Protein 5CXW (pdb70)

B-factor: mean 20.95, std 10.84, range [8.34, 80.05]

InterPro domains:
  IPR001264 Glycosyl transferase, family 51 [PF00912] (181-359)
  IPR001460 Penicillin-binding protein, transpeptidase [PF00905] (453-720)
  IPR012338 Beta-lactamase/transpeptidase-like [G3DSA:3.40.710.10] (391-770)
  IPR012338 Beta-lactamase/transpeptidase-like [SSF56601] (341-760)
  IPR023346 Lysozyme-like domain superfamily [SSF53955] (168-374)
  IPR036950 Transglycosylase domain [G3DSA:1.10.3810.10] (174-375)
  IPR050396 Glycosyltransferase 51/Transpeptidase [PTHR32282] (113-761)

Structure (mmCIF, N/CA/C/O backbone):
data_5CXW
#
_entry.id   5CXW
#
_cell.length_a   47.341
_cell.length_b   60.580
_cell.length_c   133.904
_cell.angle_alpha   90.00
_cell.angle_beta   90.00
_cell.angle_gamma   90.00
#
_symmetry.space_group_name_H-M   'P 21 21 21'
#
loop_
_entity.id
_entity.type
_entity.pdbx_description
1 polymer 'Penicillin-binding protein 1A'
2 non-polymer '4-(2-HYDROXYETHYL)-1-PIPERAZINE ETHANESULFONIC ACID'
3 non-polymer '(2R,4S)-5,5-dimethyl-2-{(1R)-2-oxo-1-[(phenoxyacetyl)amino]ethyl}-1,3-thiazolidine-4-carboxylic acid'
4 non-polymer DI(HYDROXYETHYL)ETHER
5 water water
#
loop_
_atom_site.group_PDB
_atom_site.id
_atom_site.type_symbol
_atom_site.label_atom_id
_atom_site.label_alt_id
_atom_site.label_comp_id
_atom_site.label_asym_id
_atom_site.label_entity_id
_atom_site.label_seq_id
_atom_site.pdbx_PDB_ins_code
_atom_site.Cartn_x
_atom_site.Cartn_y
_atom_site.Cartn_z
_atom_site.occupancy
_atom_site.B_iso_or_equiv
_atom_site.auth_seq_id
_atom_site.auth_comp_id
_atom_site.auth_asym_id
_atom_site.auth_atom_id
_atom_site.pdbx_PDB_model_num
ATOM 1 N N . LYS A 1 1 ? -7.208 -25.106 29.965 1.00 64.88 249 LYS A N 1
ATOM 2 C CA . LYS A 1 1 ? -7.088 -23.759 30.619 1.00 62.55 249 LYS A CA 1
ATOM 3 C C . LYS A 1 1 ? -7.401 -22.636 29.599 1.00 55.57 249 LYS A C 1
ATOM 4 O O . LYS A 1 1 ? -8.244 -21.767 29.863 1.00 54.00 249 LYS A O 1
ATOM 10 N N . GLY A 1 2 ? -6.665 -22.659 28.478 1.00 51.59 250 GLY A N 1
ATOM 11 C CA . GLY A 1 2 ? -7.039 -21.984 27.219 1.00 46.60 250 GLY A CA 1
ATOM 12 C C . GLY A 1 2 ? -7.614 -20.560 27.180 1.00 40.06 250 GLY A C 1
ATOM 13 O O . GLY A 1 2 ? -7.056 -19.629 27.797 1.00 38.11 250 GLY A O 1
ATOM 14 N N . PRO A 1 3 ? -8.696 -20.358 26.382 1.00 36.38 251 PRO A N 1
ATOM 15 C CA . PRO A 1 3 ? -9.273 -18.989 26.228 1.00 33.35 251 PRO A CA 1
ATOM 16 C C . PRO A 1 3 ? -9.656 -18.296 27.561 1.00 31.15 251 PRO A C 1
ATOM 17 O O . PRO A 1 3 ? -9.499 -17.073 27.718 1.00 27.32 251 PRO A O 1
ATOM 21 N N . ASN A 1 4 ? -10.111 -19.078 28.552 1.00 31.95 252 ASN A N 1
ATOM 22 C CA . ASN A 1 4 ? -10.406 -18.501 29.867 1.00 32.38 252 ASN A CA 1
ATOM 23 C C . ASN A 1 4 ? -9.183 -17.893 30.572 1.00 30.03 252 ASN A C 1
ATOM 24 O O . ASN A 1 4 ? -9.342 -16.944 31.349 1.00 27.10 252 ASN A O 1
ATOM 29 N N . GLY A 1 5 ? -7.974 -18.404 30.289 1.00 28.23 253 GLY A N 1
ATOM 30 C CA . GLY A 1 5 ? -6.749 -17.750 30.800 1.00 27.69 253 GLY A CA 1
ATOM 31 C C . GLY A 1 5 ? -6.576 -16.283 30.355 1.00 24.45 253 GLY A C 1
ATOM 32 O O . GLY A 1 5 ? -6.078 -15.433 31.106 1.00 23.57 253 GLY A O 1
ATOM 33 N N . LEU A 1 6 ? -6.907 -16.014 29.096 1.00 23.04 254 LEU A N 1
ATOM 34 C CA . LEU A 1 6 ? -6.789 -14.668 28.544 1.00 21.06 254 LEU A CA 1
ATOM 35 C C . LEU A 1 6 ? -7.896 -13.819 29.143 1.00 19.19 254 LEU A C 1
ATOM 36 O O . LEU A 1 6 ? -7.682 -12.644 29.405 1.00 18.95 254 LEU A O 1
ATOM 41 N N . ILE A 1 7 ? -9.067 -14.401 29.385 1.00 19.12 255 ILE A N 1
ATOM 42 C CA . ILE A 1 7 ? -10.133 -13.666 30.065 1.00 18.70 255 ILE A CA 1
ATOM 43 C C . ILE A 1 7 ? -9.639 -13.319 31.475 1.00 19.99 255 ILE A C 1
ATOM 44 O O . ILE A 1 7 ? -9.791 -12.199 31.950 1.00 18.71 255 ILE A O 1
ATOM 49 N N . GLU A 1 8 ? -9.050 -14.301 32.161 1.00 22.02 256 GLU A N 1
ATOM 50 C CA . GLU A 1 8 ? -8.577 -14.055 33.549 1.00 23.94 256 GLU A CA 1
ATOM 51 C C . GLU A 1 8 ? -7.570 -12.919 33.615 1.00 22.68 256 GLU A C 1
ATOM 52 O O . GLU A 1 8 ? -7.578 -12.112 34.548 1.00 21.45 256 GLU A O 1
ATOM 58 N N . ARG A 1 9 ? -6.669 -12.882 32.630 1.00 23.48 257 ARG A N 1
ATOM 59 C CA . ARG A 1 9 ? -5.680 -11.832 32.555 1.00 24.65 257 ARG A CA 1
ATOM 60 C C . ARG A 1 9 ? -6.339 -10.454 32.448 1.00 21.80 257 ARG A C 1
ATOM 61 O O . ARG A 1 9 ? -5.890 -9.494 33.053 1.00 22.42 257 ARG A O 1
ATOM 69 N N . GLN A 1 10 ? -7.407 -10.359 31.677 1.00 19.91 258 GLN A N 1
ATOM 70 C CA . GLN A 1 10 ? -8.144 -9.088 31.594 1.00 18.40 258 GLN A CA 1
ATOM 71 C C . GLN A 1 10 ? -8.917 -8.745 32.850 1.00 17.64 258 GLN A C 1
ATOM 72 O O . GLN A 1 10 ? -9.003 -7.595 33.246 1.00 18.27 258 GLN A O 1
ATOM 78 N N . VAL A 1 11 ? -9.458 -9.746 33.518 1.00 17.48 259 VAL A N 1
ATOM 79 C CA . VAL A 1 11 ? -10.118 -9.528 34.783 1.00 17.76 259 VAL A CA 1
ATOM 80 C C . VAL A 1 11 ? -9.136 -9.012 35.848 1.00 18.56 259 VAL A C 1
ATOM 81 O O . VAL A 1 11 ? -9.429 -8.074 36.566 1.00 18.88 259 VAL A O 1
ATOM 85 N N . THR A 1 12 ? -7.965 -9.646 35.943 1.00 20.08 260 THR A N 1
ATOM 86 C CA . THR A 1 12 ? -6.933 -9.205 36.853 1.00 21.81 260 THR A CA 1
ATOM 87 C C . THR A 1 12 ? -6.518 -7.777 36.608 1.00 21.80 260 THR A C 1
ATOM 88 O O . THR A 1 12 ? -6.450 -6.974 37.545 1.00 22.57 260 THR A O 1
ATOM 92 N N . ARG A 1 13 ? -6.287 -7.445 35.346 1.00 22.45 261 ARG A N 1
ATOM 93 C CA . ARG A 1 13 ? -5.899 -6.102 34.973 1.00 24.42 261 ARG A CA 1
ATOM 94 C C . ARG A 1 13 ? -6.955 -5.116 35.455 1.00 22.24 261 ARG A C 1
ATOM 95 O O . ARG A 1 13 ? -6.636 -4.081 36.018 1.00 22.87 261 ARG A O 1
ATOM 103 N N . GLU A 1 14 ? -8.213 -5.439 35.237 1.00 20.84 262 GLU A N 1
ATOM 104 C CA . GLU A 1 14 ? -9.303 -4.511 35.616 1.00 20.56 262 GLU A CA 1
ATOM 105 C C . GLU A 1 14 ? -9.441 -4.370 37.160 1.00 21.10 262 GLU A C 1
ATOM 106 O O . GLU A 1 14 ? -9.698 -3.278 37.698 1.00 21.70 262 GLU A O 1
ATOM 112 N N . LEU A 1 15 ? -9.271 -5.495 37.870 1.00 21.23 263 LEU A N 1
ATOM 113 C CA . LEU A 1 15 ? -9.331 -5.469 39.340 1.00 22.73 263 LEU A CA 1
ATOM 114 C C . LEU A 1 15 ? -8.202 -4.589 39.882 1.00 25.06 263 LEU A C 1
ATOM 115 O O . LEU A 1 15 ? -8.433 -3.805 40.796 1.00 26.57 263 LEU A O 1
ATOM 120 N N . LEU A 1 16 ? -6.996 -4.711 39.302 1.00 27.77 264 LEU A N 1
ATOM 121 C CA . LEU A 1 16 ? -5.858 -3.882 39.710 1.00 30.60 264 LEU A CA 1
ATOM 122 C C . LEU A 1 16 ? -6.174 -2.382 39.603 1.00 32.47 264 LEU A C 1
ATOM 123 O O . LEU A 1 16 ? -5.856 -1.631 40.519 1.00 34.60 264 LEU A O 1
ATOM 128 N N A GLU A 1 17 ? -6.796 -1.970 38.502 0.50 32.61 265 GLU A N 1
ATOM 129 N N B GLU A 1 17 ? -6.824 -1.953 38.519 0.50 32.82 265 GLU A N 1
ATOM 130 C CA A GLU A 1 17 ? -7.204 -0.580 38.339 0.50 34.74 265 GLU A CA 1
ATOM 131 C CA B GLU A 1 17 ? -7.178 -0.530 38.341 0.50 35.13 265 GLU A CA 1
ATOM 132 C C A GLU A 1 17 ? -8.283 -0.224 39.350 0.50 34.92 265 GLU A C 1
ATOM 133 C C B GLU A 1 17 ? -8.411 -0.125 39.174 0.50 35.32 265 GLU A C 1
ATOM 134 O O A GLU A 1 17 ? -8.166 0.780 40.055 0.50 36.00 265 GLU A O 1
ATOM 135 O O B GLU A 1 17 ? -8.568 1.051 39.533 0.50 36.94 265 GLU A O 1
ATOM 146 N N . LEU A 1 18 ? -9.304 -1.0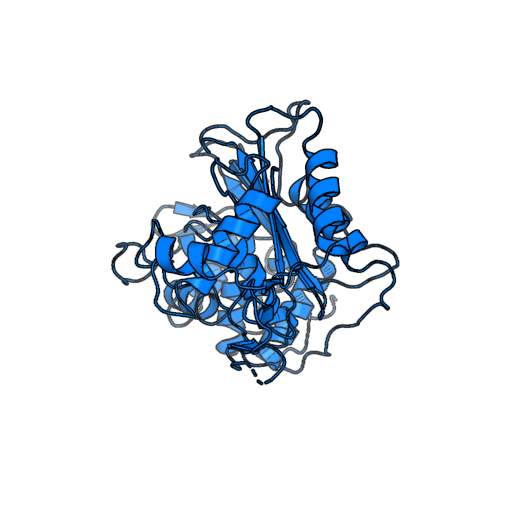75 39.456 1.00 34.32 266 LEU A N 1
ATOM 147 C CA . LEU A 1 18 ? -10.450 -0.813 40.336 1.00 35.41 266 LEU A CA 1
ATOM 148 C C . LEU A 1 18 ? -10.061 -0.603 41.804 1.00 36.86 266 LEU A C 1
ATOM 149 O O . LEU A 1 18 ? -10.638 0.234 42.500 1.00 40.09 266 LEU A O 1
ATOM 154 N N . PHE A 1 19 ? -9.117 -1.403 42.287 1.00 36.26 267 PHE A N 1
ATOM 155 C CA . PHE A 1 19 ? -8.725 -1.354 43.668 1.00 36.74 267 PHE A CA 1
ATOM 156 C C . PHE A 1 19 ? -7.427 -0.641 43.889 1.00 38.53 267 PHE A C 1
ATOM 157 O O . PHE A 1 19 ? -7.112 -0.347 45.013 1.00 40.18 267 PHE A O 1
ATOM 165 N N A ASN A 1 20 ? -6.675 -0.378 42.822 0.50 39.88 268 ASN A N 1
ATOM 166 N N B ASN A 1 20 ? -6.704 -0.312 42.820 0.50 39.23 268 ASN A N 1
ATOM 167 C CA A ASN A 1 20 ? -5.397 0.330 42.921 0.50 42.09 268 ASN A CA 1
ATOM 168 C CA B ASN A 1 20 ? -5.370 0.295 42.925 0.50 40.85 268 ASN A CA 1
ATOM 169 C C A ASN A 1 20 ? -4.404 -0.466 43.781 0.50 43.19 268 ASN A C 1
ATOM 170 C C B ASN A 1 20 ? -4.482 -0.507 43.854 0.50 42.41 268 ASN A C 1
ATOM 171 O O A ASN A 1 20 ? -3.755 0.093 44.665 0.50 44.71 268 ASN A O 1
ATOM 172 O O B ASN A 1 20 ? -4.024 -0.010 44.881 0.50 43.82 268 ASN A O 1
ATOM 181 N N . ILE A 1 21 ? -4.295 -1.769 43.489 1.00 41.51 269 ILE A N 1
ATOM 182 C CA . ILE A 1 21 ? -3.419 -2.692 44.223 1.00 43.92 269 ILE A CA 1
ATOM 183 C C . ILE A 1 21 ? -2.593 -3.446 43.200 1.00 44.27 269 ILE A C 1
ATOM 184 O O . ILE A 1 21 ? -2.891 -3.431 41.985 1.00 44.05 269 ILE A O 1
ATOM 189 N N . ASP A 1 22 ? -1.530 -4.062 43.696 1.00 46.52 270 ASP A N 1
ATOM 190 C CA . ASP A 1 22 ? -0.659 -4.905 42.887 1.00 48.42 270 ASP A CA 1
ATOM 191 C C . ASP A 1 22 ? -1.232 -6.318 42.880 1.00 47.22 270 ASP A C 1
ATOM 192 O O . ASP A 1 22 ? -2.171 -6.615 43.631 1.00 44.42 270 ASP A O 1
ATOM 197 N N . GLU A 1 23 ? -0.653 -7.199 42.070 1.00 47.91 271 GLU A N 1
ATOM 198 C CA . GLU A 1 23 ? -1.233 -8.526 41.919 1.00 49.83 271 GLU A CA 1
ATOM 199 C C . GLU A 1 23 ? -1.090 -9.432 43.164 1.00 52.52 271 GLU A C 1
ATOM 200 O O . GLU A 1 23 ? -2.006 -10.219 43.471 1.00 51.32 271 GLU A O 1
ATOM 206 N N . GLN A 1 24 ? 0.028 -9.320 43.885 1.00 55.27 272 GLN A N 1
ATOM 207 C CA . GLN A 1 24 ? 0.236 -10.157 45.059 1.00 58.21 272 GLN A CA 1
ATOM 208 C C . GLN A 1 24 ? -0.803 -9.825 46.130 1.00 56.10 272 GLN A C 1
ATOM 209 O O . GLN A 1 24 ? -1.360 -10.728 46.765 1.00 57.71 272 GLN A O 1
ATOM 215 N N . THR A 1 25 ? -1.043 -8.529 46.330 1.00 46.71 273 THR A N 1
ATOM 216 C CA . THR A 1 25 ? -2.062 -8.040 47.265 1.00 45.22 273 THR A CA 1
ATOM 217 C C . THR A 1 25 ? -3.449 -8.525 46.845 1.00 42.59 273 THR A C 1
ATOM 218 O O . THR A 1 25 ? -4.237 -8.938 47.689 1.00 40.12 273 THR A O 1
ATOM 222 N N . LEU A 1 26 ? -3.718 -8.480 45.543 1.00 41.41 274 LEU A N 1
ATOM 223 C CA . LEU A 1 26 ? -4.967 -9.037 44.998 1.00 40.06 274 LEU A CA 1
ATOM 224 C C . LEU A 1 26 ? -5.079 -10.546 45.262 1.00 41.22 274 LEU A C 1
ATOM 225 O O . LEU A 1 26 ? -6.088 -10.983 45.838 1.00 40.00 274 LEU A O 1
ATOM 230 N N . ASN A 1 27 ? -4.050 -11.323 44.888 1.00 42.98 275 ASN A N 1
ATOM 231 C CA . ASN A 1 27 ? -4.098 -12.813 45.004 1.00 45.77 275 ASN A CA 1
ATOM 232 C C . ASN A 1 27 ? -4.369 -13.355 46.419 1.00 45.25 275 ASN A C 1
ATOM 233 O O . ASN A 1 27 ? -5.171 -14.298 46.617 1.00 46.23 275 ASN A O 1
ATOM 238 N N . THR A 1 28 ? -3.749 -12.710 47.402 1.00 43.15 276 THR A N 1
ATOM 239 C CA . THR A 1 28 ? -3.960 -13.075 48.803 1.00 43.35 276 THR A CA 1
ATOM 240 C C . THR A 1 28 ? -5.346 -12.706 49.356 1.00 41.43 276 THR A C 1
ATOM 241 O O . THR A 1 28 ? -5.747 -13.239 50.373 1.00 41.04 276 THR A O 1
ATOM 245 N N . GLN A 1 29 ? -6.070 -11.800 48.698 1.00 39.39 277 GLN A N 1
ATOM 246 C CA . GLN A 1 29 ? -7.370 -11.404 49.212 1.00 38.84 277 GLN A CA 1
ATOM 247 C C . GLN A 1 29 ? -8.493 -12.458 49.086 1.00 36.45 277 GLN A C 1
ATOM 248 O O . GLN A 1 29 ? -9.417 -12.447 49.885 1.00 35.86 277 GLN A O 1
ATOM 254 N N . GLY A 1 30 ? -8.414 -13.366 48.111 1.00 34.52 278 GLY A N 1
ATOM 255 C CA . GLY A 1 30 ? -9.477 -14.393 47.969 1.00 32.88 278 GLY A CA 1
ATOM 256 C C . GLY A 1 30 ? -10.831 -13.798 47.565 1.00 29.95 278 GLY A C 1
ATOM 257 O O . GLY A 1 30 ? -11.913 -14.258 47.971 1.00 28.78 278 GLY A O 1
ATOM 258 N N . LEU A 1 31 ? -10.761 -12.773 46.751 1.00 27.60 279 LEU A N 1
ATOM 259 C CA . LEU A 1 31 ? -11.960 -12.094 46.288 1.00 25.85 279 LEU A CA 1
ATOM 260 C C . LEU A 1 31 ? -12.823 -13.052 45.531 1.00 24.40 279 LEU A C 1
ATOM 261 O O . LEU A 1 31 ? -12.314 -13.873 44.795 1.00 24.39 279 LEU A O 1
ATOM 266 N N . VAL A 1 32 ? -14.119 -12.888 45.669 1.00 22.78 280 VAL A N 1
ATOM 267 C CA . VAL A 1 32 ? -15.072 -13.625 44.871 1.00 21.45 280 VAL A CA 1
ATOM 268 C C . VAL A 1 32 ? -15.548 -12.709 43.767 1.00 20.37 280 VAL A C 1
ATOM 269 O O . VAL A 1 32 ? -16.224 -11.719 43.996 1.00 19.67 280 VAL A O 1
ATOM 273 N N . VAL A 1 33 ? -15.150 -13.026 42.544 1.00 20.25 281 VAL A N 1
ATOM 274 C CA . VAL A 1 33 ? -15.349 -12.130 41.393 1.00 19.27 281 VAL A CA 1
ATOM 275 C C . VAL A 1 33 ? -16.373 -12.755 40.456 1.00 18.92 281 VAL A C 1
ATOM 276 O O . VAL A 1 33 ? -16.339 -13.964 40.207 1.00 19.98 281 VAL A O 1
ATOM 280 N N . THR A 1 34 ? -17.370 -11.981 40.081 1.00 17.66 282 THR A N 1
ATOM 281 C CA . THR A 1 34 ? -18.314 -12.370 39.056 1.00 17.13 282 THR A CA 1
ATOM 282 C C . THR A 1 34 ? -17.940 -11.593 37.800 1.00 16.91 282 THR A C 1
ATOM 283 O O . THR A 1 34 ? -17.821 -10.389 37.829 1.00 15.81 282 THR A O 1
ATOM 287 N N . THR A 1 35 ? -17.737 -12.300 36.699 1.00 16.96 283 THR A N 1
ATOM 288 C CA . THR A 1 35 ? -17.377 -11.652 35.467 1.00 16.86 283 THR A CA 1
ATOM 289 C C . THR A 1 35 ? -18.618 -11.418 34.668 1.00 16.25 283 THR A C 1
ATOM 290 O O . THR A 1 35 ? -19.694 -11.923 34.943 1.00 15.63 283 THR A O 1
ATOM 294 N N . THR A 1 36 ? -18.424 -10.649 33.599 1.00 15.69 284 THR A N 1
ATOM 295 C CA . THR A 1 36 ? -19.510 -10.319 32.681 1.00 15.67 284 THR A CA 1
ATOM 296 C C . THR A 1 36 ? -19.766 -11.384 31.617 1.00 16.00 284 THR A C 1
ATOM 297 O O . THR A 1 36 ? -20.754 -11.296 30.881 1.00 15.92 284 THR A O 1
ATOM 301 N N . ILE A 1 37 ? -18.828 -12.314 31.475 1.00 16.39 285 ILE A N 1
ATOM 302 C CA . ILE A 1 37 ? -18.903 -13.309 30.445 1.00 16.92 285 ILE A CA 1
ATOM 303 C C . ILE A 1 37 ? -20.248 -14.070 30.518 1.00 17.51 285 ILE A C 1
ATOM 304 O O . ILE A 1 37 ? -20.712 -14.441 31.601 1.00 17.72 285 ILE A O 1
ATOM 309 N N . ASP A 1 38 ? -20.883 -14.266 29.367 1.00 17.97 286 ASP A N 1
ATOM 310 C CA . ASP A 1 38 ? -22.084 -15.071 29.245 1.00 19.06 286 ASP A CA 1
ATOM 311 C C . ASP A 1 38 ? -21.660 -16.421 28.704 1.00 19.26 286 ASP A C 1
ATOM 312 O O . ASP A 1 38 ? -21.188 -16.515 27.573 1.00 18.52 286 ASP A O 1
ATOM 317 N N . PRO A 1 39 ? -21.857 -17.493 29.473 1.00 20.44 287 PRO A N 1
ATOM 318 C CA . PRO A 1 39 ? -21.369 -18.787 28.981 1.00 20.43 287 PRO A CA 1
ATOM 319 C C . PRO A 1 39 ? -21.891 -19.199 27.639 1.00 19.87 287 PRO A C 1
ATOM 320 O O . PRO A 1 39 ? -21.151 -19.802 26.846 1.00 19.67 287 PRO A O 1
ATOM 324 N N . GLN A 1 40 ? -23.143 -18.883 27.375 1.00 19.13 288 GLN A N 1
ATOM 325 C CA . GLN A 1 40 ? -23.755 -19.238 26.106 1.00 19.62 288 GLN A CA 1
ATOM 326 C C . GLN A 1 40 ? -23.048 -18.507 24.968 1.00 18.31 288 GLN A C 1
ATOM 327 O O . GLN A 1 40 ? -22.811 -19.122 23.890 1.00 18.48 288 GLN A O 1
ATOM 333 N N . ALA A 1 41 ? -22.728 -17.223 25.178 1.00 17.31 289 ALA A N 1
ATOM 334 C CA . ALA A 1 41 ? -21.997 -16.444 24.134 1.00 16.48 289 ALA A CA 1
ATOM 335 C C . ALA A 1 41 ? -20.574 -16.935 23.985 1.00 16.59 289 ALA A C 1
ATOM 336 O O . ALA A 1 41 ? -20.057 -17.143 22.867 1.00 16.51 289 ALA A O 1
ATOM 338 N N . GLN A 1 42 ? -19.942 -17.174 25.114 1.00 17.18 290 GLN A N 1
ATOM 339 C CA . GLN A 1 42 ? -18.550 -17.674 25.107 1.00 18.10 290 GLN A CA 1
ATOM 340 C C . GLN A 1 42 ? -18.415 -18.992 24.433 1.00 19.23 290 GLN A C 1
ATOM 341 O O . GLN A 1 42 ? -17.509 -19.169 23.635 1.00 19.41 290 GLN A O 1
ATOM 347 N N . ARG A 1 43 ? -19.290 -19.947 24.756 1.00 19.94 291 ARG A N 1
ATOM 348 C CA . ARG A 1 43 ? -19.278 -21.260 24.098 1.00 21.41 291 ARG A CA 1
ATOM 349 C C . ARG A 1 43 ? -19.501 -21.138 22.578 1.00 20.36 291 ARG A C 1
ATOM 350 O O . ARG A 1 43 ? -18.841 -21.845 21.774 1.00 20.46 291 ARG A O 1
ATOM 358 N N . ALA A 1 44 ? -20.398 -20.242 22.181 1.00 18.63 292 ALA A N 1
ATOM 359 C CA . ALA A 1 44 ? -20.698 -20.040 20.734 1.00 18.35 292 ALA A CA 1
ATOM 360 C C . ALA A 1 44 ? -19.464 -19.501 20.026 1.00 17.49 292 ALA A C 1
ATOM 361 O O . ALA A 1 44 ? -19.116 -19.980 18.908 1.00 17.79 292 ALA A O 1
ATOM 363 N N . ALA A 1 45 ? -18.756 -18.575 20.656 1.00 16.96 293 ALA A N 1
ATOM 364 C CA . ALA A 1 45 ? -17.552 -17.994 20.022 1.00 16.73 293 ALA A CA 1
ATOM 365 C C . ALA A 1 45 ? -16.465 -19.040 19.888 1.00 18.04 293 ALA A C 1
ATOM 366 O O . ALA A 1 45 ? -15.848 -19.153 18.815 1.00 18.36 293 ALA A O 1
ATOM 368 N N . GLU A 1 46 ? -16.202 -19.780 20.979 1.00 19.12 294 GLU A N 1
ATOM 369 C CA . GLU A 1 46 ? -15.175 -20.815 20.977 1.00 20.89 294 GLU A CA 1
ATOM 370 C C . GLU A 1 46 ? -15.454 -21.922 19.956 1.00 21.47 294 GLU A C 1
ATOM 371 O O . GLU A 1 46 ? -14.541 -22.342 19.197 1.00 21.42 294 GLU A O 1
ATOM 377 N N . LYS A 1 47 ? -16.698 -22.361 19.906 1.00 21.56 295 LYS A N 1
ATOM 378 C CA . LYS A 1 47 ? -17.123 -23.333 18.914 1.00 23.18 295 LYS A CA 1
ATOM 379 C C . LYS A 1 47 ? -16.950 -22.861 17.464 1.00 21.74 295 LYS A C 1
ATOM 380 O O . LYS A 1 47 ? -16.538 -23.649 16.578 1.00 21.88 295 LYS A O 1
ATOM 386 N N . ALA A 1 48 ? -17.308 -21.596 17.228 1.00 19.55 296 ALA A N 1
ATOM 387 C CA . ALA A 1 48 ? -17.235 -21.030 15.893 1.00 18.97 296 ALA A CA 1
ATOM 388 C C . ALA A 1 48 ? -15.777 -20.949 15.445 1.00 18.71 296 ALA A C 1
ATOM 389 O O . ALA A 1 48 ? -15.441 -21.341 14.305 1.00 18.73 296 ALA A O 1
ATOM 391 N N . VAL A 1 49 ? -14.910 -20.461 16.328 1.00 18.35 297 VAL A N 1
ATOM 392 C CA . VAL A 1 49 ? -13.489 -20.360 15.981 1.00 18.56 297 VAL A CA 1
ATOM 393 C C . VAL A 1 49 ? -12.927 -21.757 15.680 1.00 20.14 297 VAL A C 1
ATOM 394 O O . VAL A 1 49 ? -12.226 -21.922 14.673 1.00 20.39 297 VAL A O 1
ATOM 398 N N . ALA A 1 50 ? -13.270 -22.747 16.501 1.00 21.22 298 ALA A N 1
ATOM 399 C CA . ALA A 1 50 ? -12.740 -24.096 16.331 1.00 23.42 298 ALA A CA 1
ATOM 400 C C . ALA A 1 50 ? -13.208 -24.663 14.983 1.00 24.16 298 ALA A C 1
ATOM 401 O O . ALA A 1 50 ? -12.392 -25.158 14.189 1.00 25.66 298 ALA A O 1
ATOM 403 N N . LYS A 1 51 ? -14.495 -24.467 14.687 1.00 23.49 299 LYS A N 1
ATOM 404 C CA . LYS A 1 51 ? -15.102 -24.968 13.500 1.00 24.02 299 LYS A CA 1
ATOM 405 C C . LYS A 1 51 ? -14.443 -24.383 12.256 1.00 23.05 299 LYS A C 1
ATOM 406 O O . LYS A 1 51 ? -14.035 -25.116 11.370 1.00 23.08 299 LYS A O 1
ATOM 412 N N . TYR A 1 52 ? -14.373 -23.059 12.185 1.00 21.33 300 TYR A N 1
ATOM 413 C CA . TYR A 1 52 ? -13.930 -22.386 10.975 1.00 21.14 300 TYR A CA 1
ATOM 414 C C . TYR A 1 52 ? -12.413 -22.334 10.776 1.00 21.67 300 TYR A C 1
ATOM 415 O O . TYR A 1 52 ? -11.961 -22.168 9.650 1.00 22.07 300 TYR A O 1
ATOM 424 N N . LEU A 1 53 ? -11.626 -22.518 11.832 1.00 22.18 301 LEU A N 1
ATOM 425 C CA . LEU A 1 53 ? -10.153 -22.636 11.681 1.00 23.01 301 LEU A CA 1
ATOM 426 C C . LEU A 1 53 ? -9.698 -24.093 11.571 1.00 24.89 301 LEU A C 1
ATOM 427 O O . LEU A 1 53 ? -8.506 -24.343 11.354 1.00 25.42 301 LEU A O 1
ATOM 432 N N . ASP A 1 54 ? -10.627 -25.044 11.690 1.00 25.92 302 ASP A N 1
ATOM 433 C CA . ASP A 1 54 ? -10.284 -26.461 11.565 1.00 28.55 302 ASP A CA 1
ATOM 434 C C . ASP A 1 54 ? -9.781 -26.771 10.164 1.00 28.50 302 ASP A C 1
ATOM 435 O O . ASP A 1 54 ? -10.372 -26.361 9.177 1.00 27.70 302 ASP A O 1
ATOM 440 N N . GLY A 1 55 ? -8.619 -27.403 10.121 1.00 29.22 303 GLY A N 1
ATOM 441 C CA . GLY A 1 55 ? -8.012 -27.856 8.896 1.00 30.31 303 GLY A CA 1
ATOM 442 C C . GLY A 1 55 ? -7.329 -26.739 8.143 1.00 29.36 303 GLY A C 1
ATOM 443 O O . GLY A 1 55 ? -6.920 -26.957 6.989 1.00 29.68 303 GLY A O 1
ATOM 444 N N . GLN A 1 56 ? -7.281 -25.537 8.742 1.00 28.23 304 GLN A N 1
ATOM 445 C CA . GLN A 1 56 ? -6.603 -24.421 8.122 1.00 28.08 304 GLN A CA 1
ATOM 446 C C . GLN A 1 56 ? -5.137 -24.389 8.557 1.00 28.81 304 GLN A C 1
ATOM 447 O O . GLN A 1 56 ? -4.697 -25.154 9.403 1.00 28.88 304 GLN A O 1
ATOM 453 N N . ASP A 1 57 ? -4.379 -23.488 7.927 1.00 28.87 305 ASP A N 1
ATOM 454 C CA . ASP A 1 57 ? -2.966 -23.301 8.227 1.00 29.87 305 ASP A CA 1
ATOM 455 C C . ASP A 1 57 ? -2.822 -23.209 9.741 1.00 29.76 305 ASP A C 1
ATOM 456 O O . ASP A 1 57 ? -3.574 -22.456 10.406 1.00 28.10 305 ASP A O 1
ATOM 461 N N . PRO A 1 58 ? -1.898 -23.984 10.327 1.00 30.74 306 PRO A N 1
ATOM 462 C CA . PRO A 1 58 ? -1.752 -23.853 11.776 1.00 30.37 306 PRO A CA 1
ATOM 463 C C . PRO A 1 58 ? -1.259 -22.486 12.286 1.00 28.64 306 PRO A C 1
ATOM 464 O O . PRO A 1 58 ? -1.425 -22.216 13.438 1.00 27.49 306 PRO A O 1
ATOM 468 N N . ASP A 1 59 ? -0.722 -21.635 11.407 1.00 27.61 307 ASP A N 1
ATOM 469 C CA . ASP A 1 59 ? -0.375 -20.245 11.718 1.00 26.56 307 ASP A CA 1
ATOM 470 C C . ASP A 1 59 ? -1.581 -19.269 11.708 1.00 23.97 307 ASP A C 1
ATOM 471 O O . ASP A 1 59 ? -1.461 -18.119 12.135 1.00 22.20 307 ASP A O 1
ATOM 476 N N . MET A 1 60 ? -2.730 -19.719 11.221 1.00 22.84 308 MET A N 1
ATOM 477 C CA . MET A 1 60 ? -3.920 -18.866 11.234 1.00 21.74 308 MET A CA 1
ATOM 478 C C . MET A 1 60 ? -4.372 -18.614 12.656 1.00 20.73 308 MET A C 1
ATOM 479 O O . MET A 1 60 ? -4.311 -19.508 13.536 1.00 20.65 308 MET A O 1
ATOM 484 N N . ARG A 1 61 ? -4.839 -17.394 12.897 1.00 19.22 309 ARG A N 1
ATOM 485 C CA . ARG A 1 61 ? -5.336 -16.989 14.212 1.00 19.08 309 ARG A CA 1
ATOM 486 C C . ARG A 1 61 ? -6.660 -16.276 14.047 1.00 17.66 309 ARG A C 1
ATOM 487 O O . ARG A 1 61 ? -6.975 -15.729 12.968 1.00 16.94 309 ARG A O 1
ATOM 495 N N . ALA A 1 62 ? -7.446 -16.275 15.120 1.00 17.42 310 ALA A N 1
ATOM 496 C CA . ALA A 1 62 ? -8.690 -15.480 15.164 1.00 16.56 310 ALA A CA 1
ATOM 497 C C . ALA A 1 62 ? -8.844 -14.782 16.500 1.00 15.90 310 ALA A C 1
ATOM 498 O O . ALA A 1 62 ? -8.248 -15.194 17.506 1.00 17.39 310 ALA A O 1
ATOM 500 N N . ALA A 1 63 ? -9.630 -13.725 16.525 1.00 14.42 311 ALA A N 1
ATOM 501 C CA . ALA A 1 63 ? -10.047 -13.098 17.760 1.00 13.99 311 ALA A CA 1
ATOM 502 C C . ALA A 1 63 ? -11.505 -12.671 17.652 1.00 13.28 311 ALA A C 1
ATOM 503 O O . ALA A 1 63 ? -11.934 -12.223 16.562 1.00 12.65 311 ALA A O 1
ATOM 505 N N . VAL A 1 64 ? -12.255 -12.826 18.758 1.00 13.12 312 VAL A N 1
ATOM 506 C CA . VAL A 1 64 ? -13.681 -12.497 18.812 1.00 12.88 312 VAL A CA 1
ATOM 507 C C . VAL A 1 64 ? -13.971 -11.776 20.119 1.00 12.67 312 VAL A C 1
ATOM 508 O O . VAL A 1 64 ? -13.580 -12.231 21.195 1.00 12.94 312 VAL A O 1
ATOM 512 N N . VAL A 1 65 ? -14.620 -10.633 20.048 1.00 12.33 313 VAL A N 1
ATOM 513 C CA . VAL A 1 65 ? -15.106 -9.935 21.241 1.00 12.35 313 VAL A CA 1
ATOM 514 C C . VAL A 1 65 ? -16.559 -9.538 21.044 1.00 12.42 313 VAL A C 1
ATOM 515 O O . VAL A 1 65 ? -16.905 -8.968 19.999 1.00 11.68 313 VAL A O 1
ATOM 519 N N . SER A 1 66 ? -17.419 -9.892 22.024 1.00 12.60 314 SER A N 1
ATOM 520 C CA . SER A 1 66 ? -18.799 -9.537 21.997 1.00 12.86 314 SER A CA 1
ATOM 521 C C . SER A 1 66 ? -19.106 -8.675 23.219 1.00 12.90 314 SER A C 1
ATOM 522 O O . SER A 1 66 ? -18.754 -9.096 24.378 1.00 13.50 314 SER A O 1
ATOM 525 N N . ILE A 1 67 ? -19.745 -7.533 22.981 1.00 12.50 315 ILE A N 1
ATOM 526 C CA . ILE A 1 67 ? -20.089 -6.576 24.025 1.00 12.85 315 ILE A CA 1
ATOM 527 C C . ILE A 1 67 ? -21.590 -6.278 24.033 1.00 12.97 315 ILE A C 1
ATOM 528 O O . ILE A 1 67 ? -22.232 -6.155 22.969 1.00 12.91 315 ILE A O 1
ATOM 533 N N . ASP A 1 68 ? -22.153 -6.203 25.237 1.00 13.21 316 ASP A N 1
ATOM 534 C CA . ASP A 1 68 ? -23.522 -5.779 25.468 1.00 13.38 316 ASP A CA 1
ATOM 535 C C . ASP A 1 68 ? -23.653 -4.253 25.301 1.00 13.30 316 ASP A C 1
ATOM 536 O O . ASP A 1 68 ? -23.128 -3.491 26.113 1.00 13.17 316 ASP A O 1
ATOM 541 N N . PRO A 1 69 ? -24.341 -3.773 24.237 1.00 13.16 317 PRO A N 1
ATOM 542 C CA . PRO A 1 69 ? -24.474 -2.341 24.078 1.00 13.30 317 PRO A CA 1
ATOM 543 C C . PRO A 1 69 ? -25.220 -1.608 25.190 1.00 14.29 317 PRO A C 1
ATOM 544 O O . PRO A 1 69 ? -25.119 -0.364 25.322 1.00 14.01 317 PRO A O 1
ATOM 548 N N . HIS A 1 70 ? -26.029 -2.356 25.951 1.00 14.85 318 HIS A N 1
ATOM 549 C CA . HIS A 1 70 ? -26.757 -1.729 27.058 1.00 16.60 318 HIS A CA 1
ATOM 550 C C . HIS A 1 70 ? -25.856 -1.207 28.177 1.00 16.07 318 HIS A C 1
ATOM 551 O O . HIS A 1 70 ? -26.274 -0.351 28.985 1.00 16.28 318 HIS A O 1
ATOM 558 N N . ASN A 1 71 ? -24.696 -1.811 28.325 1.00 15.46 319 ASN A N 1
ATOM 559 C CA . ASN A 1 71 ? -23.852 -1.458 29.454 1.00 15.66 319 ASN A CA 1
ATOM 560 C C . ASN A 1 71 ? -22.365 -1.603 29.318 1.00 15.00 319 ASN A C 1
ATOM 561 O O . ASN A 1 71 ? -21.663 -1.327 30.269 1.00 14.50 319 ASN A O 1
ATOM 566 N N . GLY A 1 72 ? -21.860 -2.058 28.169 1.00 14.20 320 GLY A N 1
ATOM 567 C CA . GLY A 1 72 ? -20.392 -2.217 27.996 1.00 14.05 320 GLY A CA 1
ATOM 568 C C . GLY A 1 72 ? -19.843 -3.534 28.471 1.00 13.65 320 GLY A C 1
ATOM 569 O O . GLY A 1 72 ? -18.628 -3.775 28.366 1.00 13.78 320 GLY A O 1
ATOM 570 N N . ALA A 1 73 ? -20.700 -4.421 28.983 1.00 13.52 321 ALA A N 1
ATOM 571 C CA . ALA A 1 73 ? -20.248 -5.721 29.527 1.00 13.69 321 ALA A CA 1
ATOM 572 C C . ALA A 1 73 ? -19.685 -6.613 28.435 1.00 13.19 321 ALA A C 1
ATOM 573 O O . ALA A 1 73 ? -20.267 -6.743 27.367 1.00 13.10 321 ALA A O 1
ATOM 575 N N . VAL A 1 74 ? -18.528 -7.201 28.692 1.00 13.36 322 VAL A N 1
ATOM 576 C CA . VAL A 1 74 ? -17.956 -8.152 27.775 1.00 13.69 322 VAL A CA 1
ATOM 577 C C . VAL A 1 74 ? -18.612 -9.516 27.974 1.00 13.90 322 VAL A C 1
ATOM 578 O O . VAL A 1 74 ? -18.458 -10.181 29.026 1.00 14.92 322 VAL A O 1
ATOM 582 N N . ARG A 1 75 ? -19.339 -9.958 26.951 1.00 13.69 323 ARG A N 1
ATOM 583 C CA . ARG A 1 75 ? -20.083 -11.200 26.976 1.00 14.01 323 ARG A CA 1
ATOM 584 C C . ARG A 1 75 ? -19.341 -12.403 26.432 1.00 14.32 323 ARG A C 1
ATOM 585 O O . ARG A 1 75 ? -19.659 -13.558 26.793 1.00 15.00 323 ARG A O 1
ATOM 593 N N . ALA A 1 76 ? -18.448 -12.173 25.471 1.00 14.05 324 ALA A N 1
ATOM 594 C CA . ALA A 1 76 ? -17.652 -13.236 24.908 1.00 14.37 324 ALA A CA 1
ATOM 595 C C . ALA A 1 76 ? -16.306 -12.639 24.529 1.00 13.90 324 ALA A C 1
ATOM 596 O O . ALA A 1 76 ? -16.230 -11.515 24.072 1.00 13.71 324 ALA A O 1
ATOM 598 N N . TYR A 1 77 ? -15.267 -13.420 24.706 1.00 14.61 325 TYR A N 1
ATOM 599 C CA . TYR A 1 77 ? -13.889 -12.943 24.509 1.00 14.81 325 TYR A CA 1
ATOM 600 C C . TYR A 1 77 ? -12.987 -14.136 24.214 1.00 15.67 325 TYR A C 1
ATOM 601 O O . TYR A 1 77 ? -12.732 -14.996 25.105 1.00 16.64 325 TYR A O 1
ATOM 610 N N . TYR A 1 78 ? -12.552 -14.197 22.949 1.00 15.97 326 TYR A N 1
ATOM 611 C CA . TYR A 1 78 ? -11.640 -15.168 22.489 1.00 16.94 326 TYR A CA 1
ATOM 612 C C . TYR A 1 78 ? -10.430 -14.418 21.950 1.00 16.98 326 TYR A C 1
ATOM 613 O O . TYR A 1 78 ? -10.522 -13.752 20.903 1.00 16.18 326 TYR A O 1
ATOM 622 N N . GLY A 1 79 ? -9.299 -14.528 22.620 1.00 17.85 327 GLY A N 1
ATOM 623 C CA . GLY A 1 79 ? -8.043 -13.946 22.086 1.00 18.70 327 GLY A CA 1
ATOM 624 C C . GLY A 1 79 ? -7.017 -14.962 21.625 1.00 20.44 327 GLY A C 1
ATOM 625 O O . GLY A 1 79 ? -5.932 -14.583 21.199 1.00 20.81 327 GLY A O 1
ATOM 626 N N . GLY A 1 80 ? -7.351 -16.243 21.717 1.00 21.88 328 GLY A N 1
ATOM 627 C CA . GLY A 1 80 ? -6.388 -17.288 21.447 1.00 25.05 328 GLY A CA 1
ATOM 628 C C . GLY A 1 80 ? -6.659 -18.490 22.337 1.00 28.12 328 GLY A C 1
ATOM 629 O O . GLY A 1 80 ? -7.430 -18.418 23.296 1.00 27.11 328 GLY A O 1
ATOM 630 N N A ASP A 1 81 ? -6.034 -19.614 22.013 0.50 30.11 329 ASP A N 1
ATOM 631 N N B ASP A 1 81 ? -6.024 -19.608 22.005 0.50 30.31 329 ASP A N 1
ATOM 632 C CA A ASP A 1 81 ? -6.232 -20.836 22.819 0.50 33.05 329 ASP A CA 1
ATOM 633 C CA B ASP A 1 81 ? -6.214 -20.844 22.786 0.50 33.44 329 ASP A CA 1
ATOM 634 C C A ASP A 1 81 ? -5.121 -21.103 23.827 0.50 35.71 329 ASP A C 1
ATOM 635 C C B ASP A 1 81 ? -5.117 -21.106 23.814 0.50 35.95 329 ASP A C 1
ATOM 636 O O A ASP A 1 81 ? -5.141 -22.144 24.473 0.50 37.31 329 ASP A O 1
ATOM 637 O O B ASP A 1 81 ? -5.147 -22.144 24.464 0.50 37.53 329 ASP A O 1
ATOM 646 N N . ASN A 1 82 ? -4.175 -20.175 23.984 1.00 37.49 330 ASN A N 1
ATOM 647 C CA . ASN A 1 82 ? -3.063 -20.356 24.939 1.00 42.40 330 ASN A CA 1
ATOM 648 C C . ASN A 1 82 ? -3.256 -19.323 26.070 1.00 44.13 330 ASN A C 1
ATOM 649 O O . ASN A 1 82 ? -3.071 -18.133 25.862 1.00 42.46 330 ASN A O 1
ATOM 654 N N . ALA A 1 83 ? -3.642 -19.813 27.261 1.00 45.80 331 ALA A N 1
ATOM 655 C CA . ALA A 1 83 ? -3.743 -19.008 28.496 1.00 47.39 331 ALA A CA 1
ATOM 656 C C . ALA A 1 83 ? -2.517 -18.148 28.804 1.00 49.59 331 ALA A C 1
ATOM 657 O O . ALA A 1 83 ? -2.643 -17.056 29.372 1.00 49.11 331 ALA A O 1
ATOM 659 N N . ASN A 1 84 ? -1.344 -18.698 28.465 1.00 52.05 332 ASN A N 1
ATOM 660 C CA . ASN A 1 84 ? -0.026 -18.097 28.689 1.00 53.20 332 ASN A CA 1
ATOM 661 C C . ASN A 1 84 ? 0.606 -17.502 27.411 1.00 49.96 332 ASN A C 1
ATOM 662 O O . ASN A 1 84 ? 1.810 -17.206 27.390 1.00 53.71 332 ASN A O 1
ATOM 667 N N . GLY A 1 85 ? -0.177 -17.352 26.350 1.00 44.02 333 GLY A N 1
ATOM 668 C CA . GLY A 1 85 ? 0.331 -16.903 25.090 1.00 39.99 333 GLY A CA 1
ATOM 669 C C . GLY A 1 85 ? -0.297 -15.539 24.755 1.00 35.45 333 GLY A C 1
ATOM 670 O O . GLY A 1 85 ? -0.800 -14.800 25.592 1.00 34.25 333 GLY A O 1
ATOM 671 N N . PHE A 1 86 ? -0.210 -15.213 23.493 1.00 32.22 334 PHE A N 1
ATOM 672 C CA . PHE A 1 86 ? -0.476 -13.871 23.014 1.00 29.40 334 PHE A CA 1
ATOM 673 C C . PHE A 1 86 ? -1.971 -13.702 22.942 1.00 26.13 334 PHE A C 1
ATOM 674 O O . PHE A 1 86 ? -2.674 -14.679 22.684 1.00 25.38 334 PHE A O 1
ATOM 682 N N . ASP A 1 87 ? -2.456 -12.500 23.270 1.00 23.78 335 ASP A N 1
ATOM 683 C CA . ASP A 1 87 ? -3.890 -12.191 23.235 1.00 21.65 335 ASP A CA 1
ATOM 684 C C . ASP A 1 87 ? -4.160 -11.376 21.954 1.00 20.04 335 ASP A C 1
ATOM 685 O O . ASP A 1 87 ? -3.904 -10.171 21.882 1.00 18.61 335 ASP A O 1
ATOM 690 N N . PHE A 1 88 ? -4.663 -12.051 20.934 1.00 20.19 336 PHE A N 1
ATOM 691 C CA . PHE A 1 88 ? -4.986 -11.377 19.644 1.00 19.70 336 PHE A CA 1
ATOM 692 C C . PHE A 1 88 ? -6.171 -10.419 19.665 1.00 18.09 336 PHE A C 1
ATOM 693 O O . PHE A 1 88 ? -6.325 -9.654 18.698 1.00 17.31 336 PHE A O 1
ATOM 701 N N . ALA A 1 89 ? -6.982 -10.461 20.728 1.00 16.99 337 ALA A N 1
ATOM 702 C CA . ALA A 1 89 ? -8.040 -9.490 20.934 1.00 15.82 337 ALA A CA 1
ATOM 703 C C . ALA A 1 89 ? -7.529 -8.139 21.442 1.00 15.58 337 ALA A C 1
ATOM 704 O O . ALA A 1 89 ? -8.297 -7.170 21.462 1.00 15.33 337 ALA A O 1
ATOM 706 N N . GLN A 1 90 ? -6.278 -8.105 21.858 1.00 15.82 338 GLN A N 1
ATOM 707 C CA . GLN A 1 90 ? -5.598 -6.932 22.342 1.00 16.42 338 GLN A CA 1
ATOM 708 C C . GLN A 1 90 ? -4.523 -6.410 21.411 1.00 16.34 338 GLN A C 1
ATOM 709 O O . GLN A 1 90 ? -3.986 -5.306 21.666 1.00 16.94 338 GLN A O 1
ATOM 715 N N . ALA A 1 91 ? -4.242 -7.143 20.336 1.00 16.15 339 ALA A N 1
ATOM 716 C CA . ALA A 1 91 ? -3.190 -6.771 19.397 1.00 16.28 339 ALA A CA 1
ATOM 717 C C . ALA A 1 91 ? -3.557 -5.557 18.593 1.00 15.14 339 ALA A C 1
ATOM 718 O O . ALA A 1 91 ? -4.738 -5.361 18.242 1.00 14.78 339 ALA A O 1
ATOM 720 N N . GLY A 1 92 ? -2.597 -4.688 18.294 1.00 14.77 340 GLY A N 1
ATOM 721 C CA . GLY A 1 92 ? -2.915 -3.584 17.342 1.00 14.06 340 GLY A CA 1
ATOM 722 C C . GLY A 1 92 ? -2.962 -4.090 15.910 1.00 13.87 340 GLY A C 1
ATOM 723 O O . GLY A 1 92 ? -1.951 -4.646 15.395 1.00 14.30 340 GLY A O 1
ATOM 724 N N . LEU A 1 93 ? -4.119 -3.987 15.280 1.00 13.29 341 LEU A N 1
ATOM 725 C CA . LEU A 1 93 ? -4.371 -4.561 13.996 1.00 13.14 341 LEU A CA 1
ATOM 726 C C . LEU A 1 93 ? -4.946 -3.546 13.014 1.00 12.70 341 LEU A C 1
ATOM 727 O O . LEU A 1 93 ? -5.803 -2.770 13.380 1.00 12.09 341 LEU A O 1
ATOM 732 N N . GLN A 1 94 ? -4.565 -3.642 11.737 1.00 12.54 342 GLN A N 1
ATOM 733 C CA . GLN A 1 94 ? -5.253 -2.855 10.711 1.00 11.99 342 GLN A CA 1
ATOM 734 C C . GLN A 1 94 ? -6.658 -3.397 10.515 1.00 11.50 342 GLN A C 1
ATOM 735 O O . GLN A 1 94 ? -6.864 -4.620 10.479 1.00 12.17 342 GLN A O 1
ATOM 741 N N . THR A 1 95 ? -7.615 -2.497 10.407 1.00 10.92 343 THR A N 1
ATOM 742 C CA . THR A 1 95 ? -9.057 -2.838 10.317 1.00 10.62 343 THR A CA 1
ATOM 743 C C . THR A 1 95 ? -9.648 -2.851 8.923 1.00 10.73 343 THR A C 1
ATOM 744 O O . THR A 1 95 ? -10.812 -3.334 8.725 1.00 10.68 343 THR A O 1
ATOM 748 N N . GLY A 1 96 ? -8.904 -2.277 7.946 1.00 10.63 344 GLY A N 1
ATOM 749 C CA . GLY A 1 96 ? -9.390 -2.191 6.608 1.00 11.03 344 GLY A CA 1
ATOM 750 C C . GLY A 1 96 ? -10.723 -1.466 6.587 1.00 10.83 344 GLY A C 1
ATOM 751 O O . GLY A 1 96 ? -10.943 -0.537 7.361 1.00 10.65 344 GLY A O 1
ATOM 752 N N . SER A 1 97 ? -11.610 -1.926 5.708 1.00 11.22 345 SER A N 1
ATOM 753 C CA . SER A 1 97 ? -12.856 -1.226 5.424 1.00 11.82 345 SER A CA 1
ATOM 754 C C . SER A 1 97 ? -13.833 -1.217 6.579 1.00 11.04 345 SER A C 1
ATOM 755 O O . SER A 1 97 ? -14.828 -0.484 6.501 1.00 11.00 345 SER A O 1
ATOM 758 N N . SER A 1 98 ? -13.579 -1.964 7.651 1.00 10.69 346 SER A N 1
ATOM 759 C CA . SER A 1 98 ? -14.476 -1.902 8.796 1.00 10.61 346 SER A CA 1
ATOM 760 C C . SER A 1 98 ? -14.405 -0.525 9.451 1.00 10.35 346 SER A C 1
ATOM 761 O O . SER A 1 98 ? -15.313 -0.140 10.205 1.00 10.56 346 SER A O 1
ATOM 764 N N . PHE A 1 99 ? -13.339 0.235 9.147 1.00 10.08 347 PHE A N 1
ATOM 765 C CA . PHE A 1 99 ? -13.177 1.547 9.728 1.00 10.00 347 PHE A CA 1
ATOM 766 C C . PHE A 1 99 ? -14.011 2.608 8.977 1.00 9.77 347 PHE A C 1
ATOM 767 O O . PHE A 1 99 ? -14.201 3.744 9.510 1.00 9.60 347 PHE A O 1
ATOM 775 N N . LYS A 1 100 ? -14.564 2.268 7.792 1.00 9.76 348 LYS A N 1
ATOM 776 C CA . LYS A 1 100 ? -15.312 3.240 7.025 1.00 10.15 348 LYS A CA 1
ATOM 777 C C . LYS A 1 100 ? -16.518 3.808 7.778 1.00 10.24 348 LYS A C 1
ATOM 778 O O . LYS A 1 100 ? -16.979 4.925 7.474 1.00 10.56 348 LYS A O 1
ATOM 784 N N . VAL A 1 101 ? -17.094 3.005 8.666 1.00 10.37 349 VAL A N 1
ATOM 785 C CA . VAL A 1 101 ? -18.290 3.418 9.410 1.00 10.86 349 VAL A CA 1
ATOM 786 C C . VAL A 1 101 ? -18.004 4.678 10.176 1.00 9.97 349 VAL A C 1
ATOM 787 O O . VAL A 1 101 ? -18.902 5.485 10.393 1.00 9.63 349 VAL A O 1
ATOM 791 N N . PHE A 1 102 ? -16.743 4.900 10.580 1.00 9.43 350 PHE A N 1
ATOM 792 C CA . PHE A 1 102 ? -16.441 6.129 11.340 1.00 9.61 350 PHE A CA 1
ATOM 793 C C . PHE A 1 102 ? -16.381 7.350 10.452 1.00 9.46 350 PHE A C 1
ATOM 794 O O . PHE A 1 102 ? -16.690 8.457 10.917 1.00 9.44 350 PHE A O 1
ATOM 802 N N . ALA A 1 103 ? -15.986 7.172 9.191 1.00 9.50 351 ALA A N 1
ATOM 803 C CA . ALA A 1 103 ? -16.134 8.254 8.222 1.00 9.40 351 ALA A CA 1
ATOM 804 C C . ALA A 1 103 ? -17.595 8.593 8.011 1.00 9.55 351 ALA A C 1
ATOM 805 O O . ALA A 1 103 ? -17.991 9.745 7.843 1.00 9.64 351 ALA A O 1
ATOM 807 N N . LEU A 1 104 ? -18.445 7.587 8.004 1.00 9.35 352 LEU A N 1
ATOM 808 C CA . LEU A 1 104 ? -19.881 7.848 7.853 1.00 9.12 352 LEU A CA 1
ATOM 809 C C . LEU A 1 104 ? -20.481 8.550 9.057 1.00 8.87 352 LEU A C 1
ATOM 810 O O . LEU A 1 104 ? -21.261 9.518 8.925 1.00 8.43 352 LEU A O 1
ATOM 815 N N . VAL A 1 105 ? -20.048 8.135 10.254 1.00 8.34 353 VAL A N 1
ATOM 816 C CA . VAL A 1 105 ? -20.408 8.880 11.442 1.00 8.75 353 VAL A CA 1
ATOM 817 C C . VAL A 1 105 ? -20.042 10.341 11.295 1.00 9.07 353 VAL A C 1
ATOM 818 O O . VAL A 1 105 ? -20.865 11.246 11.541 1.00 9.81 353 VAL A O 1
ATOM 822 N N . ALA A 1 106 ? -18.789 10.586 10.948 1.00 9.45 354 ALA A N 1
ATOM 823 C CA . ALA A 1 106 ? -18.292 11.952 10.837 1.00 9.61 354 ALA A CA 1
ATOM 824 C C . ALA A 1 106 ? -19.107 12.788 9.834 1.00 9.95 354 ALA A C 1
ATOM 825 O O . ALA A 1 106 ? -19.405 13.963 10.090 1.00 10.47 354 ALA A O 1
ATOM 827 N N . ALA A 1 107 ? -19.425 12.166 8.705 1.00 10.04 355 ALA A N 1
ATOM 828 C CA . ALA A 1 107 ? -20.174 12.821 7.673 1.00 10.41 355 ALA A CA 1
ATOM 829 C C . ALA A 1 107 ? -21.556 13.223 8.177 1.00 10.68 355 ALA A C 1
ATOM 830 O O . ALA A 1 107 ? -22.039 14.369 8.004 1.00 10.79 355 ALA A O 1
ATOM 832 N N . LEU A 1 108 ? -22.260 12.265 8.755 1.00 10.27 356 LEU A N 1
ATOM 833 C CA . LEU A 1 108 ? -23.606 12.495 9.224 1.00 11.08 356 LEU A CA 1
ATOM 834 C C . LEU A 1 108 ? -23.609 13.601 10.283 1.00 11.46 356 LEU A C 1
ATOM 835 O O . LEU A 1 108 ? -24.519 14.422 10.316 1.00 11.41 356 LEU A O 1
ATOM 840 N N . GLU A 1 109 ? -22.572 13.645 11.115 1.00 11.19 357 GLU A N 1
ATOM 841 C CA . GLU A 1 109 ? -22.464 14.670 12.156 1.00 12.21 357 GLU A CA 1
ATOM 842 C C . GLU A 1 109 ? -22.326 16.103 11.542 1.00 12.58 357 GLU A C 1
ATOM 843 O O . GLU A 1 109 ? -22.574 17.132 12.227 1.00 13.46 357 GLU A O 1
ATOM 849 N N . GLN A 1 110 ? -21.874 16.190 10.296 1.00 12.02 358 GLN A N 1
ATOM 850 C CA . GLN A 1 110 ? -21.699 17.438 9.576 1.00 12.63 358 GLN A CA 1
ATOM 851 C C . GLN A 1 110 ? -22.835 17.747 8.653 1.00 12.92 358 GLN A C 1
ATOM 852 O O . GLN A 1 110 ? -22.757 18.649 7.843 1.00 14.42 358 GLN A O 1
ATOM 858 N N . GLY A 1 111 ? -23.878 16.934 8.686 1.00 12.93 359 GLY A N 1
ATOM 859 C CA . GLY A 1 111 ? -25.056 17.169 7.878 1.00 12.72 359 GLY A CA 1
ATOM 860 C C . GLY A 1 111 ? -24.892 16.715 6.455 1.00 12.47 359 GLY A C 1
ATOM 861 O O . GLY A 1 111 ? -25.495 17.267 5.533 1.00 12.13 359 GLY A O 1
ATOM 862 N N . ILE A 1 112 ? -24.086 15.667 6.266 1.00 11.95 360 ILE A N 1
ATOM 863 C CA . ILE A 1 112 ? -23.923 14.979 5.003 1.00 12.25 360 ILE A CA 1
ATOM 864 C C . ILE A 1 112 ? -24.625 13.624 5.206 1.00 11.85 360 ILE A C 1
ATOM 865 O O . ILE A 1 112 ? -24.098 12.741 5.935 1.00 12.44 360 ILE A O 1
ATOM 870 N N . GLY A 1 113 ? -25.762 13.446 4.553 1.00 12.02 361 GLY A N 1
ATOM 871 C CA . GLY A 1 113 ? -26.590 12.310 4.868 1.00 11.68 361 GLY A CA 1
ATOM 872 C C . GLY A 1 113 ? -26.436 11.128 3.937 1.00 11.40 361 GLY A C 1
ATOM 873 O O . GLY A 1 113 ? -25.632 11.171 2.973 1.00 11.55 361 GLY A O 1
ATOM 874 N N . LEU A 1 114 ? -27.264 10.105 4.175 1.00 11.44 362 LEU A N 1
ATOM 875 C CA . LEU A 1 114 ? -27.097 8.823 3.445 1.00 11.73 362 LEU A CA 1
ATOM 876 C C . LEU A 1 114 ? -27.289 8.938 1.955 1.00 12.48 362 LEU A C 1
ATOM 877 O O . LEU A 1 114 ? -26.748 8.143 1.213 1.00 12.78 362 LEU A O 1
ATOM 882 N N . GLY A 1 115 ? -28.039 9.946 1.506 1.00 12.98 363 GLY A N 1
ATOM 883 C CA . GLY A 1 115 ? -28.286 10.162 0.100 1.00 13.81 363 GLY A CA 1
ATOM 884 C C . GLY A 1 115 ? -27.278 11.030 -0.636 1.00 13.97 363 GLY A C 1
ATOM 885 O O . GLY A 1 115 ? -27.460 11.269 -1.847 1.00 14.68 363 GLY A O 1
ATOM 886 N N . TYR A 1 116 ? -26.217 11.467 0.042 1.00 14.07 364 TYR A N 1
ATOM 887 C CA . TYR A 1 11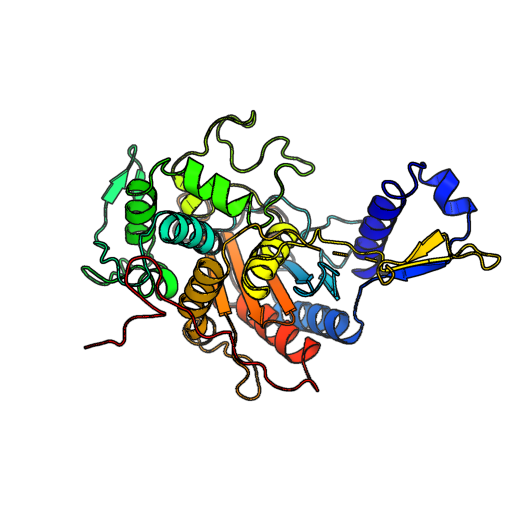6 ? -25.153 12.259 -0.568 1.00 14.06 364 TYR A CA 1
ATOM 888 C C . TYR A 1 116 ? -24.494 11.430 -1.672 1.00 14.53 364 TYR A C 1
ATOM 889 O O . TYR A 1 116 ? -23.986 10.336 -1.416 1.00 13.77 364 TYR A O 1
ATOM 898 N N . GLN A 1 117 ? -24.482 11.962 -2.894 1.00 15.01 365 GLN A N 1
ATOM 899 C CA . GLN A 1 117 ? -23.964 11.216 -4.063 1.00 16.36 365 GLN A CA 1
ATOM 900 C C . GLN A 1 117 ? -22.498 11.505 -4.235 1.00 15.60 365 GLN A C 1
ATOM 901 O O . GLN A 1 117 ? -22.100 12.691 -4.292 1.00 15.95 365 GLN A O 1
ATOM 907 N N A VAL A 1 118 ? -21.708 10.439 -4.374 0.50 14.44 366 VAL A N 1
ATOM 908 N N B VAL A 1 118 ? -21.677 10.467 -4.338 0.50 14.72 366 VAL A N 1
ATOM 909 C CA A VAL A 1 118 ? -20.250 10.504 -4.472 0.50 13.88 366 VAL A CA 1
ATOM 910 C CA B VAL A 1 118 ? -20.246 10.651 -4.544 0.50 14.39 366 VAL A CA 1
ATOM 911 C C A VAL A 1 118 ? -19.763 9.759 -5.706 0.50 14.03 366 VAL A C 1
ATOM 912 C C B VAL A 1 118 ? -19.749 9.785 -5.685 0.50 14.28 366 VAL A C 1
ATOM 913 O O A VAL A 1 118 ? -20.312 8.711 -6.050 0.50 13.49 366 VAL A O 1
ATOM 914 O O B VAL A 1 118 ? -20.275 8.706 -5.951 0.50 13.66 366 VAL A O 1
ATOM 921 N N . ASP A 1 119 ? -18.764 10.319 -6.408 1.00 14.16 367 ASP A N 1
ATOM 922 C CA . ASP A 1 119 ? -18.176 9.642 -7.553 1.00 14.80 367 ASP A CA 1
ATOM 923 C C . ASP A 1 119 ? -17.348 8.447 -7.053 1.00 13.75 367 ASP A C 1
ATOM 924 O O . ASP A 1 119 ? -16.667 8.577 -6.071 1.00 13.41 367 ASP A O 1
ATOM 929 N N . SER A 1 120 ? -17.468 7.279 -7.703 1.00 13.56 368 SER A N 1
ATOM 930 C CA . SER A 1 120 ? -16.688 6.107 -7.314 1.00 13.43 368 SER A CA 1
ATOM 931 C C . SER A 1 120 ? -15.500 5.803 -8.205 1.00 13.64 368 SER A C 1
ATOM 932 O O . SER A 1 120 ? -14.867 4.765 -8.066 1.00 13.11 368 SER A O 1
ATOM 935 N N . SER A 1 121 ? -15.211 6.712 -9.134 1.00 13.77 369 SER A N 1
ATOM 936 C CA . SER A 1 121 ? -14.122 6.456 -10.062 1.00 14.40 369 SER A CA 1
ATOM 937 C C . SER A 1 121 ? -12.771 6.436 -9.343 1.00 13.61 369 SER A C 1
ATOM 938 O O . SER A 1 121 ? -12.633 7.009 -8.240 1.00 13.74 369 SER A O 1
ATOM 941 N N . PRO A 1 122 ? -11.762 5.815 -9.958 1.00 13.96 370 PRO A N 1
ATOM 942 C CA . PRO A 1 122 ? -10.465 5.796 -9.310 1.00 13.73 370 PRO A CA 1
ATOM 943 C C . PRO A 1 122 ? -9.879 7.208 -9.162 1.00 13.62 370 PRO A C 1
ATOM 944 O O . PRO A 1 122 ? -10.172 8.101 -9.991 1.00 14.60 370 PRO A O 1
ATOM 948 N N . LEU A 1 123 ? -8.977 7.338 -8.203 1.00 12.85 371 LEU A N 1
ATOM 949 C CA . LEU A 1 123 ? -8.246 8.599 -8.031 1.00 13.36 371 LEU A CA 1
ATOM 950 C C . LEU A 1 123 ? -6.948 8.384 -7.345 1.00 13.29 371 LEU A C 1
ATOM 951 O O . LEU A 1 123 ? -6.732 7.363 -6.720 1.00 12.90 371 LEU A O 1
ATOM 956 N N . THR A 1 124 ? -6.095 9.395 -7.419 1.00 13.61 372 THR A N 1
ATOM 957 C CA . THR A 1 124 ? -4.772 9.376 -6.771 1.00 14.06 372 THR A CA 1
ATOM 958 C C . THR A 1 124 ? -4.752 10.503 -5.755 1.00 13.75 372 THR A C 1
ATOM 959 O O . THR A 1 124 ? -5.203 11.599 -6.095 1.00 12.89 372 THR A O 1
ATOM 963 N N . VAL A 1 125 ? -4.377 10.185 -4.493 1.00 12.64 373 VAL A N 1
ATOM 964 C CA . VAL A 1 125 ? -4.373 11.169 -3.424 1.00 12.92 373 VAL A CA 1
ATOM 965 C C . VAL A 1 125 ? -3.060 11.084 -2.701 1.00 13.59 373 VAL A C 1
ATOM 966 O O . VAL A 1 125 ? -2.701 10.027 -2.244 1.00 13.36 373 VAL A O 1
ATOM 970 N N . ASP A 1 126 ? -2.358 12.207 -2.604 1.00 14.81 374 ASP A N 1
ATOM 971 C CA . ASP A 1 126 ? -1.015 12.247 -2.021 1.00 16.07 374 ASP A CA 1
ATOM 972 C C . ASP A 1 126 ? -0.060 11.280 -2.688 1.00 16.36 374 ASP A C 1
ATOM 973 O O . ASP A 1 126 ? 0.859 10.705 -2.053 1.00 16.98 374 ASP A O 1
ATOM 978 N N . GLY A 1 127 ? -0.231 11.095 -3.978 1.00 15.97 375 GLY A N 1
ATOM 979 C CA . GLY A 1 127 ? 0.556 10.152 -4.753 1.00 16.54 375 GLY A CA 1
ATOM 980 C C . GLY A 1 127 ? 0.215 8.708 -4.645 1.00 16.68 375 GLY A C 1
ATOM 981 O O . GLY A 1 127 ? 0.862 7.909 -5.264 1.00 18.17 375 GLY A O 1
ATOM 982 N N . ILE A 1 128 ? -0.819 8.357 -3.901 1.00 16.31 376 ILE A N 1
ATOM 983 C CA . ILE A 1 128 ? -1.209 6.980 -3.687 1.00 16.77 376 ILE A CA 1
ATOM 984 C C . ILE A 1 128 ? -2.436 6.711 -4.542 1.00 16.38 376 ILE A C 1
ATOM 985 O O . ILE A 1 128 ? -3.464 7.433 -4.445 1.00 15.11 376 ILE A O 1
ATOM 990 N N . LYS A 1 129 ? -2.356 5.635 -5.323 1.00 17.15 377 LYS A N 1
ATOM 991 C CA . LYS A 1 129 ? -3.461 5.248 -6.152 1.00 17.90 377 LYS A CA 1
ATOM 992 C C . LYS A 1 129 ? -4.592 4.599 -5.334 1.00 16.18 377 LYS A C 1
ATOM 993 O O . LYS A 1 129 ? -4.378 3.559 -4.753 1.00 16.26 377 LYS A O 1
ATOM 999 N N . ILE A 1 130 ? -5.807 5.150 -5.395 1.00 14.25 378 ILE A N 1
ATOM 1000 C CA . ILE A 1 130 ? -6.953 4.622 -4.661 1.00 13.64 378 ILE A CA 1
ATOM 1001 C C . ILE A 1 130 ? -7.846 3.899 -5.665 1.00 14.12 378 ILE A C 1
ATOM 1002 O O . ILE A 1 130 ? -8.308 4.479 -6.676 1.00 13.81 378 ILE A O 1
ATOM 1007 N N . THR A 1 131 ? -8.118 2.621 -5.407 1.00 15.00 379 THR A N 1
ATOM 1008 C CA . THR A 1 131 ? -8.936 1.832 -6.317 1.00 16.28 379 THR A CA 1
ATOM 1009 C C . THR A 1 131 ? -9.824 0.911 -5.475 1.00 15.70 379 THR A C 1
ATOM 1010 O O . THR A 1 131 ? -9.553 0.665 -4.278 1.00 13.85 379 THR A O 1
ATOM 1014 N N . ASN A 1 132 ? -10.800 0.342 -6.166 1.00 16.16 380 ASN A N 1
ATOM 1015 C CA . ASN A 1 132 ? -11.713 -0.623 -5.558 1.00 17.25 380 ASN A CA 1
ATOM 1016 C C . ASN A 1 132 ? -11.359 -2.011 -6.000 1.00 19.24 380 ASN A C 1
ATOM 1017 O O . ASN A 1 132 ? -10.836 -2.194 -7.105 1.00 18.97 380 ASN A O 1
ATOM 1022 N N . VAL A 1 133 ? -11.612 -2.979 -5.121 1.00 20.84 381 VAL A N 1
ATOM 1023 C CA . VAL A 1 133 ? -11.324 -4.396 -5.446 1.00 24.21 381 VAL A CA 1
ATOM 1024 C C . VAL A 1 133 ? -12.013 -4.784 -6.753 1.00 26.30 381 VAL A C 1
ATOM 1025 O O . VAL A 1 133 ? -13.199 -4.479 -6.948 1.00 26.39 381 VAL A O 1
ATOM 1029 N N . GLU A 1 134 ? -11.249 -5.436 -7.628 1.00 28.73 382 GLU A N 1
ATOM 1030 C CA . GLU A 1 134 ? -11.672 -5.838 -8.979 1.00 32.41 382 GLU A CA 1
ATOM 1031 C C . GLU A 1 134 ? -12.204 -4.692 -9.825 1.00 31.88 382 GLU A C 1
ATOM 1032 O O . GLU A 1 134 ? -13.074 -4.920 -10.670 1.00 33.17 382 GLU A O 1
ATOM 1038 N N . GLY A 1 135 ? -11.719 -3.470 -9.575 1.00 30.84 383 GLY A N 1
ATOM 1039 C CA . GLY A 1 135 ? -12.209 -2.266 -10.245 1.00 32.22 383 GLY A CA 1
ATOM 1040 C C . GLY A 1 135 ? -13.714 -2.030 -10.195 1.00 32.58 383 GLY A C 1
ATOM 1041 O O . GLY A 1 135 ? -14.258 -1.322 -11.037 1.00 35.02 383 GLY A O 1
ATOM 1042 N N . GLU A 1 136 ? -14.377 -2.609 -9.215 1.00 34.60 384 GLU A N 1
ATOM 1043 C CA . GLU A 1 136 ? -15.811 -2.400 -8.949 1.00 38.57 384 GLU A CA 1
ATOM 1044 C C . GLU A 1 136 ? -16.081 -0.900 -8.756 1.00 33.87 384 GLU A C 1
ATOM 1045 O O . GLU A 1 136 ? -15.230 -0.167 -8.251 1.00 32.36 384 GLU A O 1
ATOM 1051 N N . GLY A 1 137 ? -17.232 -0.430 -9.220 1.00 30.19 385 GLY A N 1
ATOM 1052 C CA . GLY A 1 137 ? -17.691 0.910 -8.894 1.00 27.56 385 GLY A CA 1
ATOM 1053 C C . GLY A 1 137 ? -19.185 1.005 -9.068 1.00 26.55 385 GLY A C 1
ATOM 1054 O O . GLY A 1 137 ? -19.846 0.028 -9.408 1.00 26.88 385 GLY A O 1
ATOM 1055 N N . CYS A 1 138 ? -19.726 2.190 -8.885 1.00 25.28 386 CYS A N 1
ATOM 1056 C CA . CYS A 1 138 ? -21.159 2.379 -9.036 1.00 25.26 386 CYS A CA 1
ATOM 1057 C C . CYS A 1 138 ? -21.438 3.564 -9.947 1.00 26.01 386 CYS A C 1
ATOM 1058 O O . CYS A 1 138 ? -22.561 4.032 -9.987 1.00 29.04 386 CYS A O 1
ATOM 1061 N N . GLY A 1 139 ? -20.454 4.023 -10.718 1.00 24.64 387 GLY A N 1
ATOM 1062 C CA . GLY A 1 139 ? -20.490 5.353 -11.326 1.00 23.79 387 GLY A CA 1
ATOM 1063 C C . GLY A 1 139 ? -20.532 6.389 -10.202 1.00 22.86 387 GLY A C 1
ATOM 1064 O O . GLY A 1 139 ? -19.544 6.533 -9.501 1.00 22.77 387 GLY A O 1
ATOM 1065 N N . THR A 1 140 ? -21.663 7.063 -10.031 1.00 21.44 388 THR A N 1
ATOM 1066 C CA . THR A 1 140 ? -21.889 7.978 -8.890 1.00 20.88 388 THR A CA 1
ATOM 1067 C C . THR A 1 140 ? -23.066 7.368 -8.120 1.00 20.18 388 THR A C 1
ATOM 1068 O O . THR A 1 140 ? -24.063 7.010 -8.724 1.00 21.45 388 THR A O 1
ATOM 1072 N N . CYS A 1 141 ? -22.912 7.153 -6.815 1.00 18.06 389 CYS A N 1
ATOM 1073 C CA . CYS A 1 141 ? -23.999 6.550 -5.970 1.00 17.24 389 CYS A CA 1
ATOM 1074 C C . CYS A 1 141 ? -23.904 7.148 -4.592 1.00 15.29 389 CYS A C 1
ATOM 1075 O O . CYS A 1 141 ? -22.899 7.732 -4.261 1.00 14.73 389 CYS A O 1
ATOM 1078 N N . ASN A 1 142 ? -24.905 6.929 -3.793 1.00 14.48 390 ASN A N 1
ATOM 1079 C CA . ASN A 1 142 ? -24.888 7.487 -2.466 1.00 13.55 390 ASN A CA 1
ATOM 1080 C C . ASN A 1 142 ? -23.942 6.777 -1.508 1.00 12.66 390 ASN A C 1
ATOM 1081 O O . ASN A 1 142 ? -23.436 5.669 -1.766 1.00 11.38 390 ASN A O 1
ATOM 1086 N N . ILE A 1 143 ? -23.660 7.480 -0.425 1.00 11.98 391 ILE A N 1
ATOM 1087 C CA . ILE A 1 143 ? -22.715 6.940 0.558 1.00 11.64 391 ILE A CA 1
ATOM 1088 C C . ILE A 1 143 ? -23.206 5.698 1.343 1.00 11.16 391 ILE A C 1
ATOM 1089 O O . ILE A 1 143 ? -22.384 4.934 1.857 1.00 11.31 391 ILE A O 1
ATOM 1094 N N . ALA A 1 144 ? -24.493 5.459 1.407 1.00 11.16 392 ALA A N 1
ATOM 1095 C CA . ALA A 1 144 ? -25.005 4.192 1.944 1.00 11.41 392 ALA A CA 1
ATOM 1096 C C . ALA A 1 144 ? -24.708 2.999 1.007 1.00 11.76 392 ALA A C 1
ATOM 1097 O O . ALA A 1 144 ? -24.217 1.935 1.467 1.00 11.47 392 ALA A O 1
ATOM 1099 N N A GLU A 1 145 ? -24.956 3.197 -0.282 0.50 12.75 393 GLU A N 1
ATOM 1100 N N B GLU A 1 145 ? -24.952 3.190 -0.285 0.50 12.53 393 GLU A N 1
ATOM 1101 C CA A GLU A 1 145 ? -24.649 2.194 -1.293 0.50 13.37 393 GLU A CA 1
ATOM 1102 C CA B GLU A 1 145 ? -24.633 2.167 -1.276 0.50 12.94 393 GLU A CA 1
ATOM 1103 C C A GLU A 1 145 ? -23.143 1.946 -1.344 0.50 12.52 393 GLU A C 1
ATOM 1104 C C B GLU A 1 145 ? -23.130 1.936 -1.333 0.50 12.28 393 GLU A C 1
ATOM 1105 O O A GLU A 1 145 ? -22.705 0.806 -1.427 0.50 12.25 393 GLU A O 1
ATOM 1106 O O B GLU A 1 145 ? -22.678 0.802 -1.431 0.50 12.03 393 GLU A O 1
ATOM 1117 N N . ALA A 1 146 ? -22.336 3.015 -1.266 1.00 11.66 394 ALA A N 1
ATOM 1118 C CA . ALA A 1 146 ? -20.880 2.847 -1.295 1.00 10.96 394 ALA A CA 1
ATOM 1119 C C . ALA A 1 146 ? -20.371 2.135 -0.043 1.00 10.54 394 ALA A C 1
ATOM 1120 O O . ALA A 1 146 ? -19.357 1.497 -0.129 1.00 10.24 394 ALA A O 1
ATOM 1122 N N . LEU A 1 147 ? -21.087 2.224 1.074 1.00 9.95 395 LEU A N 1
ATOM 1123 C CA . LEU A 1 147 ? -20.652 1.499 2.271 1.00 10.07 395 LEU A CA 1
ATOM 1124 C C . LEU A 1 147 ? -20.891 -0.011 2.052 1.00 10.55 395 LEU A C 1
ATOM 1125 O O . LEU A 1 147 ? -20.021 -0.854 2.340 1.00 10.41 395 LEU A O 1
ATOM 1130 N N . LYS A 1 148 ? -22.090 -0.325 1.582 1.00 11.37 396 LYS A N 1
ATOM 1131 C CA . LYS A 1 148 ? -22.458 -1.741 1.307 1.00 12.54 396 LYS A CA 1
ATOM 1132 C C . LYS A 1 148 ? -21.467 -2.347 0.314 1.00 12.83 396 LYS A C 1
ATOM 1133 O O . LYS A 1 148 ? -20.958 -3.448 0.522 1.00 12.79 396 LYS A O 1
ATOM 1139 N N . MET A 1 149 ? -21.200 -1.647 -0.788 1.00 13.51 397 MET A N 1
ATOM 1140 C CA . MET A 1 149 ? -20.290 -2.184 -1.813 1.00 14.89 397 MET A CA 1
ATOM 1141 C C . MET A 1 149 ? -18.823 -2.065 -1.415 1.00 13.77 397 MET A C 1
ATOM 1142 O O . MET A 1 149 ? -17.933 -2.629 -2.074 1.00 14.89 397 MET A O 1
ATOM 1147 N N . SER A 1 150 ? -18.593 -1.330 -0.343 1.00 12.13 398 SER A N 1
ATOM 1148 C CA . SER A 1 150 ? -17.287 -1.058 0.240 1.00 11.24 398 SER A CA 1
ATOM 1149 C C . SER A 1 150 ? -16.326 -0.436 -0.765 1.00 11.75 398 SER A C 1
ATOM 1150 O O . SER A 1 150 ? -15.271 -0.973 -1.075 1.00 11.78 398 SER A O 1
ATOM 1153 N N . LEU A 1 151 ? -16.779 0.692 -1.299 1.00 11.00 399 LEU A N 1
ATOM 1154 C CA . LEU A 1 151 ? -15.971 1.383 -2.292 1.00 11.48 399 LEU A CA 1
ATOM 1155 C C . LEU A 1 151 ? -14.926 2.275 -1.651 1.00 10.99 399 LEU A C 1
ATOM 1156 O O . LEU A 1 151 ? -15.273 3.281 -1.048 1.00 11.93 399 LEU A O 1
ATOM 1161 N N . ASN A 1 152 ? -13.658 1.931 -1.807 1.00 10.64 400 ASN A N 1
ATOM 1162 C CA . ASN A 1 152 ? -12.536 2.726 -1.269 1.00 10.68 400 ASN A CA 1
ATOM 1163 C C . ASN A 1 152 ? -12.532 4.140 -1.850 1.00 10.48 400 ASN A C 1
ATOM 1164 O O . ASN A 1 152 ? -12.255 5.120 -1.145 1.00 10.04 400 ASN A O 1
ATOM 1169 N N . THR A 1 153 ? -12.783 4.239 -3.151 1.00 10.57 401 THR A N 1
ATOM 1170 C CA . THR A 1 153 ? -12.646 5.528 -3.841 1.00 10.84 401 THR A CA 1
ATOM 1171 C C . THR A 1 153 ? -13.713 6.493 -3.273 1.00 10.92 401 THR A C 1
ATOM 1172 O O . THR A 1 153 ? -13.418 7.659 -2.913 1.00 11.29 401 THR A O 1
ATOM 1176 N N . SER A 1 154 ? -14.948 6.016 -3.154 1.00 10.34 402 SER A N 1
ATOM 1177 C CA . SER A 1 154 ? -16.040 6.863 -2.686 1.00 10.64 402 SER A CA 1
ATOM 1178 C C . SER A 1 154 ? -15.799 7.332 -1.254 1.00 10.30 402 SER A C 1
ATOM 1179 O O . SER A 1 154 ? -16.043 8.493 -0.906 1.00 10.97 402 SER A O 1
ATOM 1182 N N . TYR A 1 155 ? -15.303 6.423 -0.415 1.00 10.11 403 TYR A N 1
ATOM 1183 C CA . TYR A 1 155 ? -15.060 6.737 1.014 1.00 9.99 403 TYR A CA 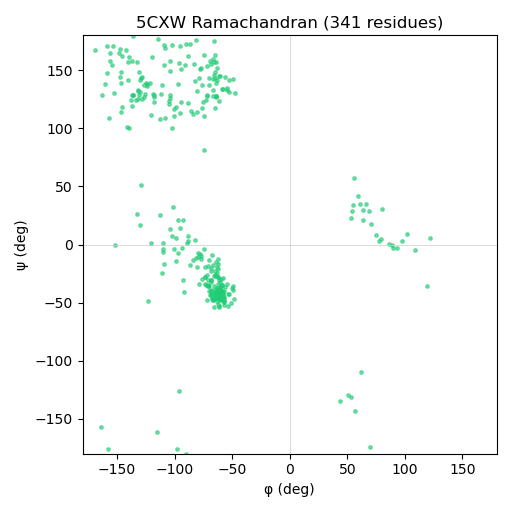1
ATOM 1184 C C . TYR A 1 155 ? -13.862 7.700 1.151 1.00 9.99 403 TYR A C 1
ATOM 1185 O O . TYR A 1 155 ? -13.825 8.498 2.074 1.00 10.47 403 TYR A O 1
ATOM 1194 N N . TYR A 1 156 ? -12.850 7.572 0.290 1.00 10.15 404 TYR A N 1
ATOM 1195 C CA . TYR A 1 156 ? -11.759 8.577 0.242 1.00 10.67 404 TYR A CA 1
ATOM 1196 C C . TYR A 1 156 ? -12.319 9.948 -0.099 1.00 10.68 404 TYR A C 1
ATOM 1197 O O . TYR A 1 156 ? -12.019 10.938 0.591 1.00 11.45 404 TYR A O 1
ATOM 1206 N N . ARG A 1 157 ? -13.161 10.052 -1.129 1.00 10.81 405 ARG A N 1
ATOM 1207 C CA . ARG A 1 157 ? -13.766 11.316 -1.472 1.00 10.81 405 ARG A CA 1
ATOM 1208 C C . ARG A 1 157 ? -14.667 11.831 -0.339 1.00 11.09 405 ARG A C 1
ATOM 1209 O O . ARG A 1 157 ? -14.752 13.062 -0.121 1.00 11.83 405 ARG A O 1
ATOM 1217 N N . LEU A 1 158 ? -15.401 10.943 0.317 1.00 10.82 406 LEU A N 1
ATOM 1218 C CA . LEU A 1 158 ? -16.239 11.387 1.398 1.00 11.00 406 LEU A CA 1
ATOM 1219 C C . LEU A 1 158 ? -15.380 11.986 2.538 1.00 11.06 406 LEU A C 1
ATOM 1220 O O . LEU A 1 158 ? -15.701 13.080 3.061 1.00 11.97 406 LEU A O 1
ATOM 1225 N N . MET A 1 159 ? -14.313 11.292 2.894 1.00 10.51 407 MET A N 1
ATOM 1226 C CA . MET A 1 159 ? -13.391 11.812 3.924 1.00 11.14 407 MET A CA 1
ATOM 1227 C C . MET A 1 159 ? -12.840 13.165 3.523 1.00 11.84 407 MET A C 1
ATOM 1228 O O . MET A 1 159 ? -12.763 14.067 4.370 1.00 12.31 407 MET A O 1
ATOM 1233 N N . LEU A 1 160 ? -12.427 13.343 2.269 1.00 12.29 408 LEU A N 1
ATOM 1234 C CA . LEU A 1 160 ? -11.880 14.622 1.852 1.00 13.38 408 LEU A CA 1
ATOM 1235 C C . LEU A 1 160 ? -12.899 15.771 1.892 1.00 13.91 408 LEU A C 1
ATOM 1236 O O . LEU A 1 160 ? -12.514 16.952 2.080 1.00 14.14 408 LEU A O 1
ATOM 1241 N N . LYS A 1 161 ? -14.167 15.449 1.767 1.00 14.21 409 LYS A N 1
ATOM 1242 C CA . LYS A 1 161 ? -15.249 16.443 1.830 1.00 16.70 409 LYS A CA 1
ATOM 1243 C C . LYS A 1 161 ? -15.474 16.918 3.262 1.00 16.01 409 LYS A C 1
ATOM 1244 O O . LYS A 1 161 ? -15.987 18.031 3.487 1.00 16.42 409 LYS A O 1
ATOM 1250 N N . LEU A 1 162 ? -15.167 16.081 4.248 1.00 14.21 410 LEU A N 1
ATOM 1251 C CA . LEU A 1 162 ? -15.371 16.489 5.625 1.00 13.97 410 LEU A CA 1
ATOM 1252 C C . LEU A 1 162 ? -14.532 17.688 6.055 1.00 14.47 410 LEU A C 1
ATOM 1253 O O . LEU A 1 162 ? -13.345 17.781 5.713 1.00 14.30 410 LEU A O 1
ATOM 1258 N N A ASN A 1 163 ? -15.129 18.565 6.838 0.50 15.07 411 ASN A N 1
ATOM 1259 N N B ASN A 1 163 ? -15.122 18.564 6.844 0.50 14.39 411 ASN A N 1
ATOM 1260 C CA A ASN A 1 163 ? -14.372 19.533 7.607 0.50 16.44 411 ASN A CA 1
ATOM 1261 C CA B ASN A 1 163 ? -14.350 19.567 7.549 0.50 15.33 411 ASN A CA 1
ATOM 1262 C C A ASN A 1 163 ? -13.490 18.757 8.549 0.50 15.91 411 ASN A C 1
ATOM 1263 C C B ASN A 1 163 ? -13.504 18.888 8.608 0.50 15.31 411 ASN A C 1
ATOM 1264 O O A ASN A 1 163 ? -13.983 17.899 9.293 0.50 15.56 411 ASN A O 1
ATOM 1265 O O B ASN A 1 163 ? -14.056 18.300 9.554 0.50 15.27 411 ASN A O 1
ATOM 1274 N N . GLY A 1 164 ? -12.180 18.971 8.428 1.00 15.22 412 GLY A N 1
ATOM 1275 C CA . GLY A 1 164 ? -11.185 18.216 9.228 1.00 15.68 412 GLY A CA 1
ATOM 1276 C C . GLY A 1 164 ? -10.616 17.015 8.543 1.00 15.34 412 GLY A C 1
ATOM 1277 O O . GLY A 1 164 ? -9.640 16.422 9.006 1.00 16.63 412 GLY A O 1
ATOM 1278 N N . GLY A 1 165 ? -11.226 16.562 7.441 1.00 14.39 413 GLY A N 1
ATOM 1279 C CA . GLY A 1 165 ? -10.649 15.465 6.660 1.00 13.65 413 GLY A CA 1
ATOM 1280 C C . GLY A 1 165 ? -10.357 14.241 7.537 1.00 12.85 413 GLY A C 1
ATOM 1281 O O . GLY A 1 165 ? -11.215 13.769 8.265 1.00 12.88 413 GLY A O 1
ATOM 1282 N N . PRO A 1 166 ? -9.152 13.675 7.443 1.00 13.20 414 PRO A N 1
ATOM 1283 C CA . PRO A 1 166 ? -8.912 12.443 8.185 1.00 12.40 414 PRO A CA 1
ATOM 1284 C C . PRO A 1 166 ? -8.997 12.641 9.706 1.00 12.10 414 PRO A C 1
ATOM 1285 O O . PRO A 1 166 ? -9.404 11.721 10.436 1.00 11.42 414 PRO A O 1
ATOM 1289 N N . GLN A 1 167 ? -8.713 13.858 10.196 1.00 12.55 415 GLN A N 1
ATOM 1290 C CA . GLN A 1 167 ? -8.886 14.130 11.615 1.00 13.31 415 GLN A CA 1
ATOM 1291 C C . GLN A 1 167 ? -10.338 13.971 12.047 1.00 12.50 415 GLN A C 1
ATOM 1292 O O . GLN A 1 167 ? -10.636 13.514 13.168 1.00 12.29 415 GLN A O 1
ATOM 1298 N N . ALA A 1 168 ? -11.271 14.301 11.173 1.00 11.64 416 ALA A N 1
ATOM 1299 C CA . ALA A 1 168 ? -12.708 14.153 11.551 1.00 11.24 416 ALA A CA 1
ATOM 1300 C C . ALA A 1 168 ? -13.093 12.701 11.634 1.00 10.85 416 ALA A C 1
ATOM 1301 O O . ALA A 1 168 ? -13.948 12.361 12.457 1.00 10.77 416 ALA A O 1
ATOM 1303 N N . VAL A 1 169 ? -12.449 11.846 10.830 1.00 10.32 417 VAL A N 1
ATOM 1304 C CA . VAL A 1 169 ? -12.683 10.395 10.931 1.00 10.27 417 VAL A CA 1
ATOM 1305 C C . VAL A 1 169 ? -12.134 9.858 12.257 1.00 10.40 417 VAL A C 1
ATOM 1306 O O . VAL A 1 169 ? -12.824 9.111 12.998 1.00 10.32 417 VAL A O 1
ATOM 1310 N N . ALA A 1 170 ? -10.939 10.321 12.616 1.00 10.49 418 ALA A N 1
ATOM 1311 C CA . ALA A 1 170 ? -10.334 9.941 13.890 1.00 10.91 418 ALA A CA 1
ATOM 1312 C C . ALA A 1 170 ? -11.180 10.413 15.066 1.00 10.96 418 ALA A C 1
ATOM 1313 O O . ALA A 1 170 ? -11.357 9.671 16.040 1.00 11.01 418 ALA A O 1
ATOM 1315 N N . ASP A 1 171 ? -11.651 11.646 15.005 1.00 11.04 419 ASP A N 1
ATOM 1316 C CA . ASP A 1 171 ? -12.505 12.189 16.064 1.00 11.68 419 ASP A CA 1
ATOM 1317 C C . ASP A 1 171 ? -13.749 11.330 16.266 1.00 10.78 419 ASP A C 1
ATOM 1318 O O . ASP A 1 171 ? -14.115 11.006 17.393 1.00 10.97 419 ASP A O 1
ATOM 1323 N N . ALA A 1 172 ? -14.430 11.023 15.172 1.00 10.00 420 ALA A N 1
ATOM 1324 C CA . ALA A 1 172 ? -15.611 10.164 15.261 1.00 9.89 420 ALA A CA 1
ATOM 1325 C C . ALA A 1 172 ? -15.329 8.787 15.845 1.00 10.14 420 ALA A C 1
ATOM 1326 O O . ALA A 1 172 ? -16.109 8.250 16.690 1.00 10.18 420 ALA A O 1
ATOM 1328 N N . ALA A 1 173 ? -14.206 8.190 15.418 1.00 9.88 421 ALA A N 1
ATOM 1329 C CA . ALA A 1 173 ? -13.856 6.864 15.864 1.00 9.96 421 ALA A CA 1
ATOM 1330 C C . ALA A 1 173 ? -13.531 6.883 17.339 1.00 10.43 421 ALA A C 1
ATOM 1331 O O . ALA A 1 173 ? -14.014 6.076 18.126 1.00 10.11 421 ALA A O 1
ATOM 1333 N N . HIS A 1 174 ? -12.711 7.857 17.746 1.00 10.76 422 HIS A N 1
ATOM 1334 C CA . HIS A 1 174 ? -12.446 8.024 19.169 1.00 11.52 422 HIS A CA 1
ATOM 1335 C C . HIS A 1 174 ? -13.700 8.274 20.014 1.00 12.19 422 HIS A C 1
ATOM 1336 O O . HIS A 1 174 ? -13.858 7.652 21.078 1.00 12.16 422 HIS A O 1
ATOM 1343 N N A GLN A 1 175 ? -14.582 9.108 19.534 0.50 12.17 423 GLN A N 1
ATOM 1344 N N B GLN A 1 175 ? -14.584 9.135 19.547 0.50 12.56 423 GLN A N 1
ATOM 1345 C CA A GLN A 1 175 ? -15.831 9.409 20.241 0.50 12.79 423 GLN A CA 1
ATOM 1346 C CA B GLN A 1 175 ? -15.872 9.418 20.242 0.50 13.47 423 GLN A CA 1
ATOM 1347 C C A GLN A 1 175 ? -16.728 8.174 20.344 0.50 12.13 423 GLN A C 1
ATOM 1348 C C B GLN A 1 175 ? -16.713 8.153 20.363 0.50 12.48 423 GLN A C 1
ATOM 1349 O O A GLN A 1 175 ? -17.357 7.965 21.361 0.50 11.97 423 GLN A O 1
ATOM 1350 O O B GLN A 1 175 ? -17.303 7.912 21.398 0.50 12.26 423 GLN A O 1
ATOM 1361 N N . ALA A 1 176 ? -16.710 7.321 19.329 1.00 11.71 424 ALA A N 1
ATOM 1362 C CA . ALA A 1 176 ? -17.490 6.066 19.347 1.00 11.67 424 ALA A CA 1
ATOM 1363 C C . ALA A 1 176 ? -16.985 5.050 20.346 1.00 11.82 424 ALA A C 1
ATOM 1364 O O . ALA A 1 176 ? -17.749 4.182 20.744 1.00 11.53 424 ALA A O 1
ATOM 1366 N N . GLY A 1 177 ? -15.709 5.207 20.788 1.00 11.68 425 GLY A N 1
ATOM 1367 C CA . GLY A 1 177 ? -15.065 4.290 21.722 1.00 12.04 425 GLY A CA 1
ATOM 1368 C C . GLY A 1 177 ? -13.811 3.637 21.243 1.00 11.99 425 GLY A C 1
ATOM 1369 O O . GLY A 1 177 ? -13.296 2.764 21.961 1.00 12.81 425 GLY A O 1
ATOM 1370 N N . ILE A 1 178 ? -13.267 3.977 20.069 1.00 11.28 426 ILE A N 1
ATOM 1371 C CA . ILE A 1 178 ? -11.922 3.504 19.721 1.00 11.46 426 ILE A CA 1
ATOM 1372 C C . ILE A 1 178 ? -10.976 4.133 20.701 1.00 11.68 426 ILE A C 1
ATOM 1373 O O . ILE A 1 178 ? -10.913 5.355 20.817 1.00 11.79 426 ILE A O 1
ATOM 1378 N N . ALA A 1 179 ? -10.286 3.329 21.508 1.00 12.29 427 ALA A N 1
ATOM 1379 C CA . ALA A 1 179 ? -9.508 3.914 22.615 1.00 13.38 427 ALA A CA 1
ATOM 1380 C C . ALA A 1 179 ? -8.395 4.779 22.057 1.00 14.07 427 ALA A C 1
ATOM 1381 O O . ALA A 1 179 ? -7.875 4.504 20.967 1.00 14.41 427 ALA A O 1
ATOM 1383 N N . SER A 1 180 ? -8.061 5.817 22.807 1.00 14.93 428 SER A N 1
ATOM 1384 C CA . SER A 1 180 ? -7.020 6.778 22.446 1.00 16.34 428 SER A CA 1
ATOM 1385 C C . SER A 1 180 ? -5.594 6.228 22.598 1.00 16.54 428 SER A C 1
ATOM 1386 O O . SER A 1 180 ? -4.666 6.818 22.047 1.00 16.28 428 SER A O 1
ATOM 1389 N N . SER A 1 181 ? -5.451 5.162 23.377 1.00 16.60 429 SER A N 1
ATOM 1390 C CA . SER A 1 181 ? -4.202 4.475 23.571 1.00 17.94 429 SER A CA 1
ATOM 1391 C C . SER A 1 181 ? -4.431 3.049 23.993 1.00 18.26 429 SER A C 1
ATOM 1392 O O . SER A 1 181 ? -5.508 2.688 24.484 1.00 18.12 429 SER A O 1
ATOM 1395 N N . PHE A 1 182 ? -3.419 2.222 23.756 1.00 18.93 430 PHE A N 1
ATOM 1396 C CA . PHE A 1 182 ? -3.392 0.872 24.242 1.00 20.57 430 PHE A CA 1
ATOM 1397 C C . PHE A 1 182 ? -1.944 0.419 24.262 1.00 21.67 430 PHE A C 1
ATOM 1398 O O . PHE A 1 182 ? -1.075 1.120 23.758 1.00 21.47 430 PHE A O 1
ATOM 1406 N N . PRO A 1 183 ? -1.675 -0.740 24.864 1.00 24.25 431 PRO A N 1
ATOM 1407 C CA . PRO A 1 183 ? -0.255 -0.971 25.042 1.00 26.95 431 PRO A CA 1
ATOM 1408 C C . PRO A 1 183 ? 0.358 -1.284 23.680 1.00 27.93 431 PRO A C 1
ATOM 1409 O O . PRO A 1 183 ? -0.154 -2.182 22.954 1.00 30.33 431 PRO A O 1
ATOM 1413 N N . GLY A 1 184 ? 1.410 -0.557 23.344 1.00 27.96 432 GLY A N 1
ATOM 1414 C CA . GLY A 1 184 ? 1.984 -0.570 22.011 1.00 30.03 432 GLY A CA 1
ATOM 1415 C C . GLY A 1 184 ? 1.909 0.839 21.410 1.00 29.21 432 GLY A C 1
ATOM 1416 O O . GLY A 1 184 ? 2.819 1.297 20.683 1.00 31.45 432 GLY A O 1
ATOM 1417 N N . VAL A 1 185 ? 0.824 1.540 21.726 1.00 26.65 433 VAL A N 1
ATOM 1418 C CA . VAL A 1 185 ? 0.384 2.701 20.931 1.00 24.92 433 VAL A CA 1
ATOM 1419 C C . VAL A 1 185 ? -0.130 3.787 21.855 1.00 23.76 433 VAL A C 1
ATOM 1420 O O . VAL A 1 185 ? -1.250 3.689 22.356 1.00 23.74 433 VAL A O 1
ATOM 1424 N N . ALA A 1 186 ? 0.708 4.789 22.101 1.00 22.54 434 ALA A N 1
ATOM 1425 C CA . ALA A 1 186 ? 0.381 5.874 23.041 1.00 23.17 434 ALA A CA 1
ATOM 1426 C C . ALA A 1 186 ? -0.639 6.837 22.513 1.00 21.50 434 ALA A C 1
ATOM 1427 O O . ALA A 1 186 ? -1.371 7.437 23.280 1.00 21.94 434 ALA A O 1
ATOM 1429 N N . HIS A 1 187 ? -0.695 6.982 21.202 1.00 20.66 435 HIS A N 1
ATOM 1430 C CA . HIS A 1 187 ? -1.675 7.858 20.590 1.00 19.65 435 HIS A CA 1
ATOM 1431 C C . HIS A 1 187 ? -2.251 7.218 19.321 1.00 17.25 435 HIS A C 1
ATOM 1432 O O . HIS A 1 187 ? -1.610 7.203 18.291 1.00 17.87 435 HIS A O 1
ATOM 1439 N N . THR A 1 188 ? -3.417 6.646 19.438 1.00 15.51 436 THR A N 1
ATOM 1440 C CA . THR A 1 188 ? -4.008 5.935 18.286 1.00 13.95 436 THR A CA 1
ATOM 1441 C C . THR A 1 188 ? -4.492 6.904 17.203 1.00 13.18 436 THR A C 1
ATOM 1442 O O . THR A 1 188 ? -4.894 8.053 17.494 1.00 12.78 436 THR A O 1
ATOM 1446 N N . LEU A 1 189 ? -4.509 6.408 15.973 1.00 13.08 437 LEU A N 1
ATOM 1447 C CA . LEU A 1 189 ? -5.040 7.156 14.830 1.00 13.00 437 LEU A CA 1
ATOM 1448 C C . LEU A 1 189 ? -4.279 8.504 14.627 1.00 13.91 437 LEU A C 1
ATOM 1449 O O . LEU A 1 189 ? -4.873 9.531 14.327 1.00 13.91 437 LEU A O 1
ATOM 1454 N N . SER A 1 190 ? -2.962 8.426 14.784 1.00 15.02 438 SER A N 1
ATOM 1455 C CA . SER A 1 190 ? -2.050 9.576 14.779 1.00 16.56 438 SER A CA 1
ATOM 1456 C C . SER A 1 190 ? -0.831 9.176 13.947 1.00 17.14 438 SER A C 1
ATOM 1457 O O . SER A 1 190 ? -0.091 8.255 14.311 1.00 16.95 438 SER A O 1
ATOM 1460 N N . GLU A 1 191 ? -0.569 9.897 12.866 1.00 17.31 439 GLU A N 1
ATOM 1461 C CA . GLU A 1 191 ? 0.529 9.522 11.992 1.00 18.61 439 GLU A CA 1
ATOM 1462 C C . GLU A 1 191 ? 1.864 9.623 12.697 1.00 20.15 439 GLU A C 1
ATOM 1463 O O . GLU A 1 191 ? 2.684 8.669 12.639 1.00 20.14 439 GLU A O 1
ATOM 1469 N N . ASP A 1 192 ? 2.071 10.729 13.421 1.00 20.17 440 ASP A N 1
ATOM 1470 C CA . ASP A 1 192 ? 3.340 10.955 14.125 1.00 22.48 440 ASP A CA 1
ATOM 1471 C C . ASP A 1 192 ? 3.457 10.156 15.408 1.00 22.38 440 ASP A C 1
ATOM 1472 O O . ASP A 1 192 ? 4.530 10.153 16.030 1.00 22.74 440 ASP A O 1
ATOM 1477 N N . GLY A 1 193 ? 2.378 9.492 15.828 1.00 21.17 441 GLY A N 1
ATOM 1478 C CA . GLY A 1 193 ? 2.429 8.667 17.012 1.00 21.95 441 GLY A CA 1
ATOM 1479 C C . GLY A 1 193 ? 2.446 9.509 18.274 1.00 23.51 441 GLY A C 1
ATOM 1480 O O . GLY A 1 193 ? 2.643 8.949 19.352 1.00 24.69 441 GLY A O 1
ATOM 1481 N N . LYS A 1 194 ? 2.239 10.836 18.147 1.00 24.31 442 LYS A N 1
ATOM 1482 C CA . LYS A 1 194 ? 2.350 11.790 19.249 1.00 26.47 442 LYS A CA 1
ATOM 1483 C C . LYS A 1 194 ? 1.054 12.570 19.531 1.00 26.02 442 LYS A C 1
ATOM 1484 O O . LYS A 1 194 ? 1.029 13.419 20.426 1.00 26.86 442 LYS A O 1
ATOM 1490 N N . GLY A 1 195 ? -0.006 12.291 18.795 1.00 23.52 443 GLY A N 1
ATOM 1491 C CA . GLY A 1 195 ? -1.219 13.037 18.898 1.00 23.08 443 GLY A CA 1
ATOM 1492 C C . GLY A 1 195 ? -1.514 13.930 17.730 1.00 22.80 443 GLY A C 1
ATOM 1493 O O . GLY A 1 195 ? -2.606 14.517 17.666 1.00 22.93 443 GLY A O 1
ATOM 1494 N N . GLY A 1 196 ? -0.593 14.014 16.765 1.00 22.28 444 GLY A N 1
ATOM 1495 C CA . GLY A 1 196 ? -0.884 14.691 15.527 1.00 20.99 444 GLY A CA 1
ATOM 1496 C C . GLY A 1 196 ? -1.954 14.010 14.678 1.00 19.49 444 GLY A C 1
ATOM 1497 O O . GLY A 1 196 ? -2.468 12.946 15.047 1.00 18.25 444 GLY A O 1
ATOM 1498 N N . PRO A 1 197 ? -2.335 14.646 13.559 1.00 18.86 445 PRO A N 1
ATOM 1499 C CA . PRO A 1 197 ? -3.427 14.111 12.784 1.00 17.66 445 PRO A CA 1
ATOM 1500 C C . PRO A 1 197 ? -3.099 12.756 12.154 1.00 16.75 445 PRO A C 1
ATOM 1501 O O . PRO A 1 197 ? -1.921 12.429 11.904 1.00 16.29 445 PRO A O 1
ATOM 1505 N N . PRO A 1 198 ? -4.132 11.977 11.830 1.00 15.56 446 PRO A N 1
ATOM 1506 C CA . PRO A 1 198 ? -3.935 10.821 10.946 1.00 14.90 446 PRO A CA 1
ATOM 1507 C C . PRO A 1 198 ? -3.723 11.259 9.520 1.00 15.07 446 PRO A C 1
ATOM 1508 O O . PRO A 1 198 ? -4.090 12.409 9.138 1.00 15.40 446 PRO A O 1
ATOM 1512 N N A ASN A 1 199 ? -3.137 10.389 8.709 0.50 14.55 447 ASN A N 1
ATOM 1513 N N B ASN A 1 199 ? -3.131 10.361 8.730 0.50 14.94 447 ASN A N 1
ATOM 1514 C CA A ASN A 1 199 ? -3.141 10.646 7.296 0.50 14.49 447 ASN A CA 1
ATOM 1515 C CA B ASN A 1 199 ? -3.088 10.498 7.291 0.50 15.12 447 ASN A CA 1
ATOM 1516 C C A ASN A 1 199 ? -4.367 10.008 6.675 0.50 13.48 447 ASN A C 1
ATOM 1517 C C B ASN A 1 199 ? -4.390 10.011 6.682 0.50 13.81 447 ASN A C 1
ATOM 1518 O O A ASN A 1 199 ? -5.174 9.351 7.365 0.50 13.12 447 ASN A O 1
ATOM 1519 O O B ASN A 1 199 ? -5.257 9.430 7.369 0.50 13.38 447 ASN A O 1
ATOM 1528 N N . ASN A 1 200 ? -4.511 10.199 5.376 1.00 13.45 448 ASN A N 1
ATOM 1529 C CA . ASN A 1 200 ? -5.705 9.771 4.673 1.00 12.86 448 ASN A CA 1
ATOM 1530 C C . ASN A 1 200 ? -6.005 8.302 4.745 1.00 12.54 448 ASN A C 1
ATOM 1531 O O . ASN A 1 200 ? -7.164 7.898 4.614 1.00 13.61 448 ASN A O 1
ATOM 1536 N N . GLY A 1 201 ? -5.023 7.467 4.990 1.00 12.59 449 GLY A N 1
ATOM 1537 C CA . GLY A 1 201 ? -5.268 6.029 5.100 1.00 11.99 449 GLY A CA 1
ATOM 1538 C C . GLY A 1 201 ? -6.191 5.557 6.228 1.00 11.58 449 GLY A C 1
ATOM 1539 O O . GLY A 1 201 ? -6.612 4.417 6.244 1.00 11.16 449 GLY A O 1
ATOM 1540 N N . ILE A 1 202 ? -6.470 6.467 7.153 1.00 11.17 450 ILE A N 1
ATOM 1541 C CA . ILE A 1 202 ? -7.349 6.169 8.270 1.00 11.31 450 ILE A CA 1
ATOM 1542 C C . ILE A 1 202 ? -8.663 5.595 7.736 1.00 10.61 450 ILE A C 1
ATOM 1543 O O . ILE A 1 202 ? -9.213 4.697 8.369 1.00 10.53 450 ILE A O 1
ATOM 1548 N N . VAL A 1 203 ? -9.218 6.152 6.661 1.00 10.76 451 VAL A N 1
ATOM 1549 C CA . VAL A 1 203 ? -10.555 5.718 6.222 1.00 11.04 451 VAL A CA 1
ATOM 1550 C C . VAL A 1 203 ? -10.555 4.294 5.687 1.00 11.25 451 VAL A C 1
ATOM 1551 O O . VAL A 1 203 ? -11.607 3.635 5.646 1.00 12.12 451 VAL A O 1
ATOM 1555 N N . LEU A 1 204 ? -9.397 3.827 5.248 1.00 11.22 452 LEU A N 1
ATOM 1556 C CA . LEU A 1 204 ? -9.220 2.463 4.827 1.00 12.42 452 LEU A CA 1
ATOM 1557 C C . LEU A 1 204 ? -8.626 1.575 5.902 1.00 11.74 452 LEU A C 1
ATOM 1558 O O . LEU A 1 204 ? -8.063 0.507 5.582 1.00 12.05 452 LEU A O 1
ATOM 1563 N N . GLY A 1 205 ? -8.749 2.002 7.157 1.00 11.01 453 GLY A N 1
ATOM 1564 C CA . GLY A 1 205 ? -8.398 1.201 8.281 1.00 11.11 453 GLY A CA 1
ATOM 1565 C C . GLY A 1 205 ? -6.940 0.850 8.385 1.00 11.72 453 GLY A C 1
ATOM 1566 O O . GLY A 1 205 ? -6.627 -0.259 8.817 1.00 11.86 453 GLY A O 1
ATOM 1567 N N A GLN A 1 206 ? -6.050 1.757 7.981 0.50 12.04 454 GLN A N 1
ATOM 1568 N N B GLN A 1 206 ? -6.047 1.755 7.998 0.50 11.42 454 GLN A N 1
ATOM 1569 C CA A GLN A 1 206 ? -4.633 1.483 7.937 0.50 12.87 454 GLN A CA 1
ATOM 1570 C CA B GLN A 1 206 ? -4.638 1.462 7.976 0.50 11.82 454 GLN A CA 1
ATOM 1571 C C A GLN A 1 206 ? -3.936 1.619 9.310 0.50 12.56 454 GLN A C 1
ATOM 1572 C C B GLN A 1 206 ? -3.911 1.661 9.303 0.50 12.01 454 GLN A C 1
ATOM 1573 O O A GLN A 1 206 ? -2.855 1.073 9.474 0.50 12.52 454 GLN A O 1
ATOM 1574 O O B GLN A 1 206 ? -2.767 1.235 9.414 0.50 12.10 454 GLN A O 1
ATOM 1585 N N . TYR A 1 207 ? -4.568 2.284 10.280 1.00 11.74 455 TYR A N 1
ATOM 1586 C CA . TYR A 1 207 ? -4.049 2.389 11.613 1.00 12.18 455 TYR A CA 1
ATOM 1587 C C . TYR A 1 207 ? -4.363 1.169 12.425 1.00 12.08 455 TYR A C 1
ATOM 1588 O O . TYR A 1 207 ? -5.275 0.441 12.134 1.00 11.78 455 TYR A O 1
ATOM 1597 N N . GLN A 1 208 ? -3.576 0.944 13.495 1.00 12.64 456 GLN A N 1
ATOM 1598 C CA . GLN A 1 208 ? -3.803 -0.174 14.384 1.00 13.30 456 GLN A CA 1
ATOM 1599 C C . GLN A 1 208 ? -4.880 0.111 15.369 1.00 12.89 456 GLN A C 1
ATOM 1600 O O . GLN A 1 208 ? -4.894 1.167 16.011 1.00 13.12 456 GLN A O 1
ATOM 1606 N N . THR A 1 209 ? -5.804 -0.845 15.505 1.00 12.33 457 THR A N 1
ATOM 1607 C CA . THR A 1 209 ? -6.884 -0.809 16.446 1.00 12.08 457 THR A CA 1
ATOM 1608 C C . THR A 1 209 ? -7.051 -2.232 17.006 1.00 11.98 457 THR A C 1
ATOM 1609 O O . THR A 1 209 ? -6.650 -3.219 16.373 1.00 12.02 457 THR A O 1
ATOM 1613 N N . ARG A 1 210 ? -7.647 -2.362 18.187 1.00 12.02 458 ARG A N 1
ATOM 1614 C CA . ARG A 1 210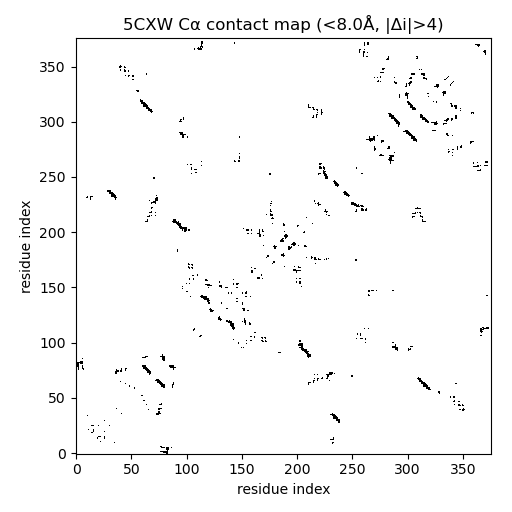 ? -7.841 -3.728 18.746 1.00 12.27 458 ARG A CA 1
ATOM 1615 C C . ARG A 1 210 ? -9.251 -4.213 18.408 1.00 11.84 458 ARG A C 1
ATOM 1616 O O . ARG A 1 210 ? -10.190 -3.427 18.250 1.00 10.85 458 ARG A O 1
ATOM 1624 N N . VAL A 1 211 ? -9.396 -5.537 18.398 1.00 11.82 459 VAL A N 1
ATOM 1625 C CA . VAL A 1 211 ? -10.686 -6.166 18.178 1.00 11.73 459 VAL A CA 1
ATOM 1626 C C . VAL A 1 211 ? -11.660 -5.682 19.263 1.00 11.66 459 VAL A C 1
ATOM 1627 O O . VAL A 1 211 ? -12.831 -5.381 18.966 1.00 11.23 459 VAL A O 1
ATOM 1631 N N . ILE A 1 212 ? -11.204 -5.588 20.538 1.00 11.99 460 ILE A N 1
ATOM 1632 C CA . ILE A 1 212 ? -12.101 -5.067 21.566 1.00 12.08 460 ILE A CA 1
ATOM 1633 C C . ILE A 1 212 ? -12.575 -3.647 21.302 1.00 11.64 460 ILE A C 1
ATOM 1634 O O . ILE A 1 212 ? -13.746 -3.352 21.544 1.00 11.78 460 ILE A O 1
ATOM 1639 N N . ASP A 1 213 ? -11.715 -2.788 20.750 1.00 11.41 461 ASP A N 1
ATOM 1640 C CA . ASP A 1 213 ? -12.092 -1.410 20.412 1.00 11.25 461 ASP A CA 1
ATOM 1641 C C . ASP A 1 213 ? -13.204 -1.425 19.364 1.00 10.35 461 ASP A C 1
ATOM 1642 O O . ASP A 1 213 ? -14.141 -0.681 19.457 1.00 9.72 461 ASP A O 1
ATOM 1647 N N . MET A 1 214 ? -13.068 -2.276 18.361 1.00 10.23 462 MET A N 1
ATOM 1648 C CA . MET A 1 214 ? -14.078 -2.323 17.283 1.00 10.10 462 MET A CA 1
ATOM 1649 C C . MET A 1 214 ? -15.459 -2.810 17.828 1.00 10.13 462 MET A C 1
ATOM 1650 O O . MET A 1 214 ? -16.494 -2.228 17.516 1.00 9.89 462 MET A O 1
ATOM 1655 N N . ALA A 1 215 ? -15.444 -3.835 18.690 1.00 10.49 463 ALA A N 1
ATOM 1656 C CA . ALA A 1 215 ? -16.675 -4.313 19.265 1.00 10.52 463 ALA A CA 1
ATOM 1657 C C . ALA A 1 215 ? -17.335 -3.226 20.098 1.00 10.27 463 ALA A C 1
ATOM 1658 O O . ALA A 1 215 ? -18.577 -3.008 20.029 1.00 10.44 463 ALA A O 1
ATOM 1660 N N . SER A 1 216 ? -16.510 -2.513 20.858 1.00 10.12 464 SER A N 1
ATOM 1661 C CA . SER A 1 216 ? -17.012 -1.439 21.728 1.00 10.44 464 SER A CA 1
ATOM 1662 C C . SER A 1 216 ? -17.566 -0.285 20.921 1.00 10.01 464 SER A C 1
ATOM 1663 O O . SER A 1 216 ? -18.663 0.251 21.229 1.00 9.89 464 SER A O 1
ATOM 1666 N N . ALA A 1 217 ? -16.835 0.188 19.908 1.00 9.78 465 ALA A N 1
ATOM 1667 C CA . ALA A 1 217 ? -17.308 1.294 19.096 1.00 9.63 465 ALA A CA 1
ATOM 1668 C C . ALA A 1 217 ? -18.615 0.974 18.353 1.00 9.53 465 ALA A C 1
ATOM 1669 O O . ALA A 1 217 ? -19.521 1.819 18.257 1.00 9.44 465 ALA A O 1
ATOM 1671 N N . TYR A 1 218 ? -18.710 -0.222 17.819 1.00 9.54 466 TYR A N 1
ATOM 1672 C CA . TYR A 1 218 ? -19.950 -0.669 17.142 1.00 10.02 466 TYR A CA 1
ATOM 1673 C C . TYR A 1 218 ? -21.097 -0.850 18.184 1.00 9.98 466 TYR A C 1
ATOM 1674 O O . TYR A 1 218 ? -22.269 -0.545 17.902 1.00 10.29 466 TYR A O 1
ATOM 1683 N N . ALA A 1 219 ? -20.740 -1.210 19.443 1.00 10.16 467 ALA A N 1
ATOM 1684 C CA . ALA A 1 219 ? -21.747 -1.237 20.539 1.00 10.20 467 ALA A CA 1
ATOM 1685 C C . ALA A 1 219 ? -22.359 0.155 20.746 1.00 10.06 467 ALA A C 1
ATOM 1686 O O . ALA A 1 219 ? -23.558 0.297 20.955 1.00 10.24 467 ALA A O 1
ATOM 1688 N N . THR A 1 220 ? -21.550 1.206 20.632 1.00 9.86 468 THR A N 1
ATOM 1689 C CA . THR A 1 220 ? -22.046 2.550 20.788 1.00 9.93 468 THR A CA 1
ATOM 1690 C C . THR A 1 220 ? -23.079 2.859 19.701 1.00 9.96 468 THR A C 1
ATOM 1691 O O . THR A 1 220 ? -24.125 3.496 19.964 1.00 9.94 468 THR A O 1
ATOM 1695 N N . LEU A 1 221 ? -22.781 2.415 18.478 1.00 9.87 469 LEU A N 1
ATOM 1696 C CA . LEU A 1 221 ? -23.749 2.536 17.392 1.00 9.99 469 LEU A CA 1
ATOM 1697 C C . LEU A 1 221 ? -25.047 1.769 17.696 1.00 10.29 469 LEU A C 1
ATOM 1698 O O . LEU A 1 221 ? -26.155 2.315 17.511 1.00 10.28 469 LEU A O 1
ATOM 1703 N N . ALA A 1 222 ? -24.881 0.544 18.182 1.00 10.23 470 ALA A N 1
ATOM 1704 C CA . ALA A 1 222 ? -26.013 -0.360 18.506 1.00 10.70 470 ALA A CA 1
ATOM 1705 C C . ALA A 1 222 ? -26.905 0.244 19.583 1.00 11.13 470 ALA A C 1
ATOM 1706 O O . ALA A 1 222 ? -28.127 0.026 19.604 1.00 11.88 470 ALA A O 1
ATOM 1708 N N . ALA A 1 223 ? -26.273 1.037 20.451 1.00 11.09 471 ALA A N 1
ATOM 1709 C CA . ALA A 1 223 ? -27.004 1.740 21.569 1.00 11.84 471 ALA A CA 1
ATOM 1710 C C . ALA A 1 223 ? -27.476 3.152 21.190 1.00 12.22 471 ALA A C 1
ATOM 1711 O O . ALA A 1 223 ? -27.697 3.999 22.080 1.00 12.58 471 ALA A O 1
ATOM 1713 N N . SER A 1 224 ? -27.595 3.430 19.878 1.00 11.81 472 SER A N 1
ATOM 1714 C CA . SER A 1 224 ? -28.107 4.729 19.418 1.00 12.17 472 SER A CA 1
ATOM 1715 C C . SER A 1 224 ? -27.210 5.861 19.889 1.00 11.97 472 SER A C 1
ATOM 1716 O O . SER A 1 224 ? -27.697 6.926 20.211 1.00 12.13 472 SER A O 1
ATOM 1719 N N . GLY A 1 225 ? -25.889 5.586 19.948 1.00 11.40 473 GLY A N 1
ATOM 1720 C CA . GLY A 1 225 ? -24.880 6.614 20.197 1.00 10.92 473 GLY A CA 1
ATOM 1721 C C . GLY A 1 225 ? -24.417 6.723 21.621 1.00 11.59 473 GLY A C 1
ATOM 1722 O O . GLY A 1 225 ? -23.587 7.583 21.917 1.00 11.91 473 GLY A O 1
ATOM 1723 N N . ILE A 1 226 ? -24.909 5.843 22.493 1.00 11.70 474 ILE A N 1
ATOM 1724 C CA . ILE A 1 226 ? -24.535 5.847 23.931 1.00 12.38 474 ILE A CA 1
ATOM 1725 C C . ILE A 1 226 ? -23.377 4.864 24.116 1.00 12.17 474 ILE A C 1
ATOM 1726 O O . ILE A 1 226 ? -23.490 3.705 23.748 1.00 11.53 474 ILE A O 1
ATOM 1731 N N . TYR A 1 227 ? -22.261 5.397 24.650 1.00 12.17 475 TYR A N 1
ATOM 1732 C CA . TYR A 1 227 ? -21.056 4.701 24.924 1.00 12.86 475 TYR A CA 1
ATOM 1733 C C . TYR A 1 227 ? -21.003 4.285 26.382 1.00 13.59 475 TYR A C 1
ATOM 1734 O O . TYR A 1 227 ? -21.362 5.076 27.305 1.00 13.66 475 TYR A O 1
ATOM 1743 N N . HIS A 1 228 ? -20.530 3.028 26.600 1.00 13.78 476 HIS A N 1
ATOM 1744 C CA . HIS A 1 228 ? -20.181 2.509 27.934 1.00 15.15 476 HIS A CA 1
ATOM 1745 C C . HIS A 1 228 ? -18.814 1.906 27.875 1.00 15.23 476 HIS A C 1
ATOM 1746 O O . HIS A 1 228 ? -18.556 1.087 27.016 1.00 14.66 476 HIS A O 1
ATOM 1753 N N . PRO A 1 229 ? -17.920 2.245 28.822 1.00 15.84 477 PRO A N 1
ATOM 1754 C CA . PRO A 1 229 ? -16.577 1.625 28.801 1.00 16.11 477 PRO A CA 1
ATOM 1755 C C . PRO A 1 229 ? -16.658 0.103 28.887 1.00 15.75 477 PRO A C 1
ATOM 1756 O O . PRO A 1 229 ? -17.445 -0.434 29.686 1.00 15.92 477 PRO A O 1
ATOM 1760 N N . PRO A 1 230 ? -15.911 -0.586 28.039 1.00 17.52 478 PRO A N 1
ATOM 1761 C CA . PRO A 1 230 ? -15.962 -2.048 28.128 1.00 16.30 478 PRO A CA 1
ATOM 1762 C C . PRO A 1 230 ? -15.405 -2.535 29.448 1.00 16.45 478 PRO A C 1
ATOM 1763 O O . PRO A 1 230 ? -14.438 -1.967 29.945 1.00 17.01 478 PRO A O 1
ATOM 1767 N N . HIS A 1 231 ? -16.008 -3.567 29.985 1.00 15.72 479 HIS A N 1
ATOM 1768 C CA . HIS A 1 231 ? -15.515 -4.112 31.267 1.00 16.29 479 HIS A CA 1
ATOM 1769 C C . HIS A 1 231 ? -15.880 -5.552 31.386 1.00 15.44 479 HIS A C 1
ATOM 1770 O O . HIS A 1 231 ? -16.866 -6.031 30.789 1.00 15.59 479 HIS A O 1
ATOM 1777 N N . PHE A 1 232 ? -15.070 -6.241 32.188 1.00 15.47 480 PHE A N 1
ATOM 1778 C CA . PHE A 1 232 ? -15.121 -7.672 32.386 1.00 15.81 480 PHE A CA 1
ATOM 1779 C C . PHE A 1 232 ? -15.649 -8.066 33.791 1.00 15.87 480 PHE A C 1
ATOM 1780 O O . PHE A 1 232 ? -16.015 -9.203 33.992 1.00 16.35 480 PHE A O 1
ATOM 1788 N N . VAL A 1 233 ? -15.653 -7.128 34.720 1.00 15.94 481 VAL A N 1
ATOM 1789 C CA . VAL A 1 233 ? -16.009 -7.402 36.119 1.00 16.26 481 VAL A CA 1
ATOM 1790 C C . VAL A 1 233 ? -17.406 -6.850 36.381 1.00 16.10 481 VAL A C 1
ATOM 1791 O O . VAL A 1 233 ? -17.680 -5.650 36.220 1.00 17.44 481 VAL A O 1
ATOM 1795 N N . GLN A 1 234 ? -18.292 -7.765 36.786 1.00 16.21 482 GLN A N 1
ATOM 1796 C CA . GLN A 1 234 ? -19.673 -7.493 37.154 1.00 16.27 482 GLN A CA 1
ATOM 1797 C C . GLN A 1 234 ? -19.825 -7.233 38.650 1.00 16.37 482 GLN A C 1
ATOM 1798 O O . GLN A 1 234 ? -20.568 -6.340 39.057 1.00 16.69 482 GLN A O 1
ATOM 1804 N N . LYS A 1 235 ? -19.132 -8.005 39.473 1.00 16.10 483 LYS A N 1
ATOM 1805 C CA . LYS A 1 235 ? -19.347 -7.883 40.935 1.00 16.97 483 LYS A CA 1
ATOM 1806 C C . LYS A 1 235 ? -18.131 -8.429 41.638 1.00 16.36 483 LYS A C 1
ATOM 1807 O O . LYS A 1 235 ? -17.429 -9.317 41.120 1.00 15.07 483 LYS A O 1
ATOM 1813 N N . VAL A 1 236 ? -17.814 -7.846 42.802 1.00 17.09 484 VAL A N 1
ATOM 1814 C CA . VAL A 1 236 ? -16.694 -8.347 43.611 1.00 17.35 484 VAL A CA 1
ATOM 1815 C C . VAL A 1 236 ? -17.159 -8.374 45.062 1.00 18.06 484 VAL A C 1
ATOM 1816 O O . VAL A 1 236 ? -17.693 -7.377 45.539 1.00 17.74 484 VAL A O 1
ATOM 1820 N N . VAL A 1 237 ? -16.963 -9.537 45.703 1.00 17.73 485 VAL A N 1
ATOM 1821 C CA . VAL A 1 237 ? -17.375 -9.701 47.129 1.00 18.77 485 VAL A CA 1
ATOM 1822 C C . VAL A 1 237 ? -16.156 -10.268 47.815 1.00 19.23 485 VAL A C 1
ATOM 1823 O O . VAL A 1 237 ? -15.476 -11.182 47.264 1.00 18.49 485 VAL A O 1
ATOM 1827 N N . SER A 1 238 ? -15.912 -9.804 49.043 1.00 21.19 486 SER A N 1
ATOM 1828 C CA . SER A 1 238 ? -14.803 -10.369 49.784 1.00 23.43 486 SER A CA 1
ATOM 1829 C C . SER A 1 238 ? -15.018 -11.843 50.105 1.00 22.49 486 SER A C 1
ATOM 1830 O O . SER A 1 238 ? -16.123 -12.361 50.135 1.00 21.36 486 SER A O 1
ATOM 1833 N N . ALA A 1 239 ? -13.925 -12.499 50.461 1.00 24.16 487 ALA A N 1
ATOM 1834 C CA . ALA A 1 239 ? -13.963 -13.886 50.811 1.00 24.34 487 ALA A CA 1
ATOM 1835 C C . ALA A 1 239 ? -14.917 -14.115 51.994 1.00 23.34 487 ALA A C 1
ATOM 1836 O O . ALA A 1 239 ? -15.608 -15.140 52.093 1.00 23.13 487 ALA A O 1
ATOM 1838 N N . ASN A 1 240 ? -14.960 -13.150 52.894 1.00 22.55 488 ASN A N 1
ATOM 1839 C CA . ASN A 1 240 ? -15.867 -13.273 54.029 1.00 23.74 488 ASN A CA 1
ATOM 1840 C C . ASN A 1 240 ? -17.222 -12.560 53.831 1.00 25.12 488 ASN A C 1
ATOM 1841 O O . ASN A 1 240 ? -17.963 -12.347 54.806 1.00 28.44 488 ASN A O 1
ATOM 1846 N N . GLY A 1 241 ? -17.550 -12.172 52.614 1.00 24.88 489 GLY A N 1
ATOM 1847 C CA . GLY A 1 241 ? -18.939 -11.830 52.292 1.00 26.34 489 GLY A CA 1
ATOM 1848 C C . GLY A 1 241 ? -19.378 -10.395 52.200 1.00 27.31 489 GLY A C 1
ATOM 1849 O O . GLY A 1 241 ? -20.554 -10.159 51.999 1.00 29.32 489 GLY A O 1
ATOM 1850 N N . GLN A 1 242 ? -18.422 -9.486 52.242 1.00 27.78 490 GLN A N 1
ATOM 1851 C CA . GLN A 1 242 ? -18.664 -8.062 52.051 1.00 32.06 490 GLN A CA 1
ATOM 1852 C C . GLN A 1 242 ? -18.599 -7.642 50.557 1.00 29.34 490 GLN A C 1
ATOM 1853 O O . GLN A 1 242 ? -17.558 -7.850 49.909 1.00 26.69 490 GLN A O 1
ATOM 1859 N N . VAL A 1 243 ? -19.693 -7.059 50.043 1.00 27.81 491 VAL A N 1
ATOM 1860 C CA . VAL A 1 243 ? -19.701 -6.538 48.698 1.00 27.37 491 VAL A CA 1
ATOM 1861 C C . VAL A 1 243 ? -18.756 -5.353 48.568 1.00 27.43 491 VAL A C 1
ATOM 1862 O O . VAL A 1 243 ? -18.846 -4.397 49.338 1.00 28.03 491 VAL A O 1
ATOM 1866 N N . LEU A 1 244 ? -17.866 -5.419 47.589 1.00 25.16 492 LEU A N 1
ATOM 1867 C CA . LEU A 1 244 ? -16.870 -4.379 47.342 1.00 26.65 492 LEU A CA 1
ATOM 1868 C C . LEU A 1 244 ? -17.117 -3.594 46.053 1.00 25.95 492 LEU A C 1
ATOM 1869 O O . LEU A 1 244 ? -16.582 -2.491 45.893 1.00 27.15 492 LEU A O 1
ATOM 1874 N N . PHE A 1 245 ? -17.813 -4.210 45.102 1.00 24.31 493 PHE A N 1
ATOM 1875 C CA . PHE A 1 245 ? -18.096 -3.570 43.816 1.00 24.99 493 PHE A CA 1
ATOM 1876 C C . PHE A 1 245 ? -19.273 -4.301 43.195 1.00 24.91 493 PHE A C 1
ATOM 1877 O O . PHE A 1 245 ? -19.333 -5.540 43.236 1.00 21.46 493 PHE A O 1
ATOM 1885 N N . ASP A 1 246 ? -20.197 -3.552 42.619 1.00 25.90 494 ASP A N 1
ATOM 1886 C CA . ASP A 1 246 ? -2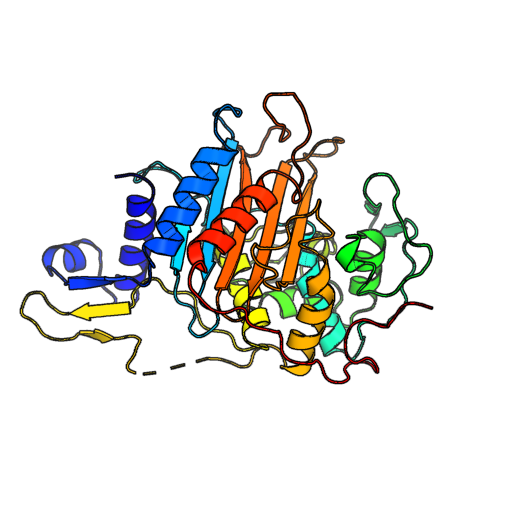1.300 -4.173 41.878 1.00 27.59 494 ASP A CA 1
ATOM 1887 C C . ASP A 1 246 ? -21.648 -3.261 40.729 1.00 28.64 494 ASP A C 1
ATOM 1888 O O . ASP A 1 246 ? -22.112 -2.152 40.969 1.00 32.06 494 ASP A O 1
ATOM 1893 N N . ALA A 1 247 ? -21.424 -3.707 39.493 1.00 28.13 495 ALA A N 1
ATOM 1894 C CA . ALA A 1 247 ? -21.799 -2.907 38.317 1.00 29.93 495 ALA A CA 1
ATOM 1895 C C . ALA A 1 247 ? -23.298 -2.660 38.193 1.00 33.91 495 ALA A C 1
ATOM 1896 O O . ALA A 1 247 ? -23.687 -1.757 37.506 1.00 36.22 495 ALA A O 1
ATOM 1898 N N . SER A 1 248 ? -24.151 -3.440 38.853 1.00 38.96 496 SER A N 1
ATOM 1899 C CA . SER A 1 248 ? -25.590 -3.243 38.723 1.00 43.14 496 SER A CA 1
ATOM 1900 C C . SER A 1 248 ? -26.147 -2.136 39.628 1.00 49.03 496 SER A C 1
ATOM 1901 O O . SER A 1 248 ? -27.361 -1.972 39.658 1.00 52.87 496 SER A O 1
ATOM 1904 N N . THR A 1 249 ? -25.312 -1.405 40.382 1.00 51.82 497 THR A N 1
ATOM 1905 C CA . THR A 1 249 ? -25.813 -0.347 41.313 1.00 54.33 497 THR A CA 1
ATOM 1906 C C . THR A 1 249 ? -25.087 0.987 41.112 1.00 56.12 497 THR A C 1
ATOM 1907 O O . THR A 1 249 ? -24.046 1.027 40.444 1.00 58.10 497 THR A O 1
ATOM 1911 N N . GLY A 1 254 ? -24.063 5.729 31.054 1.00 27.23 502 GLY A N 1
ATOM 1912 C CA . GLY A 1 254 ? -23.400 5.897 29.710 1.00 25.57 502 GLY A CA 1
ATOM 1913 C C . GLY A 1 254 ? -23.190 7.354 29.288 1.00 25.36 502 GLY A C 1
ATOM 1914 O O . GLY A 1 254 ? -23.534 8.289 30.029 1.00 26.31 502 GLY A O 1
ATOM 1915 N N . ASP A 1 255 ? -22.600 7.563 28.121 1.00 21.74 503 ASP A N 1
ATOM 1916 C CA . ASP A 1 255 ? -22.285 8.883 27.607 1.00 20.65 503 ASP A CA 1
ATOM 1917 C C . ASP A 1 255 ? -22.866 8.962 26.175 1.00 18.25 503 ASP A C 1
ATOM 1918 O O . ASP A 1 255 ? -22.557 8.128 25.340 1.00 16.00 503 ASP A O 1
ATOM 1923 N N . GLN A 1 256 ? -23.704 9.975 25.899 1.00 15.43 504 GLN A N 1
ATOM 1924 C CA . GLN A 1 256 ? -24.233 10.174 24.554 1.00 14.91 504 GLN A CA 1
ATOM 1925 C C . GLN A 1 256 ? -23.135 10.750 23.618 1.00 14.44 504 GLN A C 1
ATOM 1926 O O . GLN A 1 256 ? -23.088 11.959 23.341 1.00 15.38 504 GLN A O 1
ATOM 1932 N N . ARG A 1 257 ? -22.280 9.879 23.109 1.00 13.19 505 ARG A N 1
ATOM 1933 C CA . ARG A 1 257 ? -21.123 10.325 22.320 1.00 13.38 505 ARG A CA 1
ATOM 1934 C C . ARG A 1 257 ? -21.437 10.701 20.865 1.00 13.39 505 ARG A C 1
ATOM 1935 O O . ARG A 1 257 ? -20.755 11.557 20.279 1.00 14.22 505 ARG A O 1
ATOM 1943 N N . ILE A 1 258 ? -22.392 10.007 20.260 1.00 12.54 506 ILE A N 1
ATOM 1944 C CA . ILE A 1 258 ? -22.798 10.196 18.901 1.00 12.32 506 ILE A CA 1
ATOM 1945 C C . ILE A 1 258 ? -24.318 10.480 18.946 1.00 11.34 506 ILE A C 1
ATOM 1946 O O . ILE A 1 258 ? -25.041 9.825 19.698 1.00 11.53 506 ILE A O 1
ATOM 1951 N N . PRO A 1 259 ? -24.802 11.462 18.179 1.00 10.81 507 PRO A N 1
ATOM 1952 C CA . PRO A 1 259 ? -26.245 11.707 18.281 1.00 10.82 507 PRO A CA 1
ATOM 1953 C C . PRO A 1 259 ? -27.049 10.479 17.821 1.00 10.31 507 PRO A C 1
ATOM 1954 O O . PRO A 1 259 ? -26.648 9.734 16.905 1.00 9.50 507 PRO A O 1
ATOM 1958 N N . LYS A 1 260 ? -28.144 10.231 18.533 1.00 10.70 508 LYS A N 1
ATOM 1959 C CA . LYS A 1 260 ? -29.031 9.129 18.196 1.00 10.92 508 LYS A CA 1
ATOM 1960 C C . LYS A 1 260 ? -29.381 9.096 16.715 1.00 10.96 508 LYS A C 1
ATOM 1961 O O . LYS A 1 260 ? -29.392 8.025 16.088 1.00 10.50 508 LYS A O 1
ATOM 1967 N N . ALA A 1 261 ? -29.756 10.257 16.158 1.00 10.91 509 ALA A N 1
ATOM 1968 C CA . ALA A 1 261 ? -30.191 10.308 14.759 1.00 10.70 509 ALA A CA 1
ATOM 1969 C C . ALA A 1 261 ? -29.048 9.867 13.830 1.00 10.36 509 ALA A C 1
ATOM 1970 O O . ALA A 1 261 ? -29.289 9.148 12.832 1.00 9.65 509 ALA A O 1
ATOM 1972 N N . VAL A 1 262 ? -27.827 10.259 14.175 1.00 10.06 510 VAL A N 1
ATOM 1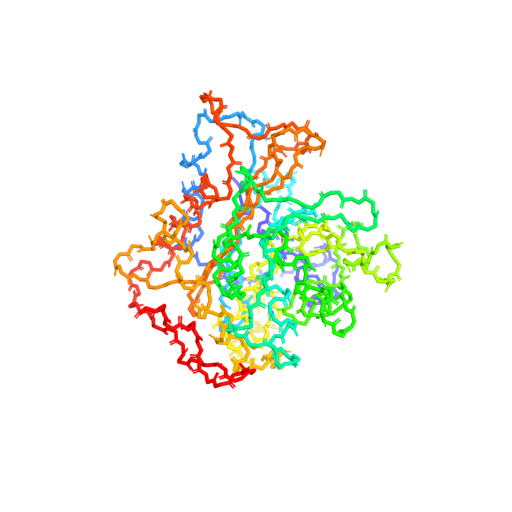973 C CA . VAL A 1 262 ? -26.667 9.848 13.423 1.00 10.05 510 VAL A CA 1
ATOM 1974 C C . VAL A 1 262 ? -26.462 8.355 13.543 1.00 10.02 510 VAL A C 1
ATOM 1975 O O . VAL A 1 262 ? -26.298 7.638 12.504 1.00 10.26 510 VAL A O 1
ATOM 1979 N N . ALA A 1 263 ? -26.405 7.855 14.753 1.00 10.16 511 ALA A N 1
ATOM 1980 C CA . ALA A 1 263 ? -26.120 6.441 14.948 1.00 10.47 511 ALA A CA 1
ATOM 1981 C C . ALA A 1 263 ? -27.175 5.565 14.232 1.00 10.24 511 ALA A C 1
ATOM 1982 O O . ALA A 1 263 ? -26.837 4.552 13.613 1.00 9.66 511 ALA A O 1
ATOM 1984 N N . ASP A 1 264 ? -28.439 5.939 14.326 1.00 10.52 512 ASP A N 1
ATOM 1985 C CA . ASP A 1 264 ? -29.542 5.141 13.746 1.00 10.93 512 ASP A CA 1
ATOM 1986 C C . ASP A 1 264 ? -29.495 5.153 12.194 1.00 10.97 512 ASP A C 1
ATOM 1987 O O . ASP A 1 264 ? -29.907 4.178 11.541 1.00 11.19 512 ASP A O 1
ATOM 1992 N N . ASN A 1 265 ? -29.004 6.246 11.605 1.00 10.52 513 ASN A N 1
ATOM 1993 C CA . ASN A 1 265 ? -28.751 6.290 10.165 1.00 10.55 513 ASN A CA 1
ATOM 1994 C C . ASN A 1 265 ? -27.565 5.395 9.756 1.00 9.75 513 ASN A C 1
ATOM 1995 O O . ASN A 1 265 ? -27.607 4.722 8.685 1.00 9.98 513 ASN A O 1
ATOM 2000 N N . VAL A 1 266 ? -26.502 5.386 10.576 1.00 9.73 514 VAL A N 1
ATOM 2001 C CA . VAL A 1 266 ? -25.387 4.481 10.310 1.00 9.40 514 VAL A CA 1
ATOM 2002 C C . VAL A 1 266 ? -25.907 2.993 10.337 1.00 9.68 514 VAL A C 1
ATOM 2003 O O . VAL A 1 266 ? -25.650 2.202 9.426 1.00 9.23 514 VAL A O 1
ATOM 2007 N N . THR A 1 267 ? -26.692 2.674 11.358 1.00 9.96 515 THR A N 1
ATOM 2008 C CA . THR A 1 267 ? -27.346 1.367 11.443 1.00 10.21 515 THR A CA 1
ATOM 2009 C C . THR A 1 267 ? -28.079 1.049 10.172 1.00 10.19 515 THR A C 1
ATOM 2010 O O . THR A 1 267 ? -27.921 -0.045 9.629 1.00 10.53 515 THR A O 1
ATOM 2014 N N . ALA A 1 268 ? -28.906 2.006 9.711 1.00 10.08 516 ALA A N 1
ATOM 2015 C CA . ALA A 1 268 ? -29.729 1.787 8.552 1.00 10.13 516 ALA A CA 1
ATOM 2016 C C . ALA A 1 268 ? -28.814 1.422 7.343 1.00 9.87 516 ALA A C 1
ATOM 2017 O O . ALA A 1 268 ? -29.174 0.549 6.553 1.00 9.60 516 ALA A O 1
ATOM 2019 N N . ALA A 1 269 ? -27.739 2.147 7.161 1.00 9.31 517 ALA A N 1
ATOM 2020 C CA . ALA A 1 269 ? -26.790 1.817 6.065 1.00 9.66 517 ALA A CA 1
ATOM 2021 C C . ALA A 1 269 ? -26.166 0.457 6.142 1.00 9.85 517 ALA A C 1
ATOM 2022 O O . ALA A 1 269 ? -25.886 -0.172 5.087 1.00 10.59 517 ALA A O 1
ATOM 2024 N N . MET A 1 270 ? -25.958 -0.026 7.378 1.00 9.64 518 MET A N 1
ATOM 2025 C CA . MET A 1 270 ? -25.283 -1.299 7.662 1.00 10.17 518 MET A CA 1
ATOM 2026 C C . MET A 1 270 ? -26.232 -2.490 7.638 1.00 10.57 518 MET A C 1
ATOM 2027 O O . MET A 1 270 ? -25.774 -3.629 7.562 1.00 10.26 518 MET A O 1
ATOM 2032 N N . GLU A 1 271 ? -27.528 -2.231 7.726 1.00 11.18 519 GLU A N 1
ATOM 2033 C CA . GLU A 1 271 ? -28.521 -3.357 7.818 1.00 12.54 519 GLU A CA 1
ATOM 2034 C C . GLU A 1 271 ? -28.399 -4.387 6.724 1.00 12.12 519 GLU A C 1
ATOM 2035 O O . GLU A 1 271 ? -28.470 -5.569 7.016 1.00 12.14 519 GLU A O 1
ATOM 2041 N N . PRO A 1 272 ? -28.194 -3.961 5.453 1.00 11.83 520 PRO A N 1
ATOM 2042 C CA . PRO A 1 272 ? -28.192 -4.978 4.384 1.00 12.05 520 PRO A CA 1
ATOM 2043 C C . PRO A 1 272 ? -26.860 -5.753 4.291 1.00 11.55 520 PRO A C 1
ATOM 2044 O O . PRO A 1 272 ? -26.676 -6.570 3.379 1.00 11.70 520 PRO A O 1
ATOM 2048 N N . ILE A 1 273 ? -25.840 -5.312 5.061 1.00 10.57 521 ILE A N 1
ATOM 2049 C CA . ILE A 1 273 ? -24.461 -5.792 4.778 1.00 10.57 521 ILE A CA 1
ATOM 2050 C C . ILE A 1 273 ? -24.191 -7.232 5.197 1.00 10.67 521 ILE A C 1
ATOM 2051 O O . ILE A 1 273 ? -23.480 -7.895 4.497 1.00 11.02 521 ILE A O 1
ATOM 2056 N N . ALA A 1 274 ? -24.764 -7.758 6.271 1.00 10.81 522 ALA A N 1
ATOM 2057 C CA . ALA A 1 274 ? -24.507 -9.173 6.577 1.00 11.29 522 ALA A CA 1
ATOM 2058 C C . ALA A 1 274 ? -24.943 -10.098 5.399 1.00 11.95 522 ALA A C 1
ATOM 2059 O O . ALA A 1 274 ? -24.255 -11.022 4.999 1.00 11.90 522 ALA A O 1
ATOM 2061 N N . GLY A 1 275 ? -26.106 -9.805 4.865 1.00 12.50 523 GLY A N 1
ATOM 2062 C CA . GLY A 1 275 ? -26.601 -10.546 3.707 1.00 13.49 523 GLY A CA 1
ATOM 2063 C C . GLY A 1 275 ? -25.844 -10.315 2.427 1.00 13.93 523 GLY A C 1
ATOM 2064 O O . GLY A 1 275 ? -25.543 -11.243 1.709 1.00 14.42 523 GLY A O 1
ATOM 2065 N N . TYR A 1 276 ? -25.502 -9.065 2.162 1.00 13.41 524 TYR A N 1
ATOM 2066 C CA . TYR A 1 276 ? -24.681 -8.713 1.027 1.00 14.85 524 TYR A CA 1
ATOM 2067 C C . TYR A 1 276 ? -23.327 -9.407 1.055 1.00 14.14 524 TYR A C 1
ATOM 2068 O O . TYR A 1 276 ? -22.758 -9.719 -0.002 1.00 15.00 524 TYR A O 1
ATOM 2077 N N . SER A 1 277 ? -22.784 -9.593 2.250 1.00 13.27 525 SER A N 1
ATOM 2078 C CA . SER A 1 277 ? -21.502 -10.207 2.491 1.00 13.18 525 SER A CA 1
ATOM 2079 C C . SER A 1 277 ? -21.615 -11.742 2.437 1.00 13.66 525 SER A C 1
ATOM 2080 O O . SER A 1 277 ? -21.379 -12.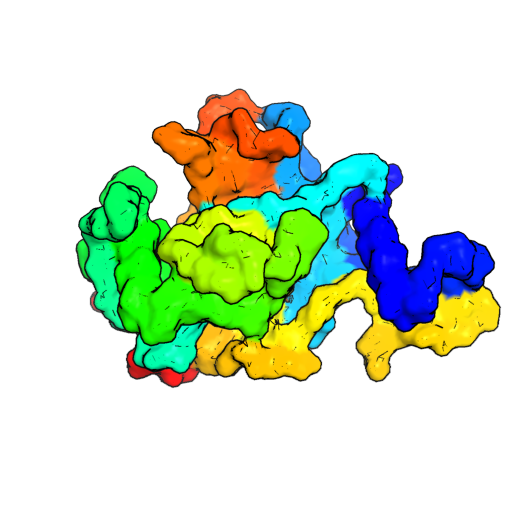428 3.416 1.00 13.46 525 SER A O 1
ATOM 2083 N N A ARG A 1 278 ? -21.950 -12.225 1.238 0.50 14.32 526 ARG A N 1
ATOM 2084 N N B ARG A 1 278 ? -21.901 -12.268 1.243 0.50 14.52 526 ARG A N 1
ATOM 2085 C CA A ARG A 1 278 ? -22.018 -13.650 0.935 0.50 15.07 526 ARG A CA 1
ATOM 2086 C CA B ARG A 1 278 ? -21.984 -13.723 0.993 0.50 15.36 526 ARG A CA 1
ATOM 2087 C C A ARG A 1 278 ? -23.010 -14.367 1.852 0.50 15.32 526 ARG A C 1
ATOM 2088 C C B ARG A 1 278 ? -23.046 -14.413 1.830 0.50 15.49 526 ARG A C 1
ATOM 2089 O O A ARG A 1 278 ? -22.740 -15.440 2.399 0.50 16.02 526 ARG A O 1
ATOM 2090 O O B ARG A 1 278 ? -22.865 -15.546 2.291 0.50 16.11 526 ARG A O 1
ATOM 2105 N N . GLY A 1 279 ? -24.176 -13.740 2.001 1.00 15.50 527 GLY A N 1
ATOM 2106 C CA . GLY A 1 279 ? -25.343 -14.362 2.669 1.00 15.48 527 GLY A CA 1
ATOM 2107 C C . GLY A 1 279 ? -25.149 -14.717 4.125 1.00 15.79 527 GLY A C 1
ATOM 2108 O O . GLY A 1 279 ? -25.570 -15.780 4.563 1.00 16.23 527 GLY A O 1
ATOM 2109 N N . HIS A 1 280 ? -24.578 -13.832 4.935 1.00 14.34 528 HIS A N 1
ATOM 2110 C CA . HIS A 1 280 ? -24.357 -14.099 6.329 1.00 14.85 528 HIS A CA 1
ATOM 2111 C C . HIS A 1 280 ? -25.368 -13.438 7.250 1.00 15.16 528 HIS A C 1
ATOM 2112 O O . HIS A 1 280 ? -25.068 -13.106 8.403 1.00 14.57 528 HIS A O 1
ATOM 2119 N N . ASN A 1 281 ? -26.593 -13.301 6.750 1.00 16.59 529 ASN A N 1
ATOM 2120 C CA . ASN A 1 281 ? -27.782 -12.885 7.582 1.00 17.73 529 ASN A CA 1
ATOM 2121 C C . ASN A 1 281 ? -27.849 -13.834 8.787 1.00 17.00 529 ASN A C 1
ATOM 2122 O O . ASN A 1 281 ? -27.634 -15.053 8.637 1.00 16.10 529 ASN A O 1
ATOM 2127 N N . LEU A 1 282 ? -28.206 -13.289 9.952 1.00 15.66 530 LEU A N 1
ATOM 2128 C CA . LEU A 1 282 ? -28.323 -14.082 11.159 1.00 15.92 530 LEU A CA 1
ATOM 2129 C C . LEU A 1 282 ? -29.535 -15.013 11.033 1.00 17.13 530 LEU A C 1
ATOM 2130 O O . LEU A 1 282 ? -30.492 -14.771 10.231 1.00 16.82 530 LEU A O 1
ATOM 2135 N N . ALA A 1 283 ? -29.498 -16.084 11.815 1.00 17.16 531 ALA A N 1
ATOM 2136 C CA . ALA A 1 283 ? -30.550 -17.076 11.767 1.00 18.39 531 ALA A CA 1
ATOM 2137 C C . ALA A 1 283 ? -31.943 -16.558 12.185 1.00 19.32 531 ALA A C 1
ATOM 2138 O O . ALA A 1 283 ? -32.069 -15.638 12.982 1.00 19.41 531 ALA A O 1
ATOM 2140 N N . GLY A 1 284 ? -32.982 -17.182 11.635 1.00 20.10 532 GLY A N 1
ATOM 2141 C CA . GLY A 1 284 ? -34.351 -16.969 12.089 1.00 20.86 532 GLY A CA 1
ATOM 2142 C C . GLY A 1 284 ? -34.891 -15.585 11.765 1.00 20.80 532 GLY A C 1
ATOM 2143 O O . GLY A 1 284 ? -35.758 -15.074 12.479 1.00 21.42 532 GLY A O 1
ATOM 2144 N N . GLY A 1 285 ? -34.377 -14.991 10.680 1.00 20.45 533 GLY A N 1
ATOM 2145 C CA . GLY A 1 285 ? -34.778 -13.653 10.256 1.00 20.16 533 GLY A CA 1
ATOM 2146 C C . GLY A 1 285 ? -34.325 -12.520 11.132 1.00 18.88 533 GLY A C 1
ATOM 2147 O O . GLY A 1 285 ? -34.880 -11.420 11.105 1.00 19.62 533 GLY A O 1
ATOM 2148 N N . ARG A 1 286 ? -33.335 -12.772 11.960 1.00 17.08 534 ARG A N 1
ATOM 2149 C CA . ARG A 1 286 ? -32.906 -11.738 12.874 1.00 16.59 534 ARG A CA 1
ATOM 2150 C C . ARG A 1 286 ? -32.153 -10.640 12.122 1.00 15.48 534 ARG A C 1
ATOM 2151 O O . ARG A 1 286 ? -31.151 -10.924 11.480 1.00 15.51 534 ARG A O 1
ATOM 2159 N N . ASP A 1 287 ? -32.589 -9.395 12.250 1.00 14.93 535 ASP A N 1
ATOM 2160 C CA . ASP A 1 287 ? -31.903 -8.260 11.613 1.00 14.84 535 ASP A CA 1
ATOM 2161 C C . ASP A 1 287 ? -30.541 -8.021 12.277 1.00 13.60 535 ASP A C 1
ATOM 2162 O O . ASP A 1 287 ? -30.328 -8.294 13.462 1.00 13.17 535 ASP A O 1
ATOM 2167 N N . SER A 1 288 ? -29.635 -7.420 11.519 1.00 12.51 536 SER A N 1
ATOM 2168 C CA . SER A 1 288 ? -28.346 -7.059 12.063 1.00 12.05 536 SER A CA 1
ATOM 2169 C C . SER A 1 288 ? -27.794 -5.874 11.273 1.00 11.19 536 SER A C 1
ATOM 2170 O O . SER A 1 288 ? -28.346 -5.516 10.259 1.00 11.08 536 SER A O 1
ATOM 2173 N N . ALA A 1 289 ? -26.695 -5.304 11.770 1.00 10.58 537 ALA A N 1
ATOM 2174 C CA . ALA A 1 289 ? -26.004 -4.210 11.125 1.00 10.29 537 ALA A CA 1
ATOM 2175 C C . ALA A 1 289 ? -24.549 -4.585 11.157 1.00 10.12 537 ALA A C 1
ATOM 2176 O O . ALA A 1 289 ? -24.008 -4.848 12.251 1.00 10.56 537 ALA A O 1
ATOM 2178 N N . ALA A 1 290 ? -23.861 -4.628 10.020 1.00 9.70 538 ALA A N 1
ATOM 2179 C CA . ALA A 1 290 ? -22.524 -5.172 9.961 1.00 9.42 538 ALA A CA 1
ATOM 2180 C C . ALA A 1 290 ? -21.644 -4.513 8.935 1.00 9.18 538 ALA A C 1
ATOM 2181 O O . ALA A 1 290 ? -22.155 -3.796 8.015 1.00 9.19 538 ALA A O 1
ATOM 2183 N N . LYS A 1 291 ? -20.347 -4.747 9.045 1.00 9.21 539 LYS A N 1
ATOM 2184 C CA . LYS A 1 291 ? -19.397 -4.247 8.050 1.00 9.10 539 LYS A CA 1
ATOM 2185 C C . LYS A 1 291 ? -18.183 -5.177 8.018 1.00 9.69 539 LYS A C 1
ATOM 2186 O O . LYS A 1 291 ? -17.612 -5.469 9.039 1.00 9.26 539 LYS A O 1
ATOM 2192 N N . THR A 1 292 ? -17.817 -5.585 6.811 1.00 9.76 540 THR A N 1
ATOM 2193 C CA . THR A 1 292 ? -16.639 -6.386 6.585 1.00 10.04 540 THR A CA 1
ATOM 2194 C C . THR A 1 292 ? -15.408 -5.495 6.370 1.00 9.79 540 THR A C 1
ATOM 2195 O O . THR A 1 292 ? -15.512 -4.294 6.003 1.00 9.24 540 THR A O 1
ATOM 2199 N N . GLY A 1 293 ? -14.237 -6.097 6.511 1.00 9.93 541 GLY A N 1
ATOM 2200 C CA . GLY A 1 293 ? -12.983 -5.467 6.103 1.00 9.99 541 GLY A CA 1
ATOM 2201 C C . GLY A 1 293 ? -11.985 -6.479 5.602 1.00 10.32 541 GLY A C 1
ATOM 2202 O O . GLY A 1 293 ? -11.970 -7.584 6.105 1.00 10.23 541 GLY A O 1
ATOM 2203 N N . THR A 1 294 ? -11.139 -6.091 4.651 1.00 10.75 542 THR A N 1
ATOM 2204 C CA . THR A 1 294 ? -10.072 -6.960 4.162 1.00 11.11 542 THR A CA 1
ATOM 2205 C C . THR A 1 294 ? -8.879 -6.055 3.825 1.00 11.49 542 THR A C 1
ATOM 2206 O O . THR A 1 294 ? -9.022 -5.127 3.045 1.00 11.29 542 THR A O 1
ATOM 2210 N N . THR A 1 295 ? -7.761 -6.268 4.513 1.00 11.56 543 THR A N 1
ATOM 2211 C CA . THR A 1 295 ? -6.522 -5.494 4.251 1.00 12.04 543 THR A CA 1
ATOM 2212 C C . THR A 1 295 ? -5.626 -6.167 3.220 1.00 13.18 543 THR A C 1
ATOM 2213 O O . THR A 1 295 ? -5.635 -7.393 3.028 1.00 13.14 543 THR A O 1
ATOM 2217 N N . GLN A 1 296 ? -4.824 -5.331 2.574 1.00 13.42 544 GLN A N 1
ATOM 2218 C CA . GLN A 1 296 ? -3.834 -5.784 1.622 1.00 15.13 544 GLN A CA 1
ATOM 2219 C C . GLN A 1 296 ? -2.563 -6.254 2.301 1.00 16.11 544 GLN A C 1
ATOM 2220 O O . GLN A 1 296 ? -2.052 -5.620 3.232 1.00 15.61 544 GLN A O 1
ATOM 2226 N N . PHE A 1 297 ? -1.999 -7.337 1.761 1.00 17.21 545 PHE A N 1
ATOM 2227 C CA . PHE A 1 297 ? -0.717 -7.796 2.152 1.00 19.29 545 PHE A CA 1
ATOM 2228 C C . PHE A 1 297 ? 0.353 -7.049 1.336 1.00 20.36 545 PHE A C 1
ATOM 2229 O O . PHE A 1 297 ? 0.419 -7.174 0.102 1.00 20.21 545 PHE A O 1
ATOM 2237 N N . GLY A 1 298 ? 1.154 -6.249 2.026 1.00 21.14 546 GLY A N 1
ATOM 2238 C CA . GLY A 1 298 ? 2.201 -5.452 1.328 1.00 23.53 546 GLY A CA 1
ATOM 2239 C C . GLY A 1 298 ? 1.676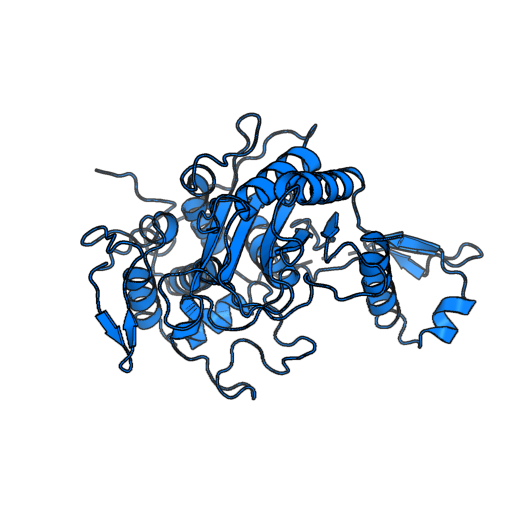 -4.647 0.130 1.00 24.64 546 GLY A C 1
ATOM 2240 O O . GLY A 1 298 ? 0.690 -3.891 0.215 1.00 23.81 546 GLY A O 1
ATOM 2241 N N . ASP A 1 299 ? 2.362 -4.806 -0.992 1.00 27.46 547 ASP A N 1
ATOM 2242 C CA . ASP A 1 299 ? 1.949 -4.222 -2.236 1.00 28.81 547 ASP A CA 1
ATOM 2243 C C . ASP A 1 299 ? 1.549 -5.332 -3.163 1.00 29.19 547 ASP A C 1
ATOM 2244 O O . ASP A 1 299 ? 1.601 -5.156 -4.373 1.00 30.41 547 ASP A O 1
ATOM 2249 N N . THR A 1 300 ? 1.130 -6.482 -2.600 1.00 28.28 548 THR A N 1
ATOM 2250 C CA . THR A 1 300 ? 0.769 -7.655 -3.394 1.00 27.02 548 THR A CA 1
ATOM 2251 C C . THR A 1 300 ? -0.706 -7.604 -3.730 1.00 25.65 548 THR A C 1
ATOM 2252 O O . THR A 1 300 ? -1.420 -6.686 -3.341 1.00 25.71 548 THR A O 1
ATOM 2256 N N . THR A 1 301 ? -1.185 -8.618 -4.455 1.00 25.12 549 THR A N 1
ATOM 2257 C CA . THR A 1 301 ? -2.628 -8.731 -4.760 1.00 24.20 549 THR A CA 1
ATOM 2258 C C . THR A 1 301 ? -3.412 -9.518 -3.683 1.00 22.46 549 THR A C 1
ATOM 2259 O O . THR A 1 301 ? -4.611 -9.721 -3.804 1.00 22.78 549 THR A O 1
ATOM 2263 N N . ALA A 1 302 ? -2.712 -9.953 -2.637 1.00 20.95 550 ALA A N 1
ATOM 2264 C CA . ALA A 1 302 ? -3.251 -10.838 -1.620 1.00 19.74 550 ALA A CA 1
ATOM 2265 C C . ALA A 1 302 ? -3.629 -10.088 -0.316 1.00 18.04 550 ALA A C 1
ATOM 2266 O O . ALA A 1 302 ? -3.342 -8.887 -0.172 1.00 17.30 550 ALA A O 1
ATOM 2268 N N . ASN A 1 303 ? -4.278 -10.804 0.596 1.00 16.52 551 ASN A N 1
ATOM 2269 C CA . ASN A 1 303 ? -4.933 -10.236 1.784 1.00 15.82 551 ASN A CA 1
ATOM 2270 C C . ASN A 1 303 ? -4.084 -10.499 3.018 1.00 15.55 551 ASN A C 1
ATOM 2271 O O . ASN A 1 303 ? -3.333 -11.458 3.018 1.00 15.95 551 ASN A O 1
ATOM 2276 N N . LYS A 1 304 ? -4.263 -9.708 4.060 1.00 14.47 552 LYS A N 1
ATOM 2277 C CA . LYS A 1 304 ? -3.508 -9.835 5.269 1.00 14.90 552 LYS A CA 1
ATOM 2278 C C . LYS A 1 304 ? -4.363 -10.044 6.491 1.00 14.63 552 LYS A C 1
ATOM 2279 O O . LYS A 1 304 ? -4.106 -10.960 7.262 1.00 15.53 552 LYS A O 1
ATOM 2285 N N . ASP A 1 305 ? -5.386 -9.222 6.651 1.00 13.38 553 ASP A N 1
ATOM 2286 C CA . ASP A 1 305 ? -6.308 -9.283 7.778 1.00 13.04 553 ASP A CA 1
ATOM 2287 C C . ASP A 1 305 ? -7.720 -9.287 7.222 1.00 12.58 553 ASP A C 1
ATOM 2288 O O . ASP A 1 305 ? -8.017 -8.627 6.226 1.00 12.90 553 ASP A O 1
ATOM 2293 N N . ALA A 1 306 ? -8.593 -10.026 7.863 1.00 12.12 554 ALA A N 1
ATOM 2294 C CA . ALA A 1 306 ? -9.971 -10.136 7.437 1.00 11.76 554 ALA A CA 1
ATOM 2295 C C . ALA A 1 306 ? -10.870 -9.931 8.615 1.00 11.14 554 ALA A C 1
ATOM 2296 O O . ALA A 1 306 ? -10.641 -10.512 9.663 1.00 11.46 554 ALA A O 1
ATOM 2298 N N . TRP A 1 307 ? -11.890 -9.093 8.473 1.00 10.46 555 TRP A N 1
ATOM 2299 C CA . TRP A 1 307 ? -12.753 -8.705 9.548 1.00 10.28 555 TRP A CA 1
ATOM 2300 C C . TRP A 1 307 ? -14.257 -8.819 9.247 1.00 9.95 555 TRP A C 1
ATOM 2301 O O . TRP A 1 307 ? -14.702 -8.521 8.119 1.00 9.48 555 TRP A O 1
ATOM 2312 N N . MET A 1 308 ? -15.047 -9.116 10.268 1.00 9.96 556 MET A N 1
ATOM 2313 C CA . MET A 1 308 ? -16.472 -8.859 10.244 1.00 9.99 556 MET A CA 1
ATOM 2314 C C . MET A 1 308 ? -16.845 -8.310 11.597 1.00 9.52 556 MET A C 1
ATOM 2315 O O . MET A 1 308 ? -16.572 -8.964 12.643 1.00 9.86 556 MET A O 1
ATOM 2320 N N . VAL A 1 309 ? -17.465 -7.120 11.603 1.00 9.27 557 VAL A N 1
ATOM 2321 C CA . VAL A 1 309 ? -17.955 -6.490 12.822 1.00 9.55 557 VAL A CA 1
ATOM 2322 C C . VAL A 1 309 ? -19.420 -6.140 12.668 1.00 9.61 557 VAL A C 1
ATOM 2323 O O . VAL A 1 309 ? -19.825 -5.566 11.695 1.00 9.23 557 VAL A O 1
ATOM 2327 N N . GLY A 1 310 ? -20.269 -6.568 13.596 1.00 9.82 558 GLY A N 1
ATOM 2328 C CA . GLY A 1 310 ? -21.662 -6.225 13.472 1.00 9.90 558 GLY A CA 1
ATOM 2329 C C . GLY A 1 310 ? -22.446 -6.554 14.723 1.00 10.45 558 GLY A C 1
ATOM 2330 O O . GLY A 1 310 ? -21.957 -7.246 15.631 1.00 10.64 558 GLY A O 1
ATOM 2331 N N . TYR A 1 311 ? -23.656 -6.022 14.745 1.00 9.95 559 TYR A N 1
ATOM 2332 C CA . TYR A 1 311 ? -24.472 -5.964 15.946 1.00 10.40 559 TYR A CA 1
ATOM 2333 C C . TYR A 1 311 ? -25.956 -6.099 15.742 1.00 10.91 559 TYR A C 1
ATOM 2334 O O . TYR A 1 311 ? -26.480 -5.918 14.638 1.00 10.33 559 TYR A O 1
ATOM 2343 N N . THR A 1 312 ? -26.644 -6.420 16.867 1.00 11.13 560 THR A N 1
ATOM 2344 C CA . THR A 1 312 ? -28.020 -6.164 17.083 1.00 11.41 560 THR A CA 1
ATOM 2345 C C . THR A 1 312 ? -28.082 -5.161 18.223 1.00 11.31 560 THR A C 1
ATOM 2346 O O . THR A 1 312 ? -27.070 -4.820 18.789 1.00 10.55 560 THR A O 1
ATOM 2350 N N . PRO A 1 313 ? -29.267 -4.691 18.600 1.00 12.19 561 PRO A N 1
ATOM 2351 C CA . PRO A 1 313 ? -29.286 -3.751 19.733 1.00 12.73 561 PRO A CA 1
ATOM 2352 C C . PRO A 1 313 ? -28.777 -4.344 21.062 1.00 13.53 561 PRO A C 1
ATOM 2353 O O . PRO A 1 313 ? -28.443 -3.595 22.000 1.00 13.99 561 PRO A O 1
ATOM 2357 N N . SER A 1 314 ? -28.698 -5.666 21.154 1.00 13.93 562 SER A N 1
ATOM 2358 C CA . SER A 1 314 ? -28.347 -6.368 22.387 1.00 14.24 562 SER A CA 1
ATOM 2359 C C . SER A 1 314 ? -26.961 -7.040 22.368 1.00 13.69 562 SER A C 1
ATOM 2360 O O . SER A 1 314 ? -26.555 -7.567 23.375 1.00 14.21 562 SER A O 1
ATOM 2363 N N . LEU A 1 315 ? -26.230 -7.002 21.251 1.00 13.04 563 LEU A N 1
ATOM 2364 C CA . LEU A 1 315 ? -24.924 -7.621 21.176 1.00 12.56 563 LEU A CA 1
ATOM 2365 C C . LEU A 1 315 ? -24.140 -7.112 19.994 1.00 11.65 563 LEU A C 1
ATOM 2366 O O . LEU A 1 315 ? -24.635 -7.061 18.886 1.00 10.85 563 LEU A O 1
ATOM 2371 N N . SER A 1 316 ? -22.909 -6.672 20.276 1.00 11.04 564 SER A N 1
ATOM 2372 C CA . SER A 1 316 ? -21.978 -6.225 19.238 1.00 10.68 564 SER A CA 1
ATOM 2373 C C . SER A 1 316 ? -20.777 -7.095 19.225 1.00 10.84 564 SER A C 1
ATOM 2374 O O . SER A 1 316 ? -20.105 -7.253 20.254 1.00 11.45 564 SER A O 1
ATOM 2377 N N . THR A 1 317 ? -20.496 -7.706 18.076 1.00 10.76 565 THR A N 1
ATOM 2378 C CA . THR A 1 317 ? -19.406 -8.666 17.975 1.00 10.89 565 THR A CA 1
ATOM 2379 C C . THR A 1 317 ? -18.437 -8.275 16.833 1.00 10.54 565 THR A C 1
ATOM 2380 O O . THR A 1 317 ? -18.854 -7.998 15.692 1.00 10.22 565 THR A O 1
ATOM 2384 N N . ALA A 1 318 ? -17.147 -8.245 17.177 1.00 10.67 566 ALA A N 1
ATOM 2385 C CA . ALA A 1 318 ? -16.088 -8.033 16.235 1.00 10.44 566 ALA A CA 1
ATOM 2386 C C . ALA A 1 318 ? -15.275 -9.341 16.081 1.00 10.74 566 ALA A C 1
ATOM 2387 O O . ALA A 1 318 ? -14.937 -9.992 17.056 1.00 11.61 566 ALA A O 1
ATOM 2389 N N . VAL A 1 319 ? -14.942 -9.665 14.836 1.00 10.84 567 VAL A N 1
ATOM 2390 C CA . VAL A 1 319 ? -14.118 -10.825 14.522 1.00 11.36 567 VAL A CA 1
ATOM 2391 C C . VAL A 1 319 ? -13.032 -10.401 13.559 1.00 11.10 567 VAL A C 1
ATOM 2392 O O . VAL A 1 319 ? -13.289 -9.802 12.517 1.00 10.18 567 VAL A O 1
ATOM 2396 N N . TRP A 1 320 ? -11.824 -10.846 13.910 1.00 11.41 568 TRP A N 1
ATOM 2397 C CA . TRP A 1 320 ? -10.616 -10.732 13.083 1.00 11.71 568 TRP A CA 1
ATOM 2398 C C . TRP A 1 320 ? -10.076 -12.136 12.825 1.00 12.35 568 TRP A C 1
ATOM 2399 O O . TRP A 1 320 ? -10.112 -12.989 13.695 1.00 12.29 568 TRP A O 1
ATOM 2410 N N . VAL A 1 321 ? -9.633 -12.348 11.589 1.00 12.59 569 VAL A N 1
ATOM 2411 C CA . VAL A 1 321 ? -8.828 -13.492 11.226 1.00 13.56 569 VAL A CA 1
ATOM 2412 C C . VAL A 1 321 ? -7.549 -12.986 10.576 1.00 13.89 569 VAL A C 1
ATOM 2413 O O . VAL A 1 321 ? -7.556 -12.069 9.740 1.00 13.59 569 VAL A O 1
ATOM 2417 N N . GLY A 1 322 ? -6.418 -13.605 10.913 1.00 14.66 570 GLY A N 1
ATOM 2418 C CA . GLY A 1 322 ? -5.122 -13.267 10.296 1.00 15.34 570 GLY A CA 1
ATOM 2419 C C . GLY A 1 322 ? -4.138 -14.378 10.585 1.00 16.69 570 GLY A C 1
ATOM 2420 O O . GLY A 1 322 ? -4.555 -15.519 10.871 1.00 16.45 570 GLY A O 1
ATOM 2421 N N . THR A 1 323 ? -2.860 -14.059 10.541 1.00 18.02 571 THR A N 1
ATOM 2422 C CA . THR A 1 323 ? -1.848 -15.044 10.872 1.00 20.11 571 THR A CA 1
ATOM 2423 C C . THR A 1 323 ? -1.012 -14.617 12.041 1.00 21.68 571 THR A C 1
ATOM 2424 O O . THR A 1 323 ? -0.931 -13.424 12.378 1.00 21.80 571 THR A O 1
ATOM 2428 N N . VAL A 1 324 ? -0.330 -15.594 12.656 1.00 23.40 572 VAL A N 1
ATOM 2429 C CA . VAL A 1 324 ? 0.322 -15.302 13.920 1.00 25.41 572 VAL A CA 1
ATOM 2430 C C . VAL A 1 324 ? 1.435 -14.233 13.830 1.00 26.99 572 VAL A C 1
ATOM 2431 O O . VAL A 1 324 ? 1.572 -13.434 14.735 1.00 27.87 572 VAL A O 1
ATOM 2435 N N . LYS A 1 325 ? 2.217 -14.221 12.763 1.00 27.84 573 LYS A N 1
ATOM 2436 C CA . LYS A 1 325 ? 3.244 -13.163 12.572 1.00 29.80 573 LYS A CA 1
ATOM 2437 C C . LYS A 1 325 ? 2.806 -12.024 11.672 1.00 28.80 573 LYS A C 1
ATOM 2438 O O . LYS A 1 325 ? 3.518 -11.054 11.557 1.00 29.63 573 LYS A O 1
ATOM 2444 N N . GLY A 1 326 ? 1.647 -12.132 11.035 1.00 27.26 574 GLY A N 1
ATOM 2445 C CA . GLY A 1 326 ? 1.109 -11.071 10.255 1.00 28.01 574 GLY A CA 1
ATOM 2446 C C . GLY A 1 326 ? 1.929 -10.676 9.056 1.00 30.63 574 GLY A C 1
ATOM 2447 O O . GLY A 1 326 ? 1.872 -9.518 8.662 1.00 31.48 574 GLY A O 1
ATOM 2448 N N . ASP A 1 327 ? 2.654 -11.644 8.512 1.00 31.90 575 ASP A N 1
ATOM 2449 C CA . ASP A 1 327 ? 3.642 -11.453 7.440 1.00 35.96 575 ASP A CA 1
ATOM 2450 C C . ASP A 1 327 ? 3.467 -12.484 6.300 1.00 36.06 575 ASP A C 1
ATOM 2451 O O . ASP A 1 327 ? 4.444 -12.864 5.658 1.00 38.90 575 ASP A O 1
ATOM 2456 N N . GLU A 1 328 ? 2.262 -13.005 6.100 1.00 33.56 576 GLU A N 1
ATOM 2457 C CA . GLU A 1 328 ? 2.043 -13.962 5.010 1.00 32.70 576 GLU A CA 1
ATOM 2458 C C . GLU A 1 328 ? 0.613 -13.732 4.484 1.00 28.64 576 GLU A C 1
ATOM 2459 O O . GLU A 1 328 ? -0.299 -13.495 5.283 1.00 27.53 576 GLU A O 1
ATOM 2465 N N . PRO A 1 329 ? 0.413 -13.763 3.161 1.00 23.83 577 PRO A N 1
ATOM 2466 C CA . PRO A 1 329 ? -0.929 -13.702 2.636 1.00 21.51 577 PRO A CA 1
ATOM 2467 C C . PRO A 1 329 ? -1.867 -14.682 3.308 1.00 20.45 577 PRO A C 1
ATOM 2468 O O . PRO A 1 329 ? -1.496 -15.825 3.567 1.00 20.33 577 PRO A O 1
ATOM 2472 N N . LEU A 1 330 ? -3.104 -14.253 3.505 1.00 18.11 578 LEU A N 1
ATOM 2473 C CA . LEU A 1 330 ? -4.071 -14.998 4.227 1.00 17.97 578 LEU A CA 1
ATOM 2474 C C . LEU A 1 330 ? -4.934 -15.814 3.273 1.00 17.42 578 LEU A C 1
ATOM 2475 O O . LEU A 1 330 ? -5.668 -15.241 2.470 1.00 17.34 578 LEU A O 1
ATOM 2480 N N . VAL A 1 331 ? -4.824 -17.140 3.331 1.00 17.29 579 VAL A N 1
ATOM 2481 C CA . VAL A 1 331 ? -5.538 -18.034 2.413 1.00 17.21 579 VAL A CA 1
ATOM 2482 C C . VAL A 1 331 ? -6.072 -19.254 3.125 1.00 17.71 579 VAL A C 1
ATOM 2483 O O . VAL A 1 331 ? -5.582 -19.628 4.195 1.00 17.81 579 VAL A O 1
ATOM 2487 N N . THR A 1 332 ? -7.041 -19.915 2.498 1.00 18.00 580 THR A N 1
ATOM 2488 C CA . THR A 1 332 ? -7.644 -21.134 3.064 1.00 19.01 580 THR A CA 1
ATOM 2489 C C . THR A 1 332 ? -6.719 -22.297 2.747 1.00 20.42 580 THR A C 1
ATOM 2490 O O . THR A 1 332 ? -5.783 -22.132 2.008 1.00 20.09 580 THR A O 1
ATOM 2494 N N . ALA A 1 333 ? -7.055 -23.476 3.254 1.00 21.49 581 ALA A N 1
ATOM 2495 C CA . ALA A 1 333 ? -6.271 -24.694 2.986 1.00 23.12 581 ALA A CA 1
ATOM 2496 C C . ALA A 1 333 ? -6.261 -25.053 1.481 1.00 24.20 581 ALA A C 1
ATOM 2497 O O . ALA A 1 333 ? -5.276 -25.627 1.000 1.00 25.79 581 ALA A O 1
ATOM 2499 N N . SER A 1 334 ? -7.322 -24.659 0.758 1.00 23.76 582 SER A N 1
ATOM 2500 C CA . SER A 1 334 ? -7.476 -24.865 -0.662 1.00 24.81 582 SER A CA 1
ATOM 2501 C C . SER A 1 334 ? -6.889 -23.749 -1.540 1.00 22.75 582 SER A C 1
ATOM 2502 O O . SER A 1 334 ? -7.032 -23.757 -2.759 1.00 22.80 582 SER A O 1
ATOM 2505 N N . GLY A 1 335 ? -6.203 -22.827 -0.912 1.00 21.60 583 GLY A N 1
ATOM 2506 C CA . GLY A 1 335 ? -5.567 -21.733 -1.593 1.00 20.81 583 GLY A CA 1
ATOM 2507 C C . GLY A 1 335 ? -6.349 -20.451 -1.810 1.00 19.57 583 GLY A C 1
ATOM 2508 O O . GLY A 1 335 ? -5.819 -19.562 -2.372 1.00 18.31 583 GLY A O 1
ATOM 2509 N N . ALA A 1 336 ? -7.617 -20.423 -1.405 1.00 19.16 584 ALA A N 1
ATOM 2510 C CA . ALA A 1 336 ? -8.504 -19.320 -1.672 1.00 18.82 584 ALA A CA 1
ATOM 2511 C C . ALA A 1 336 ? -8.203 -18.129 -0.762 1.00 17.85 584 ALA A C 1
ATOM 2512 O O . ALA A 1 336 ? -7.967 -18.271 0.415 1.00 17.44 584 ALA A O 1
ATOM 2514 N N . ALA A 1 337 ? -8.208 -16.943 -1.333 1.00 17.64 585 ALA A N 1
ATOM 2515 C CA . ALA A 1 337 ? -7.947 -15.776 -0.519 1.00 16.49 585 ALA A CA 1
ATOM 2516 C C . ALA A 1 337 ? -9.055 -15.693 0.558 1.00 16.38 585 ALA A C 1
ATOM 2517 O O . ALA A 1 337 ? -10.260 -15.971 0.243 1.00 16.39 585 ALA A O 1
ATOM 2519 N N . ILE A 1 338 ? -8.699 -15.227 1.745 1.00 15.53 586 ILE A N 1
ATOM 2520 C CA . ILE A 1 338 ? -9.684 -14.994 2.841 1.00 15.08 586 ILE A CA 1
ATOM 2521 C C . ILE A 1 338 ? -10.034 -13.533 2.874 1.00 14.36 586 ILE A C 1
ATOM 2522 O O . ILE A 1 338 ? -9.143 -12.675 3.080 1.00 13.66 586 ILE A O 1
ATOM 2527 N N . TYR A 1 339 ? -11.325 -13.232 2.654 1.00 14.10 587 TYR A N 1
ATOM 2528 C CA . TYR A 1 339 ? -11.863 -11.866 2.815 1.00 13.75 587 TYR A CA 1
ATOM 2529 C C . TYR A 1 339 ? -12.746 -11.755 4.034 1.00 13.06 587 TYR A C 1
ATOM 2530 O O . TYR A 1 339 ? -13.155 -12.754 4.605 1.00 12.69 587 TYR A O 1
ATOM 2539 N N . GLY A 1 340 ? -13.108 -10.547 4.426 1.00 12.16 588 GLY A N 1
ATOM 2540 C CA . GLY A 1 340 ? -14.053 -10.329 5.542 1.00 11.93 588 GLY A CA 1
ATOM 2541 C C . GLY A 1 340 ? -15.338 -11.130 5.432 1.00 12.48 588 GLY A C 1
ATOM 2542 O O . GLY A 1 340 ? -15.829 -11.654 6.424 1.00 12.62 588 GLY A O 1
ATOM 2543 N N . SER A 1 341 ? -15.826 -11.270 4.200 1.00 12.96 589 SER A N 1
ATOM 2544 C CA . SER A 1 341 ? -17.044 -12.059 3.903 1.00 13.71 589 SER A CA 1
ATOM 2545 C C . SER A 1 341 ? -16.877 -13.563 3.966 1.00 14.30 589 SER A C 1
ATOM 2546 O O . SER A 1 341 ? -17.875 -14.284 3.785 1.00 14.97 589 SER A O 1
ATOM 2549 N N . GLY A 1 342 ? -15.656 -14.026 4.196 1.00 13.82 590 GLY A N 1
ATOM 2550 C CA . GLY A 1 342 ? -15.357 -15.425 4.335 1.00 14.78 590 GLY A CA 1
ATOM 2551 C C . GLY A 1 342 ? -15.321 -15.862 5.778 1.00 14.35 590 GLY A C 1
ATOM 2552 O O . GLY A 1 342 ? -16.273 -15.631 6.543 1.00 14.28 590 GLY A O 1
ATOM 2553 N N . LEU A 1 343 ? -14.220 -16.475 6.193 1.00 14.67 591 LEU A N 1
ATOM 2554 C CA . LEU A 1 343 ? -14.140 -17.001 7.588 1.00 14.82 591 LEU A CA 1
ATOM 2555 C C . LEU A 1 343 ? -14.534 -16.041 8.706 1.00 13.68 591 LEU A C 1
ATOM 2556 O O . LEU A 1 343 ? -15.201 -16.471 9.615 1.00 13.15 591 LEU A O 1
ATOM 2561 N N . PRO A 1 344 ? -14.166 -14.722 8.618 1.00 12.83 592 PRO A N 1
ATOM 2562 C CA . PRO A 1 344 ? -14.576 -13.867 9.748 1.00 12.43 592 PRO A CA 1
ATOM 2563 C C . PRO A 1 344 ? -16.103 -13.716 9.849 1.00 12.07 592 PRO A C 1
ATOM 2564 O O . PRO A 1 344 ? -16.646 -13.744 10.953 1.00 11.88 592 PRO A O 1
ATOM 2568 N N . SER A 1 345 ? -16.790 -13.667 8.713 1.00 12.22 593 SER A N 1
ATOM 2569 C CA . SER A 1 345 ? -18.260 -13.609 8.689 1.00 12.17 593 SER A CA 1
ATOM 2570 C C . SER A 1 345 ? -18.879 -14.926 9.111 1.00 12.98 593 SER A C 1
ATOM 2571 O O . SER A 1 345 ? -19.883 -14.939 9.814 1.00 13.36 593 SER A O 1
ATOM 2574 N N . ASP A 1 346 ? -18.253 -16.070 8.760 1.00 13.49 594 ASP A N 1
ATOM 2575 C CA . ASP A 1 346 ? -18.708 -17.367 9.245 1.00 14.25 594 ASP A CA 1
ATOM 2576 C C . ASP A 1 346 ? -18.666 -17.409 10.777 1.00 14.20 594 ASP A C 1
ATOM 2577 O O . ASP A 1 346 ? -19.660 -17.813 11.445 1.00 14.21 594 ASP A O 1
ATOM 2582 N N . ILE A 1 347 ? -17.548 -16.944 11.366 1.00 13.46 595 ILE A N 1
ATOM 2583 C CA . ILE A 1 347 ? -17.381 -16.949 12.796 1.00 13.59 595 ILE A CA 1
ATOM 2584 C C . ILE A 1 347 ? -18.353 -15.964 13.466 1.00 13.13 595 ILE A C 1
ATOM 2585 O O . ILE A 1 347 ? -18.953 -16.274 14.492 1.00 13.50 595 ILE A O 1
ATOM 2590 N N . TRP A 1 348 ? -18.440 -14.776 12.919 1.00 12.60 596 TRP A N 1
ATOM 2591 C CA . TRP A 1 348 ? -19.318 -13.696 13.441 1.00 12.10 596 TRP A CA 1
ATOM 2592 C C . TRP A 1 348 ? -20.780 -14.215 13.480 1.00 12.34 596 TRP A C 1
ATOM 2593 O O . TRP A 1 348 ? -21.473 -14.118 14.499 1.00 12.70 596 TRP A O 1
ATOM 2604 N N . LYS A 1 349 ? -21.246 -14.743 12.354 1.00 12.30 597 LYS A N 1
ATOM 2605 C CA . LYS A 1 349 ? -22.631 -15.225 12.260 1.00 13.03 597 LYS A CA 1
ATOM 2606 C C . LYS A 1 349 ? -22.901 -16.327 13.293 1.00 13.72 597 LYS A C 1
ATOM 2607 O O . LYS A 1 349 ? -23.950 -16.355 13.971 1.00 13.90 597 LYS A O 1
ATOM 2613 N N . ALA A 1 350 ? -21.978 -17.284 13.372 1.00 14.11 598 ALA A N 1
ATOM 2614 C CA . ALA A 1 350 ? -22.139 -18.419 14.281 1.00 14.80 598 ALA A CA 1
ATOM 2615 C C . ALA A 1 350 ? -22.094 -17.968 15.726 1.00 14.78 598 ALA A C 1
ATOM 2616 O O . ALA A 1 350 ? -22.899 -18.438 16.560 1.00 14.73 598 ALA A O 1
ATOM 2618 N N . THR A 1 351 ? -21.216 -17.026 16.020 1.00 14.27 599 THR A N 1
ATOM 2619 C CA . THR A 1 351 ? -21.125 -16.511 17.391 1.00 14.34 599 THR A CA 1
ATOM 2620 C C . THR A 1 351 ? -22.411 -15.770 17.745 1.00 14.19 599 THR A C 1
ATOM 2621 O O . THR A 1 351 ? -22.989 -15.947 18.839 1.00 14.10 599 THR A O 1
ATOM 2625 N N . MET A 1 352 ? -22.858 -14.912 16.816 1.00 13.97 600 MET A N 1
ATOM 2626 C CA . MET A 1 352 ? -24.073 -14.106 17.067 1.00 14.43 600 MET A CA 1
ATOM 2627 C C . MET A 1 352 ? -25.314 -15.002 17.230 1.00 14.97 600 MET A C 1
ATOM 2628 O O . MET A 1 352 ? -26.057 -14.869 18.202 1.00 15.20 600 MET A O 1
ATOM 2633 N N . ASP A 1 353 ? -25.482 -15.922 16.297 1.00 15.69 601 ASP A N 1
ATOM 2634 C CA . ASP A 1 353 ? -26.634 -16.846 16.293 1.00 16.45 601 ASP A CA 1
ATOM 2635 C C . ASP A 1 353 ? -26.649 -17.641 17.620 1.00 17.31 601 ASP A C 1
ATOM 2636 O O . ASP A 1 353 ? -27.676 -17.762 18.302 1.00 18.33 601 ASP A O 1
ATOM 2641 N N . GLY A 1 354 ? -25.490 -18.186 17.987 1.00 17.17 602 GLY A N 1
ATOM 2642 C CA . GLY A 1 354 ? -25.377 -18.913 19.230 1.00 17.33 602 GLY A CA 1
ATOM 2643 C C . GLY A 1 354 ? -25.625 -18.102 20.491 1.00 16.80 602 GLY A C 1
ATOM 2644 O O . GLY A 1 354 ? -26.271 -18.583 21.436 1.00 17.07 602 GLY A O 1
ATOM 2645 N N . ALA A 1 355 ? -25.044 -16.899 20.547 1.00 15.77 603 ALA A N 1
ATOM 2646 C CA . ALA A 1 355 ? -25.144 -16.067 21.720 1.00 15.65 603 ALA A CA 1
ATOM 2647 C C . ALA A 1 355 ? -26.550 -15.576 21.923 1.00 16.02 603 ALA A C 1
ATOM 2648 O O . ALA A 1 355 ? -26.975 -15.419 23.074 1.00 15.89 603 ALA A O 1
ATOM 2650 N N . LEU A 1 356 ? -27.293 -15.362 20.840 1.00 16.06 604 LEU A N 1
ATOM 2651 C CA . LEU A 1 356 ? -28.631 -14.774 20.894 1.00 16.74 604 LEU A CA 1
ATOM 2652 C C . LEU A 1 356 ? -29.770 -15.822 20.790 1.00 17.96 604 LEU A C 1
ATOM 2653 O O . LEU A 1 356 ? -30.955 -15.467 20.911 1.00 17.76 604 LEU A O 1
ATOM 2658 N N . LYS A 1 357 ? -29.394 -17.085 20.596 1.00 19.02 605 LYS A N 1
ATOM 2659 C CA . LYS A 1 357 ? -30.351 -18.176 20.517 1.00 21.00 605 LYS A CA 1
ATOM 2660 C C . LYS A 1 357 ? -31.275 -18.147 21.747 1.00 21.45 605 LYS A C 1
ATOM 2661 O O . LYS A 1 357 ? -30.831 -18.012 22.867 1.00 21.08 605 LYS A O 1
ATOM 2667 N N . GLY A 1 358 ? -32.574 -18.235 21.487 1.00 22.34 606 GLY A N 1
ATOM 2668 C CA . GLY A 1 358 ? -33.579 -18.229 22.522 1.00 22.84 606 GLY A CA 1
ATOM 2669 C C . GLY A 1 358 ? -34.059 -16.844 22.899 1.00 22.78 606 GLY A C 1
ATOM 2670 O O . GLY A 1 358 ? -34.923 -16.731 23.770 1.00 23.38 606 GLY A O 1
ATOM 2671 N N . THR A 1 359 ? -33.528 -15.781 22.286 1.00 20.97 607 THR A N 1
ATOM 2672 C CA . THR A 1 359 ? -34.003 -14.448 22.493 1.00 20.63 607 THR A CA 1
ATOM 2673 C C . THR A 1 359 ? -34.810 -13.982 21.291 1.00 20.51 607 THR A C 1
ATOM 2674 O O . THR A 1 359 ? -34.534 -14.362 20.206 1.00 19.53 607 THR A O 1
ATOM 2678 N N A SER A 1 360 ? -35.813 -13.146 21.512 0.50 20.58 608 SER A N 1
ATOM 2679 N N B SER A 1 360 ? -35.786 -13.116 21.534 0.50 20.48 608 SER A N 1
ATOM 2680 C CA A SER A 1 360 ? -36.657 -12.677 20.426 0.50 20.66 608 SER A CA 1
ATOM 2681 C CA B SER A 1 360 ? -36.657 -12.582 20.499 0.50 20.49 608 SER A CA 1
ATOM 2682 C C A SER A 1 360 ? -35.881 -11.739 19.506 0.50 19.52 608 SER A C 1
ATOM 2683 C C B SER A 1 360 ? -35.867 -11.722 19.509 0.50 19.42 608 SER A C 1
ATOM 2684 O O A SER A 1 360 ? -34.887 -11.116 19.907 0.50 18.68 608 SER A O 1
ATOM 2685 O O B SER A 1 360 ? -34.838 -11.130 19.869 0.50 18.56 608 SER A O 1
ATOM 2690 N N . ASN A 1 361 ? -36.342 -11.656 18.269 1.00 19.37 609 ASN A N 1
ATOM 2691 C CA . ASN A 1 361 ? -35.690 -10.795 17.275 1.00 19.25 609 ASN A CA 1
ATOM 2692 C C . ASN A 1 361 ? -36.024 -9.340 17.513 1.00 18.68 609 ASN A C 1
ATOM 2693 O O . ASN A 1 361 ? -37.200 -8.970 17.527 1.00 18.60 609 ASN A O 1
ATOM 2698 N N . GLU A 1 362 ? -34.987 -8.509 17.629 1.00 17.57 610 GLU A N 1
ATOM 2699 C CA . GLU A 1 362 ? -35.178 -7.065 17.748 1.00 17.65 610 GLU A CA 1
ATOM 2700 C C . GLU A 1 362 ? -35.089 -6.341 16.409 1.00 17.35 610 GLU A C 1
ATOM 2701 O O . GLU A 1 362 ? -34.413 -6.783 15.492 1.00 16.60 610 GLU A O 1
ATOM 2707 N N . THR A 1 363 ? -35.799 -5.226 16.306 1.00 17.65 611 THR A N 1
ATOM 2708 C CA . THR A 1 363 ? -35.719 -4.370 15.113 1.00 18.30 611 THR A CA 1
ATOM 2709 C C . THR A 1 363 ? -34.985 -3.115 15.522 1.00 16.97 611 THR A C 1
ATOM 2710 O O . THR A 1 363 ? -34.938 -2.746 16.708 1.00 17.54 611 THR A O 1
ATOM 2714 N N . PHE A 1 364 ? -34.361 -2.495 14.537 1.00 15.56 612 PHE A N 1
ATOM 2715 C CA . PHE A 1 364 ? -33.592 -1.292 14.824 1.00 14.13 612 PHE A CA 1
ATOM 2716 C C . PHE A 1 364 ? -34.472 -0.038 14.875 1.00 15.22 612 PHE A C 1
ATOM 2717 O O . PHE A 1 364 ? -35.540 0.013 14.261 1.00 14.28 612 PHE A O 1
ATOM 2725 N N . PRO A 1 365 ? -34.007 0.992 15.596 1.00 16.47 613 PRO A N 1
ATOM 2726 C CA . PRO A 1 365 ? -34.801 2.214 15.693 1.00 17.51 613 PRO A CA 1
ATOM 2727 C C . PRO A 1 365 ? -34.951 2.888 14.350 1.00 17.18 613 PRO A C 1
ATOM 2728 O O . PRO A 1 365 ? -34.031 2.928 13.568 1.00 16.76 613 PRO A O 1
ATOM 2732 N N . LYS A 1 366 ? -36.138 3.396 14.062 1.00 18.36 614 LYS A N 1
ATOM 2733 C CA . LYS A 1 366 ? -36.378 4.072 12.814 1.00 19.21 614 LYS A CA 1
ATOM 2734 C C . LYS A 1 366 ? -35.510 5.335 12.753 1.00 18.02 614 LYS A C 1
ATOM 2735 O O . LYS A 1 366 ? -35.523 6.165 13.665 1.00 18.52 614 LYS A O 1
ATOM 2741 N N . PRO A 1 367 ? -34.760 5.493 11.674 1.00 16.33 615 PRO A N 1
ATOM 2742 C CA . PRO A 1 367 ? -33.923 6.718 11.646 1.00 15.14 615 PRO A CA 1
ATOM 2743 C C . PRO A 1 367 ? -34.718 7.950 11.294 1.00 14.48 615 PRO A C 1
ATOM 2744 O O . PRO A 1 367 ? -35.740 7.863 10.620 1.00 15.34 615 PRO A O 1
ATOM 2748 N N . THR A 1 368 ? -34.285 9.091 11.782 1.00 13.84 616 THR A N 1
ATOM 2749 C CA . THR A 1 368 ? -34.912 10.388 11.484 1.00 14.10 616 THR A CA 1
ATOM 2750 C C . THR A 1 368 ? -33.963 11.147 10.591 1.00 14.16 616 THR A C 1
ATOM 2751 O O . THR A 1 368 ? -32.850 10.657 10.346 1.00 13.74 616 THR A O 1
ATOM 2755 N N . GLU A 1 369 ? -34.412 12.290 10.055 1.00 14.41 617 GLU A N 1
ATOM 2756 C CA . GLU A 1 369 ? -33.685 12.986 9.012 1.00 14.81 617 GLU A CA 1
ATOM 2757 C C . GLU A 1 369 ? -32.318 13.488 9.473 1.00 13.77 617 GLU A C 1
ATOM 2758 O O . GLU A 1 369 ? -32.228 14.179 10.490 1.00 13.56 617 GLU A O 1
ATOM 2764 N N . VAL A 1 370 ? -31.261 13.136 8.730 1.00 12.73 618 VAL A N 1
ATOM 2765 C CA . VAL A 1 370 ? -29.938 13.718 8.923 1.00 12.04 618 VAL A CA 1
ATOM 2766 C C . VAL A 1 370 ? -29.397 14.014 7.545 1.00 11.89 618 VAL A C 1
ATOM 2767 O O . VAL A 1 370 ? -29.465 13.183 6.638 1.00 11.36 618 VAL A O 1
ATOM 2771 N N . GLY A 1 371 ? -28.943 15.248 7.351 1.00 12.06 619 GLY A N 1
ATOM 2772 C CA . GLY A 1 371 ? -28.454 15.679 6.023 1.00 12.69 619 GLY A CA 1
ATOM 2773 C C . GLY A 1 371 ? -29.543 15.655 4.949 1.00 13.09 619 GLY A C 1
ATOM 2774 O O . GLY A 1 371 ? -29.241 15.565 3.749 1.00 13.94 619 GLY A O 1
ATOM 2775 N N . GLY A 1 372 ? -30.799 15.694 5.368 1.00 13.54 620 GLY A N 1
ATOM 2776 C CA . GLY A 1 372 ? -31.944 15.654 4.447 1.00 14.44 620 GLY A CA 1
ATOM 2777 C C . GLY A 1 372 ? -32.526 14.273 4.165 1.00 14.54 620 GLY A C 1
ATOM 2778 O O . GLY A 1 372 ? -33.532 14.182 3.459 1.00 15.21 620 GLY A O 1
ATOM 2779 N N . TYR A 1 373 ? -31.930 13.232 4.714 1.00 14.19 621 TYR A N 1
ATOM 2780 C CA . TYR A 1 373 ? -32.341 11.840 4.459 1.00 14.83 621 TYR A CA 1
ATOM 2781 C C . TYR A 1 373 ? -32.611 11.097 5.760 1.00 15.10 621 TYR A C 1
ATOM 2782 O O . TYR A 1 373 ? -31.842 11.204 6.756 1.00 14.34 621 TYR A O 1
ATOM 2791 N N . ALA A 1 374 ? -33.697 10.319 5.755 1.00 16.42 622 ALA A N 1
ATOM 2792 C CA . ALA A 1 374 ? -34.014 9.439 6.895 1.00 16.75 622 ALA A CA 1
ATOM 2793 C C . ALA A 1 374 ? -33.860 8.016 6.397 1.00 16.90 622 ALA A C 1
ATOM 2794 O O . ALA A 1 374 ? -34.726 7.508 5.671 1.00 17.95 622 ALA A O 1
ATOM 2796 N N . GLY A 1 375 ? -32.820 7.350 6.830 1.00 16.09 623 GLY A N 1
ATOM 2797 C CA . GLY A 1 375 ? -32.518 6.022 6.353 1.00 16.09 623 GLY A CA 1
ATOM 2798 C C . GLY A 1 375 ? -32.044 5.971 4.885 1.00 16.37 623 GLY A C 1
ATOM 2799 O O . GLY A 1 375 ? -31.838 7.020 4.256 1.00 16.35 623 GLY A O 1
ATOM 2800 N N . VAL A 1 376 ? -31.875 4.756 4.387 1.00 16.81 624 VAL A N 1
ATOM 2801 C CA . VAL A 1 376 ? -31.272 4.506 3.056 1.00 17.80 624 VAL A CA 1
ATOM 2802 C C . VAL A 1 376 ? -32.282 4.943 2.017 1.00 19.92 624 VAL A C 1
ATOM 2803 O O . VAL A 1 376 ? -33.416 4.459 2.101 1.00 19.98 624 VAL A O 1
ATOM 2807 N N . PRO A 1 377 ? -31.888 5.788 1.030 1.00 21.35 625 PRO A N 1
ATOM 2808 C CA . PRO A 1 377 ? -32.834 6.194 -0.019 1.00 24.57 625 PRO A CA 1
ATOM 2809 C C . PRO A 1 377 ? -33.375 5.011 -0.783 1.00 28.24 625 PRO A C 1
ATOM 2810 O O . PRO A 1 377 ? -32.618 4.128 -1.140 1.00 25.59 625 PRO A O 1
ATOM 2814 N N . PRO A 1 378 ? -34.697 4.968 -1.012 1.00 34.00 626 PRO A N 1
ATOM 2815 C CA . PRO A 1 378 ? -35.165 3.827 -1.810 1.00 39.30 626 PRO A CA 1
ATOM 2816 C C . PRO A 1 378 ? -34.601 3.934 -3.235 1.00 42.95 626 PRO A C 1
ATOM 2817 O O . PRO A 1 378 ? -34.448 5.035 -3.736 1.00 43.21 626 PRO A O 1
ATOM 2821 N N . PRO A 1 379 ? -34.294 2.804 -3.889 1.00 49.34 627 PRO A N 1
ATOM 2822 C CA . PRO A 1 379 ? -33.729 2.976 -5.235 1.00 54.06 627 PRO A CA 1
ATOM 2823 C C . PRO A 1 379 ? -34.849 3.338 -6.261 1.00 55.99 627 PRO A C 1
ATOM 2824 O O . PRO A 1 379 ? -36.025 3.003 -6.005 1.00 55.62 627 PRO A O 1
ATOM 2828 N N . PRO A 1 380 ? -34.507 4.085 -7.349 1.00 58.75 628 PRO A N 1
ATOM 2829 C CA . PRO A 1 380 ? -35.421 4.354 -8.493 1.00 61.55 628 PRO A CA 1
ATOM 2830 C C . PRO A 1 380 ? -36.308 3.184 -8.963 1.00 60.22 628 PRO A C 1
ATOM 2831 O O . PRO A 1 380 ? -37.526 3.214 -8.751 1.00 60.28 628 PRO A O 1
#

Organism: Mycobacterium tuberculosis (strain ATCC 25618 / H37Rv) (NCBI:txid83332)

Foldseek 3Di:
DFQVLVLVVQQQVVVCVVVVDDNVVVVVQQKDFDWLAAVLLAVLLVVLQCVLCPPWDPQKDKWKWKAFLVAQGTHYTGQTGDSPDDRQLQDFDQAFQLLLLLLLLLCLVVLNAQFNKFALQWDADPNRTAAAVVNDDDGIGGPLVCQLSVRRSRSLVSLVPGDCRQQSSVLSLVLLQQPQDGVVQNGWCAPVSPPHHHDSCSNRRGTTTGLSRSLQSQSCLLQLQWHHHHTTTAWIATPVGHTDDHSVVTDNSGHSLSSLQSQLSQFCRLCSLVHLAAPPNATKGKGKRWDDQDVDSATAKIKIWIDHSGMTMIMIMGGNVSHDGDATSVRHGDYNSPSNSSSVRSSVNSVCPPHDHDDGDFHDDGSRDGGNDDDD

Nearest PDB structures (foldseek):
  5cxw-assembly1_A  TM=1.003E+00  e=3.495E-74  Mycobacterium tuberculosis H37Rv
  5crf-assembly1_A  TM=9.942E-01  e=2.340E-69  Mycobacterium tuberculosis H37Rv
  5crf-assembly4_D  TM=9.926E-01  e=7.952E-68  Mycobacterium tuberculosis H37Rv
  5crf-assembly2_B  TM=9.932E-01  e=3.189E-67  Mycobacterium tuberculosis H37Rv
  5crf-assembly3_C  TM=9.845E-01  e=9.283E-67  Mycobacterium tuberculosis H37Rv

Secondary structure (DSSP, 8-state):
-HHHHHHHHHHHHHHHHHHT--HHHHHHH--EEEE---HHHHHHHHHHHHHHHTTS-TTEEEEEEEE-TTT-BEEEEE--S-TTS--TTSS-EE-GGGGHHHHHHHHHHTT--TT-EEE-S-EEETTEEE--GGG---SEEEHHHHHHHT-HHHHHHHHHHSTTHHHHHHHHHHHHT--S-BTTBSSTT-TTSSS----GGGGGT-SEE-HHHHHHHHHHHHTTTEE---BSEEEEE-TTS-EEEETT--EE-S-HHHHHHHHHHHTTHHHHTTS-PPGGG---EEEEEEEE-TTSSSEEEEEEEEEETTEEEEEEEEESSS-S--B-TTSPBP-TTTHHHHHHHHHHHHHHTTSPPP-PPPP--BTTBSSSPPP-

CATH classification: 3.40.710.10

Solvent-accessible surface area: 15788 Å² total; per-residue (Å²): 171,14,14,77,3,0,10,78,108,19,14,31,120,25,7,45,127,62,52,129,44,77,89,134,51,14,100,108,73,42,28,85,49,66,51,3,30,52,88,63,2,11,157,14,0,52,136,1,5,66,114,52,34,115,64,38,58,119,62,9,74,3,0,0,0,0,2,12,2,113,59,2,0,0,58,0,0,12,0,9,99,92,13,143,19,124,15,12,0,36,13,24,20,38,0,4,15,0,2,0,0,0,0,0,0,3,0,3,69,67,47,23,1,0,5,71,97,7,57,4,45,101,38,81,18,120,66,103,166,9,77,13,105,165,68,90,36,35,54,83,15,18,0,3,60,0,0,53,34,30,1,38,0,0,0,5,56,0,0,83,111,8,118,54,10,25,64,11,0,0,59,2,0,46,78,0,11,3,30,72,60,15,120,84,35,72,78,5,5,10,106,83,39,162,50,20,88,6,70,18,12,0,0,24,2,99,30,87,0,37,0,9,4,0,0,3,0,0,6,2,1,8,22,17,0,63,33,42,85,46,34,6,0,48,69,0,27,22,72,138,53,116,74,75,60,34,42,85,149,89,71,100,85,0,68,107,30,6,0,3,0,0,3,8,1,0,67,57,1,2,24,111,8,193,49,17,88,6,54,72,65,27,59,6,0,0,1,21,2,43,11,106,41,58,138,54,147,25,13,40,5,0,0,0,0,0,0,4,21,33,7,0,0,0,0,3,0,0,8,61,167,37,88,56,53,1,60,28,79,105,49,52,43,3,91,0,22,24,20,0,0,35,0,0,54,32,0,0,31,22,10,14,157,83,74,99,75,62,110,25,49,177,25,85,115,16,29,56,89,61,6,65,35,118,124,188

GO terms:
  GO:0030288 outer membrane-bounded periplasmic space (C, IDA)
  GO:0008658 penicillin binding (F, IDA)
  GO:0071456 cellular response to hypoxia (P, IEP)

Sequence (376 aa):
KGPNGLIERQVTRELLEELFNNIDEQTLNTQGLVVTTTIDPQAQRAAEKAVAKYLDGQDPDMRAAVVSIDPHNGAVRAYYGGDDNANGFDFAQAGLQTGSSFKVFALVAALEQGIGLGYQVVDSSPLTVDGIKITNVEGEGCGTCNIAEEALKMSLNTSYYRLMLKLNNGGPQAVADAAHQQAGIASSFPGVAHTLSEDGKGGPPNNNGIVLGQQYQTRVIDMASAYATLAASGIYHPPHFVQKVVSANGQVLFDASTGDQRIPKAVADNVTAAMEPIAGYSRRGHNLAGGRDSAAKTGTTQFGDTTANKDAWMVGYTPSLSTAVWVGTVKGDEPLVTASGAAIYGSGLPSDIWKATMDGALKGTSSNETFPKPTEVGGYAGVPPPP

Radius of gyration: 20.12 Å; Cα contacts (8 Å, |Δi|>4): 901; chains: 1; bounding box: 40×47×65 Å